Protein AF-0000000083105060 (afdb_homodimer)

Organism: NCBI:txid1720316

Secondary structure (DSSP, 8-state):
-HHHHHHHHHHHHHHHHHHHHHHHHH--HHHHHHHHTS-HHHHHHH-SSHHHHHHHHHHHHHHHHHHHHHHHHHT-S-HHHHHHHHHHHHHHHHHHHHHHHHHHHHTT----HHHHHHHHHHHHHHHHHHHHHHHHHHTTT-S-SS--HHHHHHHHHHHHHHHHIIIIIIS---GGG---HHHHHHHHH---/-HHHHHHHHHHHHHHHHHHHHHHHHH--HHHHHHHHTS-HHHHHHH-SSHHHHHHHHHHHHHHHHHHHHHHHHHT-S-HHHHHHHHHHHHHHHHHHHHHHHHHHHHTT----HHHHHHHHTHHHHHHHHHHHHHHHHHTTT-S-SS--HHHHHHHHHHHHHHHHIIIIIIS---GGG---HHHHHHHHH---

Nearest PDB structures (foldseek):
  5gpa-assembly1_B  TM=7.901E-01  e=3.683E-08  Halalkalibacterium halodurans C-125
  5gp9-assembly1_A  TM=7.849E-01  e=4.239E-08  Halalkalibacterium halodurans C-125
  3whc-assembly3_F  TM=7.806E-01  e=5.615E-08  Bacillus subtilis subsp. subtilis str. 168
  6azh-assembly1_B  TM=7.234E-01  e=3.332E-07  Clostridium perfringens
  6o6n-assembly1_A  TM=8.110E-01  e=2.499E-06  Mycobacterium tuberculosis

Radius of gyration: 23.34 Å; Cα contacts (8 Å, |Δi|>4): 370; chains: 2; bounding box: 60×72×44 Å

Solvent-accessible surface area (backbone atoms only — not comparable to full-atom values): 20642 Å² total; per-residue (Å²): 112,70,62,56,50,52,51,51,48,43,44,37,54,24,38,50,54,43,33,50,74,51,27,73,86,67,42,48,69,59,59,28,18,57,67,45,70,50,52,56,69,57,53,50,74,76,27,89,40,72,65,52,42,50,52,50,36,51,50,50,51,52,51,52,51,52,52,49,52,46,52,51,52,74,66,48,88,42,74,69,61,38,50,42,49,52,47,52,51,50,46,51,50,44,68,75,39,45,61,43,51,50,41,53,49,24,40,84,63,85,68,52,72,68,54,51,50,53,61,61,44,45,58,56,52,51,40,55,52,53,44,51,50,49,52,64,37,36,78,72,66,64,34,51,82,90,67,56,60,64,51,49,47,37,36,53,52,16,16,50,49,45,52,42,46,43,39,45,70,69,66,60,47,59,68,93,76,59,75,57,55,66,55,49,52,38,52,40,46,21,46,80,110,70,63,57,52,50,50,51,48,42,43,36,53,23,38,52,54,43,32,50,74,50,28,73,86,68,43,50,69,58,60,28,18,57,67,44,70,48,52,55,69,58,52,50,75,77,28,89,40,73,64,51,42,49,52,52,38,52,50,50,52,51,51,53,51,51,52,51,52,46,51,50,54,74,67,48,87,43,74,69,61,36,51,42,49,52,46,51,50,50,46,51,50,44,68,75,39,44,62,42,49,49,43,53,49,24,36,85,64,85,67,52,71,67,54,51,50,53,62,64,44,45,57,57,51,51,39,56,51,51,44,52,49,48,52,61,38,36,76,71,66,66,34,51,82,89,66,58,60,64,52,51,44,37,35,52,50,17,16,49,49,44,52,44,47,42,38,45,68,70,67,60,47,58,70,92,76,59,74,58,55,66,54,50,51,38,52,40,45,22,45,79

pLDDT: mean 89.5, std 8.7, range [46.75, 98.0]

InterPro domains:
  IPR001647 DNA-binding HTH domain, TetR-type [PF00440] (11-57)
  IPR001647 DNA-binding HTH domain, TetR-type [PR00455] (11-24)
  IPR001647 DNA-binding HTH domain, TetR-type [PR00455] (32-55)
  IPR001647 DNA-binding HTH domain, TetR-type [PS50977] (5-65)
  IPR009057 Homedomain-like superfamily [SSF46689] (4-81)
  IPR036271 Tetracyclin repressor-like, C-terminal domain superfamily [SSF48498] (79-189)
  IPR050624 Nucleoid occlusion factor SlmA/HTH-type transcriptional regulator [PTHR43479] (4-178)

Sequence (384 aa):
MYVKQEKEKDIIKAAAKVFSENGFHKAKMQTIADTANVGKGTIYEYFKSKNHLFEEMIKYFIISYIDSLQDLIDKSTNFQETLVEIASFHGRFIRMHIDMWNNLMSNSVDLSENMTKEICSIKEYLLNTVSKLIKKYKDKGEIRDNIDEKVFVMSLFGTLNFFYAEGIGVEKRELENIDPKPVINMLINGIKMYVKQEKEKDIIKAAAKVFSENGFHKAKMQTIADTANVGKGTIYEYFKSKNHLFEEMIKYFIISYIDSLQDLIDKSTNFQETLVEIASFHGRFIRMHIDMWNNLMSNSVDLSENMTKEICSIKEYLLNTVSKLIKKYKDKGEIRDNIDEKVFVMSLFGTLNFFYAEGIGVEKRELENIDPKPVINMLINGIK

Structure (mmCIF, N/CA/C/O backbone):
data_AF-0000000083105060-model_v1
#
loop_
_entity.id
_entity.type
_entity.pdbx_description
1 polymer 'TetR/AcrR family transcriptional regulator'
#
loop_
_atom_site.group_PDB
_atom_site.id
_atom_site.type_symbol
_atom_site.label_atom_id
_atom_site.label_alt_id
_atom_site.label_comp_id
_atom_site.label_asym_id
_atom_site.label_entity_id
_atom_site.label_seq_id
_atom_site.pdbx_PDB_ins_code
_atom_site.Cartn_x
_atom_site.Cartn_y
_atom_site.Cartn_z
_atom_site.occupancy
_atom_site.B_iso_or_equiv
_atom_site.auth_seq_id
_atom_site.auth_comp_id
_atom_site.auth_asym_id
_atom_site.auth_atom_id
_atom_site.pdbx_PDB_model_num
ATOM 1 N N . MET A 1 1 ? -15.93 -36 -10.133 1 46.84 1 MET A N 1
ATOM 2 C CA . MET A 1 1 ? -15.023 -35.25 -9.25 1 46.84 1 MET A CA 1
ATOM 3 C C . MET A 1 1 ? -14.359 -34.094 -9.984 1 46.84 1 MET A C 1
ATOM 5 O O . MET A 1 1 ? -14.336 -32.969 -9.484 1 46.84 1 MET A O 1
ATOM 9 N N . TYR A 1 2 ? -13.812 -34.438 -11.148 1 52.28 2 TYR A N 1
ATOM 10 C CA . TYR A 1 2 ? -13.172 -33.5 -12.062 1 52.28 2 TYR A CA 1
ATOM 11 C C . TYR A 1 2 ? -14.172 -32.469 -12.586 1 52.28 2 TYR A C 1
ATOM 13 O O . TYR A 1 2 ? -13.875 -31.266 -12.641 1 52.28 2 TYR A O 1
ATOM 21 N N . VAL A 1 3 ? -15.336 -33 -12.781 1 57.53 3 VAL A N 1
ATOM 22 C CA . VAL A 1 3 ? -16.359 -32.156 -13.367 1 57.53 3 VAL A CA 1
ATOM 23 C C . VAL A 1 3 ? -16.812 -31.125 -12.344 1 57.53 3 VAL A C 1
ATOM 25 O O . VAL A 1 3 ? -17.047 -29.953 -12.688 1 57.53 3 VAL A O 1
ATOM 28 N N . LYS A 1 4 ? -16.828 -31.609 -11.234 1 65.75 4 LYS A N 1
ATOM 29 C CA . LYS A 1 4 ? -17.266 -30.734 -10.156 1 65.75 4 LYS A CA 1
ATOM 30 C C . LYS A 1 4 ? -16.266 -29.609 -9.914 1 65.75 4 LYS A C 1
ATOM 32 O O . LYS A 1 4 ? -16.641 -28.469 -9.672 1 65.75 4 LYS A O 1
ATOM 37 N N . GLN A 1 5 ? -15.203 -29.922 -10.195 1 75.44 5 GLN A N 1
ATOM 38 C CA . GLN A 1 5 ? -14.117 -28.953 -9.984 1 75.44 5 GLN A CA 1
ATOM 39 C C . GLN A 1 5 ? -14.086 -27.922 -11.102 1 75.44 5 GLN A C 1
ATOM 41 O O . GLN A 1 5 ? -13.859 -26.734 -10.852 1 75.44 5 GLN A O 1
ATOM 46 N N . GLU A 1 6 ? -14.367 -28.391 -12.219 1 83.94 6 GLU A N 1
ATOM 47 C CA . GLU A 1 6 ? -14.383 -27.484 -13.359 1 83.94 6 GLU A CA 1
ATOM 48 C C . GLU A 1 6 ? -15.555 -26.5 -13.266 1 83.94 6 GLU A C 1
ATOM 50 O O . GLU A 1 6 ? -15.406 -25.312 -13.57 1 83.94 6 GLU A O 1
ATOM 55 N N . LYS A 1 7 ? -16.703 -27.078 -12.805 1 90.25 7 LYS A N 1
ATOM 56 C CA . LYS A 1 7 ? -17.875 -26.234 -12.641 1 90.25 7 LYS A CA 1
ATOM 57 C C . LYS A 1 7 ? -17.656 -25.188 -11.555 1 90.25 7 LYS A C 1
ATOM 59 O O . LYS A 1 7 ? -18.031 -24.016 -11.711 1 90.25 7 LYS A O 1
ATOM 64 N N . GLU A 1 8 ? -17.078 -25.609 -10.531 1 94 8 GLU A N 1
ATOM 65 C CA . GLU A 1 8 ? -16.75 -24.703 -9.438 1 94 8 GLU A CA 1
ATOM 66 C C . GLU A 1 8 ? -15.867 -23.562 -9.914 1 94 8 GLU A C 1
ATOM 68 O O . GLU A 1 8 ? -16.125 -22.391 -9.578 1 94 8 GLU A O 1
ATOM 73 N N . LYS A 1 9 ? -14.953 -23.922 -10.742 1 93.56 9 LYS A N 1
ATOM 74 C CA . LYS A 1 9 ? -14.039 -22.922 -11.281 1 93.56 9 LYS A CA 1
ATOM 75 C C . LYS A 1 9 ? -14.766 -21.953 -12.219 1 93.56 9 LYS A C 1
ATOM 77 O O . LYS A 1 9 ? -14.508 -20.75 -12.195 1 93.56 9 LYS A O 1
ATOM 82 N N . ASP A 1 10 ? -15.625 -22.484 -12.945 1 94.06 10 ASP A N 1
ATOM 83 C CA . ASP A 1 10 ? -16.406 -21.656 -13.867 1 94.06 10 ASP A CA 1
ATOM 84 C C . ASP A 1 10 ? -17.266 -20.656 -13.109 1 94.06 10 ASP A C 1
ATOM 86 O O . ASP A 1 10 ? -17.391 -19.5 -13.5 1 94.06 10 ASP A O 1
ATOM 90 N N . ILE A 1 11 ? -17.844 -21.156 -12.062 1 96.31 11 ILE A N 1
ATOM 91 C CA . ILE A 1 11 ? -18.688 -20.297 -11.242 1 96.31 11 ILE A CA 1
ATOM 92 C C . ILE A 1 11 ? -17.844 -19.203 -10.594 1 96.31 11 ILE A C 1
ATOM 94 O O . ILE A 1 11 ? -18.25 -18.047 -10.562 1 96.31 11 ILE A O 1
ATOM 98 N N . ILE A 1 12 ? -16.688 -19.594 -10.203 1 96.12 12 ILE A N 1
ATOM 99 C CA . ILE A 1 12 ? -15.789 -18.641 -9.555 1 96.12 12 ILE A CA 1
ATOM 100 C C . ILE A 1 12 ? -15.367 -17.562 -10.555 1 96.12 12 ILE A C 1
ATOM 102 O O . ILE A 1 12 ? -15.383 -16.375 -10.234 1 96.12 12 ILE A O 1
ATOM 106 N N . LYS A 1 13 ? -15.086 -17.969 -11.75 1 94.06 13 LYS A N 1
ATOM 107 C CA . LYS A 1 13 ? -14.688 -17.016 -12.789 1 94.06 13 LYS A CA 1
ATOM 108 C C . LYS A 1 13 ? -15.828 -16.062 -13.133 1 94.06 13 LYS A C 1
ATOM 110 O O . LYS A 1 13 ? -15.617 -14.859 -13.305 1 94.06 13 LYS A O 1
ATOM 115 N N . ALA A 1 14 ? -16.969 -16.578 -13.195 1 95.69 14 ALA A N 1
ATOM 116 C CA . ALA A 1 14 ? -18.156 -15.758 -13.445 1 95.69 14 ALA A CA 1
ATOM 117 C C . ALA A 1 14 ? -18.391 -14.773 -12.305 1 95.69 14 ALA A C 1
ATOM 119 O O . ALA A 1 14 ? -18.719 -13.609 -12.539 1 95.69 14 ALA A O 1
ATOM 120 N N . ALA A 1 15 ? -18.266 -15.289 -11.117 1 95.56 15 ALA A N 1
ATOM 121 C CA . ALA A 1 15 ? -18.422 -14.445 -9.938 1 95.56 15 ALA A CA 1
ATOM 122 C C . ALA A 1 15 ? -17.422 -13.281 -9.961 1 95.56 15 ALA A C 1
ATOM 124 O O . ALA A 1 15 ? -17.797 -12.141 -9.672 1 95.56 15 ALA A O 1
ATOM 125 N N . ALA A 1 16 ? -16.203 -13.594 -10.336 1 92.38 16 ALA A N 1
ATOM 126 C CA . ALA A 1 16 ? -15.164 -12.57 -10.398 1 92.38 16 ALA A CA 1
ATOM 127 C C . ALA A 1 16 ? -15.555 -11.445 -11.352 1 92.38 16 ALA A C 1
ATOM 129 O O . ALA A 1 16 ? -15.391 -10.266 -11.031 1 92.38 16 ALA A O 1
ATOM 130 N N . LYS A 1 17 ? -16.062 -11.836 -12.43 1 91.44 17 LYS A N 1
ATOM 131 C CA . LYS A 1 17 ? -16.5 -10.859 -13.422 1 91.44 17 LYS A CA 1
ATOM 132 C C . LYS A 1 17 ? -17.641 -10 -12.883 1 91.44 17 LYS A C 1
ATOM 134 O O . LYS A 1 17 ? -17.594 -8.773 -12.961 1 91.44 17 LYS A O 1
ATOM 139 N N . VAL A 1 18 ? -18.625 -10.562 -12.281 1 93.62 18 VAL A N 1
ATOM 140 C CA . VAL A 1 18 ? -19.812 -9.867 -11.805 1 93.62 18 VAL A CA 1
ATOM 141 C C . VAL A 1 18 ? -19.453 -8.969 -10.633 1 93.62 18 VAL A C 1
ATOM 143 O O . VAL A 1 18 ? -19.891 -7.82 -10.562 1 93.62 18 VAL A O 1
ATOM 146 N N . PHE A 1 19 ? -18.656 -9.5 -9.742 1 90.56 19 PHE A N 1
ATOM 147 C CA . PHE A 1 19 ? -18.234 -8.711 -8.594 1 90.56 19 PHE A CA 1
ATOM 148 C C . PHE A 1 19 ? -17.391 -7.523 -9.023 1 90.56 19 PHE A C 1
ATOM 150 O O . PHE A 1 19 ? -17.469 -6.445 -8.43 1 90.56 19 PHE A O 1
ATOM 157 N N . SER A 1 20 ? -16.609 -7.754 -10.008 1 87.31 20 SER A N 1
ATOM 158 C CA . SER A 1 20 ? -15.766 -6.668 -10.508 1 87.31 20 SER A CA 1
ATOM 159 C C . SER A 1 20 ? -16.609 -5.57 -11.148 1 87.31 20 SER A C 1
ATOM 161 O O . SER A 1 20 ? -16.312 -4.383 -11 1 87.31 20 SER A O 1
ATOM 163 N N . GLU A 1 21 ? -17.672 -5.906 -11.75 1 86.12 21 GLU A N 1
ATOM 164 C CA . GLU A 1 21 ? -18.5 -4.969 -12.5 1 86.12 21 GLU A CA 1
ATOM 165 C C . GLU A 1 21 ? -19.5 -4.273 -11.586 1 86.12 21 GLU A C 1
ATOM 167 O O . GLU A 1 21 ? -19.766 -3.078 -11.734 1 86.12 21 GLU A O 1
ATOM 172 N N . ASN A 1 22 ? -20.016 -5.023 -10.594 1 86.12 22 ASN A N 1
ATOM 173 C CA . ASN A 1 22 ? -21.156 -4.508 -9.828 1 86.12 22 ASN A CA 1
ATOM 174 C C . ASN A 1 22 ? -20.766 -4.223 -8.383 1 86.12 22 ASN A C 1
ATOM 176 O O . ASN A 1 22 ? -21.5 -3.531 -7.668 1 86.12 22 ASN A O 1
ATOM 180 N N . GLY A 1 23 ? -19.641 -4.742 -8.039 1 84.25 23 GLY A N 1
ATOM 181 C CA . GLY A 1 23 ? -19.344 -4.73 -6.613 1 84.25 23 GLY A CA 1
ATOM 182 C C . GLY A 1 23 ? -20.047 -5.84 -5.852 1 84.25 23 GLY A C 1
ATOM 183 O O . GLY A 1 23 ? -20.953 -6.48 -6.375 1 84.25 23 GLY A O 1
ATOM 184 N N . PHE A 1 24 ? -19.688 -5.984 -4.629 1 86.06 24 PHE A N 1
ATOM 185 C CA . PHE A 1 24 ? -20.203 -7.09 -3.834 1 86.06 24 PHE A CA 1
ATOM 186 C C . PHE A 1 24 ? -21.688 -6.879 -3.502 1 86.06 24 PHE A C 1
ATOM 188 O O . PHE A 1 24 ? -22.5 -7.781 -3.686 1 86.06 24 PHE A O 1
ATOM 195 N N . HIS A 1 25 ? -21.984 -5.703 -3.062 1 85.25 25 HIS A N 1
ATOM 196 C CA . HIS A 1 25 ? -23.328 -5.461 -2.525 1 85.25 25 HIS A CA 1
ATOM 197 C C . HIS A 1 25 ? -24.375 -5.473 -3.633 1 85.25 25 HIS A C 1
ATOM 199 O O . HIS A 1 25 ? -25.469 -6.02 -3.455 1 85.25 25 HIS A O 1
ATOM 205 N N . LYS A 1 26 ? -24.016 -5.078 -4.758 1 88.94 26 LYS A N 1
ATOM 206 C CA . LYS A 1 26 ? -24.984 -4.965 -5.844 1 88.94 26 LYS A CA 1
ATOM 207 C C . LYS A 1 26 ? -25.031 -6.242 -6.68 1 88.94 26 LYS A C 1
ATOM 209 O O . LYS A 1 26 ? -25.969 -6.453 -7.449 1 88.94 26 LYS A O 1
ATOM 214 N N . ALA A 1 27 ? -24.031 -7.008 -6.52 1 92.75 27 ALA A N 1
ATOM 215 C CA . ALA A 1 27 ? -23.984 -8.25 -7.285 1 92.75 27 ALA A CA 1
ATOM 216 C C . ALA A 1 27 ? -25.109 -9.195 -6.852 1 92.75 27 ALA A C 1
ATOM 218 O O . ALA A 1 27 ? -25.406 -9.312 -5.66 1 92.75 27 ALA A O 1
ATOM 219 N N . LYS A 1 28 ? -25.781 -9.914 -7.801 1 95.75 28 LYS A N 1
ATOM 220 C CA . LYS A 1 28 ? -26.844 -10.875 -7.531 1 95.75 28 LYS A CA 1
ATOM 221 C C . LYS A 1 28 ? -26.422 -12.289 -7.914 1 95.75 28 LYS A C 1
ATOM 223 O O . LYS A 1 28 ? -25.75 -12.484 -8.93 1 95.75 28 LYS A O 1
ATOM 228 N N . MET A 1 29 ? -26.891 -13.234 -7.148 1 96.94 29 MET A N 1
ATOM 229 C CA . MET A 1 29 ? -26.578 -14.633 -7.418 1 96.94 29 MET A CA 1
ATOM 230 C C . MET A 1 29 ? -27.125 -15.07 -8.773 1 96.94 29 MET A C 1
ATOM 232 O O . MET A 1 29 ? -26.5 -15.852 -9.484 1 96.94 29 MET A O 1
ATOM 236 N N . GLN A 1 30 ? -28.219 -14.508 -9.094 1 96.94 30 GLN A N 1
ATOM 237 C CA . GLN A 1 30 ? -28.812 -14.844 -10.383 1 96.94 30 GLN A CA 1
ATOM 238 C C . GLN A 1 30 ? -27.938 -14.383 -11.531 1 96.94 30 GLN A C 1
ATOM 240 O O . GLN A 1 30 ? -27.766 -15.109 -12.516 1 96.94 30 GLN A O 1
ATOM 245 N N . THR A 1 31 ? -27.391 -13.242 -11.469 1 97.44 31 THR A N 1
ATOM 246 C CA . THR A 1 31 ? -26.516 -12.711 -12.508 1 97.44 31 THR A CA 1
ATOM 247 C C . THR A 1 31 ? -25.266 -13.578 -12.656 1 97.44 31 THR A C 1
ATOM 249 O O . THR A 1 31 ? -24.812 -13.836 -13.773 1 97.44 31 THR A O 1
ATOM 252 N N . ILE A 1 32 ? -24.734 -14.016 -11.523 1 97.62 32 ILE A N 1
ATOM 253 C CA . ILE A 1 32 ? -23.562 -14.898 -11.539 1 97.62 32 ILE A CA 1
ATOM 254 C C . ILE A 1 32 ? -23.922 -16.219 -12.227 1 97.62 32 ILE A C 1
ATOM 256 O O . ILE A 1 32 ? -23.172 -16.703 -13.062 1 97.62 32 ILE A O 1
ATOM 260 N N . ALA A 1 33 ? -25.094 -16.734 -11.891 1 97.19 33 ALA A N 1
ATOM 261 C CA . ALA A 1 33 ? -25.578 -17.969 -12.5 1 97.19 33 ALA A CA 1
ATOM 262 C C . ALA A 1 33 ? -25.688 -17.828 -14.016 1 97.19 33 ALA A C 1
ATOM 264 O O . ALA A 1 33 ? -25.203 -18.672 -14.766 1 97.19 33 ALA A O 1
ATOM 265 N N . ASP A 1 34 ? -26.234 -16.75 -14.406 1 97.44 34 ASP A N 1
ATOM 266 C CA . ASP A 1 34 ? -26.406 -16.469 -15.836 1 97.44 34 ASP A CA 1
ATOM 267 C C . ASP A 1 34 ? -25.047 -16.359 -16.531 1 97.44 34 ASP A C 1
ATOM 269 O O . ASP A 1 34 ? -24.875 -16.906 -17.625 1 97.44 34 ASP A O 1
ATOM 273 N N . THR A 1 35 ? -24.141 -15.742 -15.945 1 96.5 35 THR A N 1
ATOM 274 C CA . THR A 1 35 ? -22.797 -15.539 -16.5 1 96.5 35 THR A CA 1
ATOM 275 C C . THR A 1 35 ? -22.047 -16.859 -16.609 1 96.5 35 THR A C 1
ATOM 277 O O . THR A 1 35 ? -21.281 -17.062 -17.547 1 96.5 35 THR A O 1
ATOM 280 N N . ALA A 1 36 ? -22.328 -17.719 -15.641 1 96.19 36 ALA A N 1
ATOM 281 C CA . ALA A 1 36 ? -21.672 -19.016 -15.609 1 96.19 36 ALA A CA 1
ATOM 282 C C . ALA A 1 36 ? -22.438 -20.031 -16.453 1 96.19 36 ALA A C 1
ATOM 284 O O . ALA A 1 36 ? -22.016 -21.188 -16.594 1 96.19 36 ALA A O 1
ATOM 285 N N . ASN A 1 37 ? -23.562 -19.609 -16.906 1 96.44 37 ASN A N 1
ATOM 286 C CA . ASN A 1 37 ? -24.438 -20.469 -17.703 1 96.44 37 ASN A CA 1
ATOM 287 C C . ASN A 1 37 ? -24.875 -21.703 -16.922 1 96.44 37 ASN A C 1
ATOM 289 O O . ASN A 1 37 ? -24.766 -22.828 -17.406 1 96.44 37 ASN A O 1
ATOM 293 N N . VAL A 1 38 ? -25.312 -21.484 -15.734 1 95.88 38 VAL A N 1
ATOM 294 C CA . VAL A 1 38 ? -25.891 -22.516 -14.875 1 95.88 38 VAL A CA 1
ATOM 295 C C . VAL A 1 38 ? -27.141 -21.984 -14.195 1 95.88 38 VAL A C 1
ATOM 297 O O . VAL A 1 38 ? -27.469 -20.812 -14.297 1 95.88 38 VAL A O 1
ATOM 300 N N . GLY A 1 39 ? -27.906 -22.891 -13.602 1 9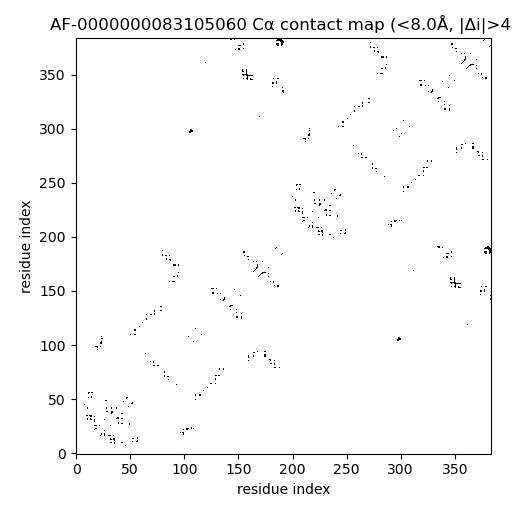3.56 39 GLY A N 1
ATOM 301 C CA . GLY A 1 39 ? -29.047 -22.484 -12.805 1 93.56 39 GLY A CA 1
ATOM 302 C C . GLY A 1 39 ? -28.656 -21.922 -11.445 1 93.56 39 GLY A C 1
ATOM 303 O O . GLY A 1 39 ? -27.625 -22.297 -10.891 1 93.56 39 GLY A O 1
ATOM 304 N N . LYS A 1 40 ? -29.516 -21.047 -10.953 1 94.62 40 LYS A N 1
ATOM 305 C CA . LYS A 1 40 ? -29.281 -20.484 -9.625 1 94.62 40 LYS A CA 1
ATOM 306 C C . LYS A 1 40 ? -29.156 -21.578 -8.578 1 94.62 40 LYS A C 1
ATOM 308 O O . LYS A 1 40 ? -28.312 -21.484 -7.68 1 94.62 40 LYS A O 1
ATOM 313 N N . GLY A 1 41 ? -29.938 -22.609 -8.703 1 94.56 41 GLY A N 1
ATOM 314 C CA . GLY A 1 41 ? -29.875 -23.75 -7.789 1 94.56 41 GLY A CA 1
ATOM 315 C C . GLY A 1 41 ? -28.531 -24.453 -7.816 1 94.56 41 GLY A C 1
ATOM 316 O O . GLY A 1 41 ? -28.047 -24.906 -6.777 1 94.56 41 GLY A O 1
ATOM 317 N N . THR A 1 42 ? -27.969 -24.516 -8.938 1 94.56 42 THR A N 1
ATOM 318 C CA . THR A 1 42 ? -26.672 -25.156 -9.109 1 94.56 42 THR A CA 1
ATOM 319 C C . THR A 1 42 ? -25.594 -24.406 -8.32 1 94.56 42 THR A C 1
ATOM 321 O O . THR A 1 42 ? -24.734 -25.031 -7.699 1 94.56 42 THR A O 1
ATOM 324 N N . ILE A 1 43 ? -25.609 -23.016 -8.352 1 95.94 43 ILE A N 1
ATOM 325 C CA . ILE A 1 43 ? -24.625 -22.234 -7.605 1 95.94 43 ILE A CA 1
ATOM 326 C C . ILE A 1 43 ? -24.688 -22.609 -6.125 1 95.94 43 ILE A C 1
ATOM 328 O O . ILE A 1 43 ? -23.656 -22.781 -5.473 1 95.94 43 ILE A O 1
ATOM 332 N N . TYR A 1 44 ? -25.906 -22.906 -5.633 1 95.19 44 TYR A N 1
ATOM 333 C CA . TYR A 1 44 ? -26.125 -23.141 -4.207 1 95.19 44 TYR A CA 1
ATOM 334 C C . TYR A 1 44 ? -25.703 -24.562 -3.822 1 95.19 44 TYR A C 1
ATOM 336 O O . TYR A 1 44 ? -25.578 -24.875 -2.639 1 95.19 44 TYR A O 1
ATOM 344 N N . GLU A 1 45 ? -25.5 -25.375 -4.805 1 95.12 45 GLU A N 1
ATOM 345 C CA . GLU A 1 45 ? -24.922 -26.688 -4.551 1 95.12 45 GLU A CA 1
ATOM 346 C C . GLU A 1 45 ? -23.453 -26.562 -4.152 1 95.12 45 GLU A C 1
ATOM 348 O O . GLU A 1 45 ? -22.922 -27.422 -3.436 1 95.12 45 GLU A O 1
ATOM 353 N N . TYR A 1 46 ? -22.891 -25.516 -4.598 1 95 46 TYR A N 1
ATOM 354 C CA . TYR A 1 46 ? -21.453 -25.344 -4.387 1 95 46 TYR A CA 1
ATOM 355 C C . TYR A 1 46 ? -21.188 -24.297 -3.311 1 95 46 TYR A C 1
ATOM 357 O O . TYR A 1 46 ? -20.203 -24.406 -2.574 1 95 46 TYR A O 1
ATOM 365 N N . PHE A 1 47 ? -22.016 -23.281 -3.295 1 96.38 47 PHE A N 1
ATOM 366 C CA . PHE A 1 47 ? -21.797 -22.141 -2.406 1 96.38 47 PHE A CA 1
ATOM 367 C C . PHE A 1 47 ? -23.078 -21.797 -1.639 1 96.38 47 PHE A C 1
ATOM 369 O O . PHE A 1 47 ? -24.109 -21.531 -2.24 1 96.38 47 PHE A O 1
ATOM 376 N N . LYS A 1 48 ? -22.938 -21.641 -0.354 1 95.25 48 LYS A N 1
ATOM 377 C CA . LYS A 1 48 ? -24.078 -21.516 0.54 1 95.25 48 LYS A CA 1
ATOM 378 C C . LYS A 1 48 ? -24.672 -20.125 0.473 1 95.25 48 LYS A C 1
ATOM 380 O O . LYS A 1 48 ? -25.859 -19.922 0.797 1 95.25 48 LYS A O 1
ATOM 385 N N . SER A 1 49 ? -23.828 -19.172 0.141 1 94.56 49 SER A N 1
ATOM 386 C CA . SER A 1 49 ? -24.25 -17.781 0.111 1 94.56 49 SER A CA 1
ATOM 387 C C . SER A 1 49 ? -23.344 -16.938 -0.785 1 94.56 49 SER A C 1
ATOM 389 O O . SER A 1 49 ? -22.297 -17.422 -1.231 1 94.56 49 SER A O 1
ATOM 391 N N . LYS A 1 50 ? -23.781 -15.742 -1.069 1 94.06 50 LYS A N 1
ATOM 392 C CA . LYS A 1 50 ? -22.953 -14.805 -1.819 1 94.06 50 LYS A CA 1
ATOM 393 C C . LYS A 1 50 ? -21.609 -14.562 -1.118 1 94.06 50 LYS A C 1
ATOM 395 O O . LYS A 1 50 ? -20.562 -14.531 -1.764 1 94.06 50 LYS A O 1
ATOM 400 N N . ASN A 1 51 ? -21.75 -14.516 0.181 1 91.94 51 ASN A N 1
ATOM 401 C CA . ASN A 1 51 ? -20.547 -14.305 0.976 1 91.94 51 ASN A CA 1
ATOM 402 C C . ASN A 1 51 ? -19.594 -15.492 0.88 1 91.94 51 ASN A C 1
ATOM 404 O O . ASN A 1 51 ? -18.375 -15.312 0.708 1 91.94 51 ASN A O 1
ATOM 408 N N . HIS A 1 52 ? -20.141 -16.594 1.013 1 93.94 52 HIS A N 1
ATOM 409 C CA . HIS A 1 52 ? -19.328 -17.797 0.893 1 93.94 52 HIS A CA 1
ATOM 410 C C . HIS A 1 52 ? -18.672 -17.875 -0.48 1 93.94 52 HIS A C 1
ATOM 412 O O . HIS A 1 52 ? -17.484 -18.188 -0.584 1 93.94 52 HIS A O 1
ATOM 418 N N . LEU A 1 53 ? -19.422 -17.609 -1.536 1 95.31 53 LEU A N 1
ATOM 419 C CA . LEU A 1 53 ? -18.891 -17.594 -2.893 1 95.31 53 LEU A CA 1
ATOM 420 C C . LEU A 1 53 ? -17.766 -16.562 -3.029 1 95.31 53 LEU A C 1
ATOM 422 O O . LEU A 1 53 ? -16.719 -16.859 -3.619 1 95.31 53 LEU A O 1
ATOM 42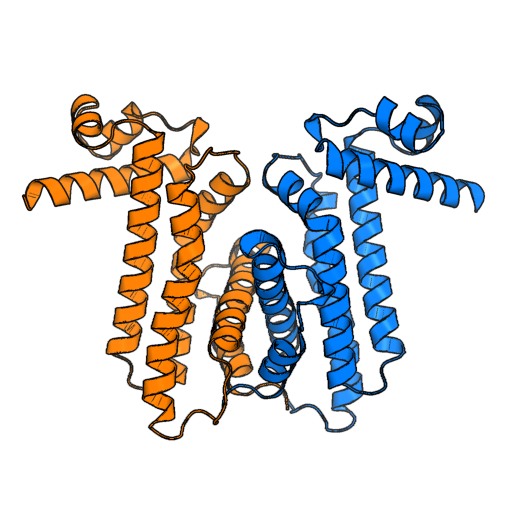6 N N . PHE A 1 54 ? -17.984 -15.492 -2.477 1 92.62 54 PHE A N 1
ATOM 427 C CA . PHE A 1 54 ? -17.016 -14.414 -2.535 1 92.62 54 PHE A CA 1
ATOM 428 C C . PHE A 1 54 ? -15.711 -14.828 -1.861 1 92.62 54 PHE A C 1
ATOM 430 O O . PHE A 1 54 ? -14.625 -14.664 -2.43 1 92.62 54 PHE A O 1
ATOM 437 N N . GLU A 1 55 ? -15.789 -15.398 -0.73 1 92.19 55 GLU A N 1
ATOM 438 C CA . GLU A 1 55 ? -14.609 -15.828 0.017 1 92.19 55 GLU A CA 1
ATOM 439 C C . GLU A 1 55 ? -13.859 -16.938 -0.72 1 92.19 55 GLU A C 1
ATOM 441 O O . GLU A 1 55 ? -12.633 -16.922 -0.773 1 92.19 55 GLU A O 1
ATOM 446 N N . GLU A 1 56 ? -14.602 -17.844 -1.26 1 92.94 56 GLU A N 1
ATOM 447 C CA . GLU A 1 56 ? -13.969 -18.922 -2.014 1 92.94 56 GLU A CA 1
ATOM 448 C C . GLU A 1 56 ? -13.281 -18.391 -3.268 1 92.94 56 GLU A C 1
ATOM 450 O O . GLU A 1 56 ? -12.25 -18.906 -3.684 1 92.94 56 GLU A O 1
ATOM 455 N N . MET A 1 57 ? -13.883 -17.406 -3.898 1 93.38 57 MET A N 1
ATOM 456 C CA . MET A 1 57 ? -13.273 -16.75 -5.047 1 93.38 57 MET A CA 1
ATOM 457 C C . MET A 1 57 ? -11.938 -16.125 -4.664 1 93.38 57 MET A C 1
ATOM 459 O O . MET A 1 57 ? -10.93 -16.328 -5.352 1 93.38 57 MET A O 1
ATOM 463 N N . ILE A 1 58 ? -11.891 -15.422 -3.58 1 90.81 58 ILE A N 1
ATOM 464 C CA . ILE A 1 58 ? -10.664 -14.789 -3.096 1 90.81 58 ILE A CA 1
ATOM 465 C C . ILE A 1 58 ? -9.602 -15.859 -2.85 1 90.81 58 ILE A C 1
ATOM 467 O O . ILE A 1 58 ? -8.445 -15.695 -3.262 1 90.81 58 ILE A O 1
ATOM 471 N N . LYS A 1 59 ? -10.016 -16.875 -2.209 1 90.56 59 LYS A N 1
ATOM 472 C CA . LYS A 1 59 ? -9.102 -17.969 -1.924 1 90.56 59 LYS A CA 1
ATOM 473 C C . LYS A 1 59 ? -8.523 -18.562 -3.211 1 90.56 59 LYS A C 1
ATOM 475 O O . LYS A 1 59 ? -7.324 -18.812 -3.295 1 90.56 59 LYS A O 1
ATOM 480 N N . TYR A 1 60 ? -9.391 -18.734 -4.121 1 91.44 60 TYR A N 1
ATOM 481 C CA . TYR A 1 60 ? -8.969 -19.266 -5.414 1 91.44 60 TYR A CA 1
ATOM 482 C C . TYR A 1 60 ? -7.91 -18.375 -6.047 1 91.44 60 TYR A C 1
ATOM 484 O O . TYR A 1 60 ? -6.895 -18.859 -6.551 1 91.44 60 TYR A O 1
ATOM 492 N N . PHE A 1 61 ? -8.086 -17.109 -6.043 1 90.38 61 PHE A N 1
ATOM 493 C CA . PHE A 1 61 ? -7.168 -16.188 -6.688 1 90.38 61 PHE A CA 1
ATOM 494 C C . PHE A 1 61 ? -5.859 -16.094 -5.91 1 90.38 61 PHE A C 1
ATOM 496 O O . PHE A 1 61 ? -4.789 -15.953 -6.504 1 90.38 61 PHE A O 1
ATOM 503 N N . ILE A 1 62 ? -5.922 -16.188 -4.605 1 89.62 62 ILE A N 1
ATOM 504 C CA . ILE A 1 62 ? -4.719 -16.172 -3.781 1 89.62 62 ILE A CA 1
ATOM 505 C C . ILE A 1 62 ? -3.865 -17.406 -4.102 1 89.62 62 ILE A C 1
ATOM 507 O O . ILE A 1 62 ? -2.66 -17.281 -4.332 1 89.62 62 ILE A O 1
ATOM 511 N N . ILE A 1 63 ? -4.504 -18.547 -4.137 1 90.75 63 ILE A N 1
ATOM 512 C CA . ILE A 1 63 ? -3.797 -19.797 -4.41 1 90.75 63 ILE A CA 1
ATOM 513 C C . ILE A 1 63 ? -3.199 -19.75 -5.816 1 90.75 63 ILE A C 1
ATOM 515 O O . ILE A 1 63 ? -2.039 -20.125 -6.012 1 90.75 63 ILE A O 1
ATOM 519 N N . SER A 1 64 ? -4.023 -19.281 -6.762 1 92.81 64 SER A N 1
ATOM 520 C CA . SER A 1 64 ? -3.537 -19.172 -8.133 1 92.81 64 SER A CA 1
ATOM 521 C C . SER A 1 64 ? -2.334 -18.234 -8.219 1 92.81 64 SER A C 1
ATOM 523 O O . SER A 1 64 ? -1.386 -18.5 -8.953 1 92.81 64 SER A O 1
ATOM 525 N N . TYR A 1 65 ? -2.344 -17.156 -7.527 1 94.12 65 TYR A N 1
ATOM 526 C CA . TYR A 1 65 ? -1.248 -16.188 -7.48 1 94.12 65 TYR A CA 1
ATOM 527 C C . TYR A 1 65 ? 0.026 -16.844 -6.953 1 94.12 65 TYR A C 1
ATOM 529 O O . TYR A 1 65 ? 1.087 -16.734 -7.574 1 94.12 65 TYR A O 1
ATOM 537 N N . ILE A 1 66 ? -0.093 -17.562 -5.859 1 93.44 66 ILE A N 1
ATOM 538 C CA . ILE A 1 66 ? 1.056 -18.188 -5.211 1 93.44 66 ILE A CA 1
ATOM 539 C C . ILE A 1 66 ? 1.632 -19.266 -6.117 1 93.44 66 ILE A C 1
ATOM 541 O O . ILE A 1 66 ? 2.85 -19.375 -6.273 1 93.44 66 ILE A O 1
ATOM 545 N N . ASP A 1 67 ? 0.714 -20.016 -6.711 1 94.75 67 ASP A 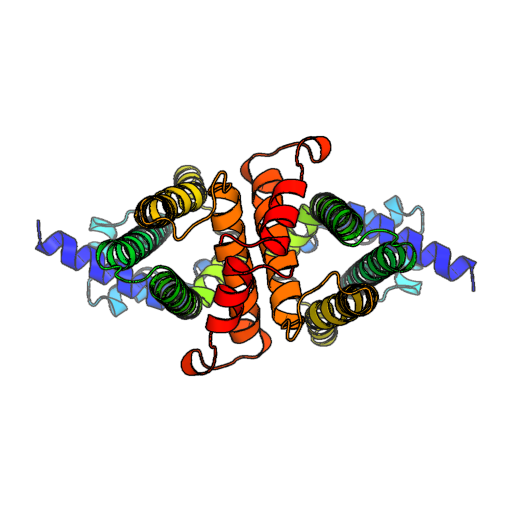N 1
ATOM 546 C CA . ASP A 1 67 ? 1.153 -21.078 -7.609 1 94.75 67 ASP A CA 1
ATOM 547 C C . ASP A 1 67 ? 1.938 -20.516 -8.789 1 94.75 67 ASP A C 1
ATOM 549 O O . ASP A 1 67 ? 2.947 -21.094 -9.203 1 94.75 67 ASP A O 1
ATOM 553 N N . SER A 1 68 ? 1.471 -19.422 -9.281 1 96.06 68 SER A N 1
ATOM 554 C CA . SER A 1 68 ? 2.146 -18.781 -10.406 1 96.06 68 SER A CA 1
ATOM 555 C C . SER A 1 68 ? 3.523 -18.266 -10.008 1 96.06 68 SER A C 1
ATOM 557 O O . SER A 1 68 ? 4.488 -18.406 -10.766 1 96.06 68 SER A O 1
ATOM 559 N N . LEU A 1 69 ? 3.633 -17.688 -8.852 1 96.06 69 LEU A N 1
ATOM 560 C CA . LEU A 1 69 ? 4.926 -17.234 -8.344 1 96.06 69 LEU A CA 1
ATOM 561 C C . LEU A 1 69 ? 5.887 -18.406 -8.203 1 96.06 69 LEU A C 1
ATOM 563 O O . LEU A 1 69 ? 7.055 -18.312 -8.586 1 96.06 69 LEU A O 1
ATOM 567 N N . GLN A 1 70 ? 5.375 -19.469 -7.652 1 95.38 70 GLN A N 1
ATOM 568 C CA . GLN A 1 70 ? 6.191 -20.672 -7.473 1 95.38 70 GLN A CA 1
ATOM 569 C C . GLN A 1 70 ? 6.703 -21.188 -8.812 1 95.38 70 GLN A C 1
ATOM 571 O O . GLN A 1 70 ? 7.859 -21.594 -8.93 1 95.38 70 GLN A O 1
ATOM 576 N N . ASP A 1 71 ? 5.836 -21.141 -9.773 1 96.75 71 ASP A N 1
ATOM 577 C CA . ASP A 1 71 ? 6.215 -21.594 -11.109 1 96.75 71 ASP A CA 1
ATOM 578 C C . ASP A 1 71 ? 7.359 -20.75 -11.664 1 96.75 71 ASP A C 1
ATOM 580 O O . ASP A 1 71 ? 8.297 -21.297 -12.266 1 96.75 71 ASP A O 1
ATOM 584 N N . LEU A 1 72 ? 7.309 -19.453 -11.508 1 96.69 72 LEU A N 1
ATOM 585 C CA . LEU A 1 72 ? 8.359 -18.547 -11.969 1 96.69 72 LEU A CA 1
ATOM 586 C C . LEU A 1 72 ? 9.68 -18.844 -11.273 1 96.69 72 LEU A C 1
ATOM 588 O O . LEU A 1 72 ? 10.734 -18.844 -11.914 1 96.69 72 LEU A O 1
ATOM 592 N N . ILE A 1 73 ? 9.617 -19.188 -10.008 1 95.56 73 ILE A N 1
ATOM 593 C CA . ILE A 1 73 ? 10.812 -19.422 -9.203 1 95.56 73 ILE A CA 1
ATOM 594 C C . ILE A 1 73 ? 11.43 -20.766 -9.594 1 95.56 73 ILE A C 1
ATOM 596 O O . ILE A 1 73 ? 12.648 -20.891 -9.727 1 95.56 73 ILE A O 1
ATOM 600 N N . ASP A 1 74 ? 10.578 -21.781 -9.789 1 95.19 74 ASP A N 1
ATOM 601 C CA . ASP A 1 74 ? 11.047 -23.125 -10.148 1 95.19 74 ASP A CA 1
ATOM 602 C C . ASP A 1 74 ? 11.766 -23.109 -11.5 1 95.19 74 ASP A C 1
ATOM 604 O O . ASP A 1 74 ? 12.719 -23.859 -11.703 1 95.19 74 ASP A O 1
ATOM 608 N N . LYS A 1 75 ? 11.359 -22.234 -12.336 1 95.88 75 LYS A N 1
ATOM 609 C CA . LYS A 1 75 ? 11.914 -22.188 -13.688 1 95.88 75 LYS A CA 1
ATOM 610 C C . LYS A 1 75 ? 13.039 -21.156 -13.781 1 95.88 75 LYS A C 1
ATOM 612 O O . LYS A 1 75 ? 13.555 -20.891 -14.867 1 95.88 75 LYS A O 1
ATOM 617 N N . SER A 1 76 ? 13.352 -20.578 -12.703 1 95.06 76 SER A N 1
ATOM 618 C CA . SER A 1 76 ? 14.305 -19.469 -12.664 1 95.06 76 SER A CA 1
ATOM 619 C C . SER A 1 76 ? 15.688 -19.922 -13.133 1 95.06 76 SER A C 1
ATOM 621 O O . SER A 1 76 ? 16.188 -20.938 -12.68 1 95.06 76 SER A O 1
ATOM 623 N N . THR A 1 77 ? 16.281 -19.078 -14.031 1 94.69 77 THR A N 1
ATOM 624 C CA . THR A 1 77 ? 17.641 -19.328 -14.492 1 94.69 77 THR A CA 1
ATOM 625 C C . THR A 1 77 ? 18.531 -18.125 -14.195 1 94.69 77 THR A C 1
ATOM 627 O O . THR A 1 77 ? 19.766 -18.219 -14.312 1 94.69 77 THR A O 1
ATOM 630 N N . ASN A 1 78 ? 17.969 -17.031 -13.844 1 95.81 78 ASN A N 1
ATOM 631 C CA . ASN A 1 78 ? 18.641 -15.789 -13.5 1 95.81 78 ASN A CA 1
ATOM 632 C C . ASN A 1 78 ? 17.891 -15.016 -12.43 1 95.81 78 ASN A C 1
ATOM 634 O O . ASN A 1 78 ? 16.688 -14.797 -12.547 1 95.81 78 ASN A O 1
ATOM 638 N N . PHE A 1 79 ? 18.625 -14.648 -11.422 1 95.06 79 PHE A N 1
ATOM 639 C CA . PHE A 1 79 ? 18.016 -14.039 -10.25 1 95.06 79 PHE A CA 1
ATOM 640 C C . PHE A 1 79 ? 17.281 -12.758 -10.625 1 95.06 79 PHE A C 1
ATOM 642 O O . PHE A 1 79 ? 16.078 -12.617 -10.383 1 95.06 79 PHE A O 1
ATOM 649 N N . GLN A 1 80 ? 17.984 -11.812 -11.289 1 95.25 80 GLN A N 1
ATOM 650 C CA . GLN A 1 80 ? 17.422 -10.516 -11.625 1 95.25 80 GLN A CA 1
ATOM 651 C C . GLN A 1 80 ? 16.266 -10.656 -12.609 1 95.25 80 GLN A C 1
ATOM 653 O O . GLN A 1 80 ? 15.227 -10.016 -12.445 1 95.25 80 GLN A O 1
ATOM 658 N N . GLU A 1 81 ? 16.422 -11.492 -13.609 1 96.81 81 GLU A N 1
ATOM 659 C CA . GLU A 1 81 ? 15.359 -11.711 -14.594 1 96.81 81 GLU A CA 1
ATOM 660 C C . GLU A 1 81 ? 14.117 -12.305 -13.953 1 96.81 81 GLU A C 1
ATOM 662 O O . GLU A 1 81 ? 12.992 -11.938 -14.30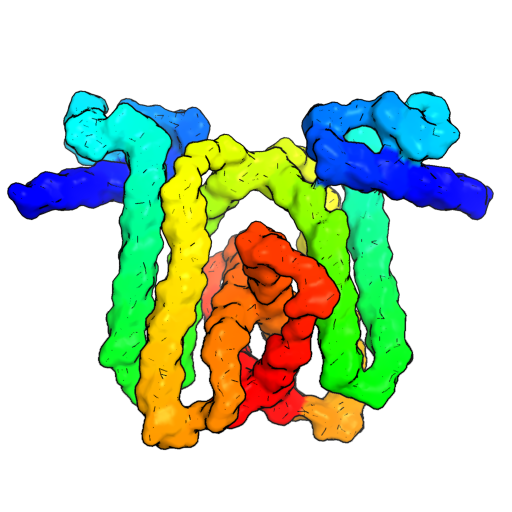5 1 96.81 81 GLU A O 1
ATOM 667 N N . THR A 1 82 ? 14.383 -13.188 -13.023 1 97.44 82 THR A N 1
ATOM 668 C CA . THR A 1 82 ? 13.25 -13.797 -12.328 1 97.44 82 THR A CA 1
ATOM 669 C C . THR A 1 82 ? 12.5 -12.758 -11.508 1 97.44 82 THR A C 1
ATOM 671 O O . THR A 1 82 ? 11.266 -12.75 -11.484 1 97.44 82 THR A O 1
ATOM 674 N N . LEU A 1 83 ? 13.195 -11.844 -10.844 1 97.38 83 LEU A N 1
ATOM 675 C CA . LEU A 1 83 ? 12.547 -10.781 -10.086 1 97.38 83 LEU A CA 1
ATOM 676 C C . LEU A 1 83 ? 11.742 -9.867 -11 1 97.38 83 LEU A C 1
ATOM 678 O O . LEU A 1 83 ? 10.648 -9.414 -10.633 1 97.38 83 LEU A O 1
ATOM 682 N N . VAL A 1 84 ? 12.242 -9.641 -12.195 1 97.94 84 VAL A N 1
ATOM 683 C CA . VAL A 1 84 ? 11.531 -8.812 -13.164 1 97.94 84 VAL A CA 1
ATOM 684 C C . VAL A 1 84 ? 10.25 -9.531 -13.602 1 97.94 84 VAL A C 1
ATOM 686 O O . VAL A 1 84 ? 9.195 -8.906 -13.734 1 97.94 84 VAL A O 1
ATOM 689 N N . GLU A 1 85 ? 10.328 -10.812 -13.797 1 97.81 85 GLU A N 1
ATOM 690 C CA . GLU A 1 85 ? 9.156 -11.602 -14.164 1 97.81 85 GLU A CA 1
ATOM 691 C C . GLU A 1 85 ? 8.117 -11.602 -13.047 1 97.81 85 GLU A C 1
ATOM 693 O O . GLU A 1 85 ? 6.918 -11.484 -13.305 1 97.81 85 GLU A O 1
ATOM 698 N N . ILE A 1 86 ? 8.617 -11.758 -11.852 1 97.69 86 ILE A N 1
ATOM 699 C CA . ILE A 1 86 ? 7.734 -11.695 -10.688 1 97.69 86 ILE A CA 1
ATOM 700 C C . ILE A 1 86 ? 7.047 -10.336 -10.633 1 97.69 86 ILE A C 1
ATOM 702 O O . ILE A 1 86 ? 5.832 -10.25 -10.445 1 97.69 86 ILE A O 1
ATOM 706 N N . ALA A 1 87 ? 7.766 -9.281 -10.867 1 97.94 87 ALA A N 1
ATOM 707 C CA . ALA A 1 87 ? 7.23 -7.926 -10.844 1 97.94 87 ALA A CA 1
ATOM 708 C C . ALA A 1 87 ? 6.184 -7.73 -11.93 1 97.94 87 ALA A C 1
ATOM 710 O O . ALA A 1 87 ? 5.113 -7.168 -11.68 1 97.94 87 ALA A O 1
ATOM 711 N N . SER A 1 88 ? 6.484 -8.211 -13.102 1 97.62 88 SER A N 1
ATOM 712 C CA . SER A 1 88 ? 5.562 -8.086 -14.227 1 97.62 88 SER A CA 1
ATOM 713 C C . SER A 1 88 ? 4.273 -8.867 -13.969 1 97.62 88 SER A C 1
ATOM 715 O O . SER A 1 88 ? 3.178 -8.375 -14.25 1 97.62 88 SER A O 1
ATOM 717 N N . PHE A 1 89 ? 4.48 -10 -13.5 1 96.88 89 PHE A N 1
ATOM 718 C CA . PHE A 1 89 ? 3.318 -10.805 -13.164 1 96.88 89 PHE A CA 1
ATOM 719 C C . PHE A 1 89 ? 2.473 -10.125 -12.094 1 96.88 89 PHE A C 1
ATOM 721 O O . PHE A 1 89 ? 1.244 -10.094 -12.195 1 96.88 89 PHE A O 1
ATOM 728 N N . HIS A 1 90 ? 3.094 -9.625 -11.062 1 96.06 90 HIS A N 1
ATOM 729 C CA . HIS A 1 90 ? 2.406 -8.914 -9.992 1 96.06 90 HIS A CA 1
ATOM 730 C C . HIS A 1 90 ? 1.616 -7.727 -10.539 1 96.06 90 HIS A C 1
ATOM 732 O O . HIS A 1 90 ? 0.469 -7.504 -10.141 1 96.06 90 HIS A O 1
ATOM 738 N N . GLY A 1 91 ? 2.23 -7.016 -11.445 1 96.06 91 GLY A N 1
ATOM 739 C CA . GLY A 1 91 ? 1.533 -5.914 -12.086 1 96.06 91 GLY A CA 1
ATOM 740 C C . GLY A 1 91 ? 0.277 -6.352 -12.82 1 96.06 91 GLY A C 1
ATOM 741 O O . GLY A 1 91 ? -0.758 -5.688 -12.734 1 96.06 91 GLY A O 1
ATOM 742 N N . ARG A 1 92 ? 0.367 -7.41 -13.508 1 94.75 92 ARG A N 1
ATOM 743 C CA . ARG A 1 92 ? -0.793 -7.953 -14.203 1 94.75 92 ARG A CA 1
ATOM 744 C C . ARG A 1 92 ? -1.896 -8.336 -13.227 1 94.75 92 ARG A C 1
ATOM 746 O O . ARG A 1 92 ? -3.076 -8.094 -13.484 1 94.75 92 ARG A O 1
ATOM 753 N N . PHE A 1 93 ? -1.453 -8.914 -12.195 1 92.56 93 PHE A N 1
ATOM 754 C CA . PHE A 1 93 ? -2.41 -9.312 -11.172 1 92.56 93 PHE A CA 1
ATOM 755 C C . PHE A 1 93 ? -3.119 -8.102 -10.586 1 92.56 93 PHE A C 1
ATOM 757 O O . PHE A 1 93 ? -4.344 -8.102 -10.43 1 92.56 93 PHE A O 1
ATOM 764 N N . ILE A 1 94 ? -2.404 -7.113 -10.312 1 91.25 94 ILE A N 1
ATOM 765 C CA . ILE A 1 94 ? -2.967 -5.879 -9.773 1 91.25 94 ILE A CA 1
ATOM 766 C C . ILE A 1 94 ? -3.957 -5.281 -10.766 1 91.25 94 ILE A C 1
ATOM 768 O O . ILE A 1 94 ? -5.074 -4.914 -10.398 1 91.25 94 ILE A O 1
ATOM 772 N N . ARG A 1 95 ? -3.582 -5.203 -11.945 1 89.94 95 ARG A N 1
ATOM 773 C CA . ARG A 1 95 ? -4.445 -4.633 -12.977 1 89.94 95 ARG A CA 1
ATOM 774 C C . ARG A 1 95 ? -5.758 -5.402 -13.078 1 89.94 95 ARG A C 1
ATOM 776 O O . ARG A 1 95 ? -6.828 -4.801 -13.195 1 89.94 95 ARG A O 1
ATOM 783 N N . MET A 1 96 ? -5.691 -6.645 -12.992 1 85.88 96 MET A N 1
ATOM 784 C CA . MET A 1 96 ? -6.855 -7.512 -13.172 1 85.88 96 MET A CA 1
ATOM 785 C C . MET A 1 96 ? -7.805 -7.406 -11.984 1 85.88 96 MET A C 1
ATOM 787 O O . MET A 1 96 ? -9.023 -7.512 -12.148 1 85.88 96 MET A O 1
ATOM 791 N N . HIS A 1 97 ? -7.219 -7.109 -10.805 1 82.62 97 HIS A N 1
ATOM 792 C CA . HIS A 1 97 ? -8.062 -7.281 -9.633 1 82.62 97 HIS A CA 1
ATOM 793 C C . HIS A 1 97 ? -8.18 -5.984 -8.836 1 82.62 97 HIS A C 1
ATOM 795 O O . HIS A 1 97 ? -8.773 -5.957 -7.762 1 82.62 97 HIS A O 1
ATOM 801 N N . ILE A 1 98 ? -7.605 -4.957 -9.352 1 79.38 98 ILE A N 1
ATOM 802 C CA . ILE A 1 98 ? -7.543 -3.705 -8.609 1 79.38 98 ILE A CA 1
ATOM 803 C C . ILE A 1 98 ? -8.953 -3.227 -8.281 1 79.38 98 ILE A C 1
ATOM 805 O O . ILE A 1 98 ? -9.203 -2.723 -7.18 1 79.38 98 ILE A O 1
ATOM 809 N N . ASP A 1 99 ? -9.875 -3.391 -9.156 1 76.56 99 ASP A N 1
ATOM 810 C CA . ASP A 1 99 ? -11.25 -2.947 -8.922 1 76.56 99 ASP A CA 1
ATOM 811 C C . ASP A 1 99 ? -11.898 -3.76 -7.805 1 76.56 99 ASP A C 1
ATOM 813 O O . ASP A 1 99 ? -12.633 -3.213 -6.98 1 76.56 99 ASP A O 1
ATOM 817 N N . MET A 1 100 ? -11.602 -5 -7.836 1 77.69 100 MET A N 1
ATOM 818 C CA . MET A 1 100 ? -12.125 -5.859 -6.777 1 77.69 100 MET A CA 1
ATOM 819 C C . MET A 1 100 ? -11.555 -5.465 -5.422 1 77.69 100 MET A C 1
ATOM 821 O O . MET A 1 100 ? -12.273 -5.41 -4.43 1 77.69 100 MET A O 1
ATOM 825 N N . TRP A 1 101 ? -10.336 -5.16 -5.438 1 75.19 101 TRP A N 1
ATOM 826 C CA . TRP A 1 101 ? -9.68 -4.762 -4.195 1 75.19 101 TRP A CA 1
ATOM 827 C C . TRP A 1 101 ? -10.25 -3.447 -3.672 1 75.19 101 TRP A C 1
ATOM 829 O O . TRP A 1 101 ? -10.578 -3.332 -2.488 1 75.19 101 TRP A O 1
ATOM 839 N N . ASN A 1 102 ? -10.445 -2.545 -4.547 1 72.88 102 ASN A N 1
ATOM 840 C CA . ASN A 1 102 ? -11.031 -1.261 -4.176 1 72.88 102 ASN A CA 1
ATOM 841 C C . ASN A 1 102 ? -12.43 -1.431 -3.596 1 72.88 102 ASN A C 1
ATOM 843 O O . ASN A 1 102 ? -12.781 -0.781 -2.609 1 72.88 102 ASN A O 1
ATOM 847 N N . ASN A 1 103 ? -13.125 -2.254 -4.164 1 72.56 103 ASN A N 1
ATOM 848 C CA . ASN A 1 103 ? -14.477 -2.514 -3.693 1 72.56 103 ASN A CA 1
ATOM 849 C C . ASN A 1 103 ? -14.477 -3.193 -2.326 1 72.56 103 ASN A C 1
ATOM 851 O O . ASN A 1 103 ? -15.297 -2.863 -1.465 1 72.56 103 ASN A O 1
ATOM 855 N N . LEU A 1 104 ? -13.539 -4.117 -2.152 1 71.94 104 LEU A N 1
ATOM 856 C CA . LEU A 1 104 ? -13.391 -4.824 -0.885 1 71.94 104 LEU A CA 1
ATOM 857 C C . LEU A 1 104 ? -13.016 -3.863 0.238 1 71.94 104 LEU A C 1
ATOM 859 O O . LEU A 1 104 ? -13.555 -3.955 1.343 1 71.94 104 LEU A O 1
ATOM 863 N N . MET A 1 105 ? -12.227 -2.926 -0.107 1 69 105 MET A N 1
ATOM 864 C CA . MET A 1 105 ? -11.719 -2.004 0.905 1 69 105 MET A CA 1
ATOM 865 C C . MET A 1 105 ? -12.719 -0.884 1.17 1 69 105 MET A C 1
ATOM 867 O O . MET A 1 105 ? -12.789 -0.356 2.281 1 69 105 MET A O 1
ATOM 871 N N . SER A 1 106 ? -13.469 -0.542 0.137 1 67.62 106 SER A N 1
ATOM 872 C CA . SER A 1 106 ? -14.391 0.583 0.239 1 67.62 106 SER A CA 1
ATOM 873 C C . SER A 1 106 ? -15.727 0.149 0.835 1 67.62 106 SER A C 1
ATOM 875 O O . SER A 1 106 ? -16.453 0.964 1.414 1 67.62 106 SER A O 1
ATOM 877 N N . ASN A 1 107 ? -16.016 -1.042 0.401 1 65.69 107 ASN A N 1
ATOM 878 C CA . ASN A 1 107 ? -17.359 -1.489 0.78 1 65.69 107 ASN A CA 1
ATOM 879 C C . ASN A 1 107 ? -17.297 -2.51 1.914 1 65.69 107 ASN A C 1
ATOM 881 O O . ASN A 1 107 ? -16.359 -3.297 2.004 1 65.69 107 ASN A O 1
ATOM 885 N N . SER A 1 108 ? -17.391 -2.043 3.16 1 64.88 108 SER A N 1
ATOM 886 C CA . SER A 1 108 ? -17.406 -2.904 4.34 1 64.88 108 SER A CA 1
ATOM 887 C C . SER A 1 108 ? -17.953 -4.285 4.004 1 64.88 108 SER A C 1
ATOM 889 O O . SER A 1 108 ? -19.141 -4.555 4.227 1 64.88 108 SER A O 1
ATOM 891 N N . VAL A 1 109 ? -17.234 -5.078 3.211 1 68.38 109 VAL A N 1
ATOM 892 C CA . VAL A 1 109 ? -17.625 -6.477 3.098 1 68.38 109 VAL A CA 1
ATOM 893 C C . VAL A 1 109 ? -17.25 -7.23 4.371 1 68.38 109 VAL A C 1
ATOM 895 O O . VAL A 1 109 ? -16.109 -7.109 4.852 1 68.38 109 VAL A O 1
ATOM 898 N N . ASP A 1 110 ? -18.156 -7.781 4.965 1 76.31 110 ASP A N 1
ATOM 899 C CA . ASP A 1 110 ? -17.906 -8.531 6.191 1 76.31 110 ASP A CA 1
ATOM 900 C C . ASP A 1 110 ? -17.25 -9.883 5.887 1 76.31 110 ASP A C 1
ATOM 902 O O . ASP A 1 110 ? -17.938 -10.852 5.574 1 76.31 110 ASP A O 1
ATOM 906 N N . LEU A 1 111 ? -16 -9.891 5.934 1 80.25 111 LEU A N 1
ATOM 907 C CA . LEU A 1 111 ? -15.289 -11.148 5.75 1 80.25 111 LEU A CA 1
ATOM 908 C C . LEU A 1 111 ? -15.234 -11.938 7.051 1 80.25 111 LEU A C 1
ATOM 910 O O . LEU A 1 111 ? -15.156 -11.352 8.133 1 80.25 111 LEU A O 1
ATOM 914 N N . SER A 1 112 ? -15.383 -13.203 6.879 1 84.19 112 SER A N 1
ATOM 915 C CA . SER A 1 112 ? -15.234 -14.062 8.047 1 84.19 112 SER A CA 1
ATOM 916 C C . SER A 1 112 ? -13.844 -13.93 8.664 1 84.19 112 SER A C 1
ATOM 918 O O . SER A 1 112 ? -12.906 -13.484 7.996 1 84.19 112 SER A O 1
ATOM 920 N N . GLU A 1 113 ? -13.742 -14.305 9.906 1 83.62 113 GLU A N 1
ATOM 921 C CA . GLU A 1 113 ? -12.453 -14.32 10.586 1 83.62 113 GLU A CA 1
ATOM 922 C C . GLU A 1 113 ? -11.461 -15.234 9.867 1 83.62 113 GLU A C 1
ATOM 924 O O . GLU A 1 113 ? -10.281 -14.914 9.766 1 83.62 113 GLU A O 1
ATOM 929 N N . ASN A 1 114 ? -12.016 -16.312 9.398 1 83.25 114 ASN A N 1
ATOM 930 C CA . ASN A 1 114 ? -11.18 -17.266 8.672 1 83.25 114 ASN A CA 1
ATOM 931 C C . ASN A 1 114 ? -10.617 -16.656 7.395 1 83.25 114 ASN A C 1
ATOM 933 O O . ASN A 1 114 ? -9.43 -16.828 7.09 1 83.25 114 ASN A O 1
ATOM 937 N N . MET A 1 115 ? -11.422 -15.914 6.727 1 85.06 115 MET A N 1
ATOM 938 C CA . MET A 1 115 ? -10.977 -15.281 5.488 1 85.06 115 MET A CA 1
ATOM 939 C C . MET A 1 115 ? -9.953 -14.188 5.777 1 85.06 115 MET A C 1
ATOM 941 O O . MET A 1 115 ? -8.953 -14.062 5.062 1 85.06 115 MET A O 1
ATOM 945 N N . THR A 1 116 ? -10.172 -13.555 6.855 1 80.06 116 THR A N 1
ATOM 946 C CA . THR A 1 116 ? -9.219 -12.523 7.262 1 80.06 116 THR A CA 1
ATOM 947 C C . THR A 1 116 ? -7.863 -13.133 7.59 1 80.06 116 THR A C 1
ATOM 949 O O . THR A 1 116 ? -6.824 -12.602 7.191 1 80.06 116 THR A O 1
ATOM 952 N N . LYS A 1 117 ? -7.867 -14.242 8.164 1 82.75 117 LYS A N 1
ATOM 953 C CA . LYS A 1 117 ? -6.637 -14.953 8.5 1 82.75 117 LYS A CA 1
ATOM 954 C C . LYS A 1 117 ? -5.922 -15.43 7.238 1 82.75 117 LYS A C 1
ATOM 956 O O . LYS A 1 117 ? -4.695 -15.367 7.152 1 82.75 117 LYS A O 1
ATOM 961 N N . GLU A 1 118 ? -6.719 -15.852 6.316 1 81.81 118 GLU A N 1
ATOM 962 C CA . GLU A 1 118 ? -6.141 -16.328 5.059 1 81.81 118 GLU A CA 1
ATOM 963 C C . GLU A 1 118 ? -5.461 -15.188 4.305 1 81.81 118 GLU A C 1
ATOM 965 O O . GLU A 1 118 ? -4.363 -15.359 3.773 1 81.81 118 GLU A O 1
ATOM 970 N N . ILE A 1 119 ? -6.062 -14.094 4.363 1 80.31 119 ILE A N 1
ATOM 971 C CA . ILE A 1 119 ? -5.508 -12.922 3.699 1 80.31 119 ILE A CA 1
ATOM 972 C C . ILE A 1 119 ? -4.223 -12.484 4.402 1 80.31 119 ILE A C 1
ATOM 974 O O . ILE A 1 119 ? -3.227 -12.164 3.748 1 80.31 119 ILE A O 1
ATOM 978 N N . CYS A 1 120 ? -4.211 -12.688 5.691 1 79.06 120 CYS A N 1
ATOM 979 C CA . CYS A 1 120 ? -3.047 -12.305 6.484 1 79.06 120 CYS A CA 1
ATOM 980 C C . CYS A 1 120 ? -1.896 -13.281 6.27 1 79.06 120 CYS A C 1
ATOM 982 O O . CYS A 1 120 ? -0.728 -12.906 6.395 1 79.06 120 CYS A O 1
ATOM 984 N N . SER A 1 121 ? -2.248 -14.43 5.816 1 83.31 121 SER A N 1
ATOM 985 C CA . SER A 1 121 ? -1.226 -15.461 5.637 1 83.31 121 SER A CA 1
ATOM 986 C C . SER A 1 121 ? -0.533 -15.32 4.285 1 83.31 121 SER A C 1
ATOM 988 O O . SER A 1 121 ? 0.487 -15.969 4.039 1 83.31 121 SER A O 1
ATOM 990 N N . ILE A 1 122 ? -1.023 -14.461 3.449 1 85.38 122 ILE A N 1
ATOM 991 C CA . ILE A 1 122 ? -0.447 -14.266 2.123 1 85.38 122 ILE A CA 1
ATOM 992 C C . ILE A 1 122 ? 1.011 -13.828 2.256 1 85.38 122 ILE A C 1
ATOM 994 O O . ILE A 1 122 ? 1.871 -14.273 1.492 1 85.38 122 ILE A O 1
ATOM 998 N N . LYS A 1 123 ? 1.279 -13.031 3.178 1 84.81 123 LYS A N 1
ATOM 999 C CA . LYS A 1 123 ? 2.633 -12.531 3.4 1 84.81 123 LYS A CA 1
ATOM 1000 C C . LYS A 1 123 ? 3.602 -13.68 3.684 1 84.81 123 LYS A C 1
ATOM 1002 O O . LYS A 1 123 ? 4.75 -13.648 3.238 1 84.81 123 LYS A O 1
ATOM 1007 N N . GLU A 1 124 ? 3.111 -14.594 4.469 1 87.69 124 GLU A N 1
ATOM 1008 C CA . GLU A 1 124 ? 3.936 -15.758 4.781 1 87.69 124 GLU A CA 1
ATOM 1009 C C . GLU A 1 124 ? 4.227 -16.578 3.531 1 87.69 124 GLU A C 1
ATOM 1011 O O . GLU A 1 124 ? 5.344 -17.062 3.354 1 87.69 124 GLU A O 1
ATOM 1016 N N . TYR A 1 125 ? 3.238 -16.688 2.725 1 89.38 125 TYR A N 1
ATOM 1017 C CA . TYR A 1 125 ? 3.426 -17.406 1.477 1 89.38 125 TYR A CA 1
ATOM 1018 C C . TYR A 1 125 ? 4.406 -16.688 0.563 1 89.38 125 TYR A C 1
ATOM 1020 O O . TYR A 1 125 ? 5.285 -17.312 -0.036 1 89.38 125 TYR A O 1
ATOM 1028 N N . LEU A 1 126 ? 4.27 -15.383 0.51 1 91.19 126 LEU A N 1
ATOM 1029 C CA . LEU A 1 126 ? 5.184 -14.586 -0.299 1 91.19 126 LEU A CA 1
ATOM 1030 C C . LEU A 1 126 ? 6.617 -14.727 0.206 1 91.19 126 LEU A C 1
ATOM 1032 O O . LEU A 1 126 ? 7.543 -14.914 -0.586 1 91.19 126 LEU A O 1
ATOM 1036 N N . LEU A 1 127 ? 6.75 -14.641 1.529 1 90.56 127 LEU A N 1
ATOM 1037 C CA . LEU A 1 127 ? 8.062 -14.781 2.15 1 90.56 127 LEU A CA 1
ATOM 1038 C C . LEU A 1 127 ? 8.672 -16.141 1.832 1 90.56 127 LEU A C 1
ATOM 1040 O O . LEU A 1 127 ? 9.812 -16.219 1.369 1 90.56 127 LEU A O 1
ATOM 1044 N N . ASN A 1 128 ? 7.891 -17.156 1.979 1 92.56 128 ASN A N 1
ATOM 1045 C CA . ASN A 1 128 ? 8.391 -18.516 1.749 1 92.56 128 ASN A CA 1
ATOM 1046 C C . ASN A 1 128 ? 8.773 -18.734 0.289 1 92.56 128 ASN A C 1
ATOM 1048 O O . ASN A 1 128 ? 9.797 -19.359 -0.001 1 92.56 128 ASN A O 1
ATOM 1052 N N . THR A 1 129 ? 7.977 -18.188 -0.562 1 92.62 129 THR A N 1
ATOM 1053 C CA . THR A 1 129 ? 8.211 -18.391 -1.989 1 92.62 129 THR A CA 1
ATOM 1054 C C . THR A 1 129 ? 9.453 -17.625 -2.439 1 92.62 129 THR A C 1
ATOM 1056 O O . THR A 1 129 ? 10.344 -18.188 -3.072 1 92.62 129 THR A O 1
ATOM 1059 N N . VAL A 1 130 ? 9.586 -16.391 -2.068 1 93.12 130 VAL A N 1
ATOM 1060 C CA . VAL A 1 130 ? 10.711 -15.57 -2.49 1 93.12 130 VAL A CA 1
ATOM 1061 C C . VAL A 1 130 ? 11.992 -16.031 -1.785 1 93.12 130 VAL A C 1
ATOM 1063 O O . VAL A 1 130 ? 13.078 -15.969 -2.357 1 93.12 130 VAL A O 1
ATOM 1066 N N . SER A 1 131 ? 11.844 -16.516 -0.545 1 91.88 131 SER A N 1
ATOM 1067 C CA . SER A 1 131 ? 12.992 -17.062 0.182 1 91.88 131 SER A CA 1
ATOM 1068 C C . SER A 1 131 ? 13.617 -18.219 -0.57 1 91.88 131 SER A C 1
ATOM 1070 O O . SER A 1 131 ? 14.844 -18.391 -0.547 1 91.88 131 SER A O 1
ATOM 1072 N N . LYS A 1 132 ? 12.781 -19.016 -1.169 1 93.62 132 LYS A N 1
ATOM 1073 C CA . LYS A 1 132 ? 13.289 -20.109 -1.986 1 93.62 132 LYS A CA 1
ATOM 1074 C C . LYS A 1 132 ? 14.18 -19.578 -3.113 1 93.62 132 LYS A C 1
ATOM 1076 O O . LYS A 1 132 ? 15.227 -20.172 -3.408 1 93.62 132 LYS A O 1
ATOM 1081 N N . LEU A 1 133 ? 13.75 -18.516 -3.719 1 94.25 133 LEU A N 1
ATOM 1082 C CA . LEU A 1 133 ? 14.531 -17.891 -4.777 1 94.25 133 LEU A CA 1
ATOM 1083 C C . LEU A 1 133 ? 15.859 -17.375 -4.238 1 94.25 133 LEU A C 1
ATOM 1085 O O . LEU A 1 133 ? 16.906 -17.594 -4.836 1 94.25 133 LEU A O 1
ATOM 1089 N N . ILE A 1 134 ? 15.82 -16.719 -3.082 1 92.81 134 ILE A N 1
ATOM 1090 C CA . ILE A 1 134 ? 17 -16.125 -2.459 1 92.81 134 ILE A CA 1
ATOM 1091 C C . ILE A 1 134 ? 18 -17.234 -2.115 1 92.81 134 ILE A C 1
ATOM 1093 O O . ILE A 1 134 ? 19.188 -17.109 -2.412 1 92.81 134 ILE A O 1
ATOM 1097 N N . LYS A 1 135 ? 17.484 -18.266 -1.518 1 90.56 135 LYS A N 1
ATOM 1098 C CA . LYS A 1 135 ? 18.344 -19.375 -1.125 1 90.56 135 LYS A CA 1
ATOM 1099 C C . LYS A 1 135 ? 19.031 -20 -2.34 1 90.56 135 LYS A C 1
ATOM 1101 O O . LYS A 1 135 ? 20.234 -20.281 -2.305 1 90.56 135 LYS A O 1
ATOM 1106 N N . LYS A 1 136 ? 18.281 -20.219 -3.363 1 91.06 136 LYS A N 1
ATOM 1107 C CA . LYS A 1 136 ? 18.797 -20.797 -4.605 1 91.06 136 LYS A CA 1
ATOM 1108 C C . LYS A 1 136 ? 19.984 -19.984 -5.133 1 91.06 136 LYS A C 1
ATOM 1110 O O . LYS A 1 136 ? 20.984 -20.562 -5.562 1 91.06 136 LYS A O 1
ATOM 1115 N N . TYR A 1 137 ? 19.938 -18.688 -5.047 1 92.19 137 TYR A N 1
ATOM 1116 C CA . TYR A 1 137 ? 20.969 -17.859 -5.688 1 92.19 137 TYR A CA 1
ATOM 1117 C C . TYR A 1 137 ? 22 -17.406 -4.676 1 92.19 137 TYR A C 1
ATOM 1119 O O . TYR A 1 137 ? 23.062 -16.891 -5.051 1 92.19 137 TYR A O 1
ATOM 1127 N N . LYS A 1 138 ? 21.672 -17.438 -3.418 1 90 138 LYS A N 1
ATOM 1128 C CA . LYS A 1 138 ? 22.703 -17.266 -2.389 1 90 138 LYS A CA 1
ATOM 1129 C C . LYS A 1 138 ? 23.766 -18.344 -2.486 1 90 138 LYS A C 1
ATOM 1131 O O . LYS A 1 138 ? 24.953 -18.062 -2.355 1 90 138 LYS A O 1
ATOM 1136 N N . ASP A 1 139 ? 23.344 -19.5 -2.748 1 87.31 139 ASP A N 1
ATOM 1137 C CA . ASP A 1 139 ? 24.234 -20.641 -2.885 1 87.31 139 ASP A CA 1
ATOM 1138 C C . ASP A 1 139 ? 25.156 -20.484 -4.082 1 87.31 139 ASP A C 1
ATOM 1140 O O . ASP A 1 139 ? 26.266 -21.031 -4.102 1 87.31 139 ASP A O 1
ATOM 1144 N N . LYS A 1 140 ? 24.766 -19.672 -5.008 1 89.81 140 LYS A N 1
ATOM 1145 C CA . LYS A 1 140 ? 25.578 -19.406 -6.195 1 89.81 140 LYS A CA 1
ATOM 1146 C C . LYS A 1 140 ? 26.484 -18.188 -5.977 1 89.81 140 LYS A C 1
ATOM 1148 O O . LYS A 1 140 ? 27.234 -17.812 -6.875 1 89.81 140 LYS A O 1
ATOM 1153 N N . GLY A 1 141 ? 26.344 -17.5 -4.797 1 87.44 141 GLY A N 1
ATOM 1154 C CA . GLY A 1 141 ? 27.188 -16.375 -4.445 1 87.44 141 GLY A CA 1
ATOM 1155 C C . GLY A 1 141 ? 26.734 -15.062 -5.059 1 87.44 141 GLY A C 1
ATOM 1156 O O . GLY A 1 141 ? 27.484 -14.102 -5.121 1 87.44 141 GLY A O 1
ATOM 1157 N N . GLU A 1 142 ? 25.484 -14.984 -5.539 1 88.19 142 GLU A N 1
ATOM 1158 C CA . GLU A 1 142 ? 24.969 -13.805 -6.23 1 88.19 142 GLU A CA 1
ATOM 1159 C C . GLU A 1 142 ? 24.328 -12.828 -5.25 1 88.19 142 GLU A C 1
ATOM 1161 O O . GLU A 1 142 ? 24.078 -11.672 -5.59 1 88.19 142 GLU A O 1
ATOM 1166 N N . ILE A 1 143 ? 24.094 -13.352 -4.086 1 89.88 143 ILE A N 1
ATOM 1167 C CA . ILE A 1 143 ? 23.406 -12.562 -3.068 1 89.88 143 ILE A CA 1
ATOM 1168 C C . ILE A 1 143 ? 24.281 -12.438 -1.828 1 89.88 143 ILE A C 1
ATOM 1170 O O . ILE A 1 143 ? 24.922 -13.414 -1.417 1 89.88 143 ILE A O 1
ATOM 1174 N N . ARG A 1 144 ? 24.359 -11.219 -1.319 1 86.62 144 ARG A N 1
ATOM 1175 C CA . ARG A 1 144 ? 25.203 -10.984 -0.145 1 86.62 144 ARG A CA 1
ATOM 1176 C C . ARG A 1 144 ? 24.703 -11.789 1.052 1 86.62 144 ARG A C 1
ATOM 1178 O O . ARG A 1 144 ? 23.516 -12.133 1.12 1 86.62 144 ARG A O 1
ATOM 1185 N N . ASP A 1 145 ? 25.625 -11.93 2.02 1 83 145 ASP A N 1
ATOM 1186 C CA . ASP A 1 145 ? 25.297 -12.695 3.217 1 83 145 ASP A CA 1
ATOM 1187 C C . ASP A 1 145 ? 24.453 -11.875 4.184 1 83 145 ASP A C 1
ATOM 1189 O O . ASP A 1 145 ? 24.406 -10.648 4.086 1 83 145 ASP A O 1
ATOM 1193 N N . ASN A 1 146 ? 23.625 -12.477 5.023 1 85 146 ASN A N 1
ATOM 1194 C CA . ASN A 1 146 ? 22.922 -11.891 6.156 1 85 146 ASN A CA 1
ATOM 1195 C C . ASN A 1 146 ? 21.781 -10.977 5.695 1 85 146 ASN A C 1
ATOM 1197 O O . ASN A 1 146 ? 21.578 -9.906 6.27 1 85 146 ASN A O 1
ATOM 1201 N N . ILE A 1 147 ? 21.266 -11.305 4.508 1 88.62 147 ILE A N 1
ATOM 1202 C CA . ILE A 1 147 ? 20.094 -10.539 4.078 1 88.62 147 ILE A CA 1
ATOM 1203 C C . ILE A 1 147 ? 18.891 -10.891 4.953 1 88.62 147 ILE A C 1
ATOM 1205 O O . ILE A 1 147 ? 18.703 -12.047 5.324 1 88.62 147 ILE A O 1
ATOM 1209 N N . ASP A 1 148 ? 18.219 -9.852 5.359 1 92.75 148 ASP A N 1
ATOM 1210 C CA . ASP A 1 148 ? 16.922 -10.055 5.98 1 92.75 148 ASP A CA 1
ATOM 1211 C C . ASP A 1 148 ? 15.852 -10.344 4.93 1 92.75 148 ASP A C 1
ATOM 1213 O O . ASP A 1 148 ? 15.344 -9.422 4.285 1 92.75 148 ASP A O 1
ATOM 1217 N N . GLU A 1 149 ? 15.5 -11.633 4.797 1 93.31 149 GLU A N 1
ATOM 1218 C CA . GLU A 1 149 ? 14.602 -12.062 3.725 1 93.31 149 GLU A CA 1
ATOM 1219 C C . GLU A 1 149 ? 13.219 -11.422 3.877 1 93.31 149 GLU A C 1
ATOM 1221 O O . GLU A 1 149 ? 12.586 -11.062 2.883 1 93.31 149 GLU A O 1
ATOM 1226 N N . LYS A 1 150 ? 12.789 -11.297 5.086 1 92.75 150 LYS A N 1
ATOM 1227 C CA . LYS A 1 150 ? 11.492 -10.672 5.344 1 92.75 150 LYS A CA 1
ATOM 1228 C C . LYS A 1 150 ? 11.469 -9.227 4.867 1 92.75 150 LYS A C 1
ATOM 1230 O O . LYS A 1 150 ? 10.523 -8.797 4.207 1 92.75 150 LYS A O 1
ATOM 1235 N N . VAL A 1 151 ? 12.555 -8.547 5.168 1 94.12 151 VAL A N 1
ATOM 1236 C CA . VAL A 1 151 ? 12.648 -7.145 4.781 1 94.12 151 VAL A CA 1
ATOM 1237 C C . VAL A 1 151 ? 12.727 -7.035 3.26 1 94.12 151 VAL A C 1
ATOM 1239 O O . VAL A 1 151 ? 12.141 -6.129 2.666 1 94.12 151 VAL A O 1
ATOM 1242 N N . PHE A 1 152 ? 13.453 -7.914 2.625 1 94.94 152 PHE A N 1
ATOM 1243 C CA . PHE A 1 152 ? 13.547 -7.883 1.171 1 94.94 152 PHE A CA 1
ATOM 1244 C C . PHE A 1 152 ? 12.18 -8.094 0.533 1 94.94 152 PHE A C 1
ATOM 1246 O O . PHE A 1 152 ? 11.805 -7.371 -0.392 1 94.94 152 PHE A O 1
ATOM 1253 N N . VAL A 1 153 ? 11.461 -9.055 1.063 1 94.62 153 VAL A N 1
ATOM 1254 C CA . VAL A 1 153 ? 10.141 -9.359 0.53 1 94.62 153 VAL A CA 1
ATOM 1255 C C . VAL A 1 153 ? 9.219 -8.156 0.721 1 94.62 153 VAL A C 1
ATOM 1257 O O . VAL A 1 153 ? 8.484 -7.777 -0.195 1 94.62 153 VAL A O 1
ATOM 1260 N N . MET A 1 154 ? 9.266 -7.516 1.852 1 92.81 154 MET A N 1
ATOM 1261 C CA . MET A 1 154 ? 8.461 -6.328 2.109 1 92.81 154 MET A CA 1
ATOM 1262 C C . MET A 1 154 ? 8.844 -5.195 1.161 1 92.81 154 MET A C 1
ATOM 1264 O O . MET A 1 154 ? 7.977 -4.477 0.664 1 92.81 154 MET A O 1
ATOM 1268 N N . SER A 1 155 ? 10.133 -5.062 0.939 1 95.75 155 SER A N 1
ATOM 1269 C CA . SER A 1 155 ? 10.594 -4.02 0.03 1 95.75 155 SER A CA 1
ATOM 1270 C C . SER A 1 155 ? 10.133 -4.281 -1.397 1 95.75 155 SER A C 1
ATOM 1272 O O . SER A 1 155 ? 9.664 -3.369 -2.084 1 95.75 155 SER A O 1
ATOM 1274 N N . LEU A 1 156 ? 10.242 -5.539 -1.794 1 96.88 156 LEU A N 1
ATOM 1275 C CA . LEU A 1 156 ? 9.852 -5.918 -3.146 1 96.88 156 LEU A CA 1
ATOM 1276 C C . LEU A 1 156 ? 8.367 -5.652 -3.375 1 96.88 156 LEU A C 1
ATOM 1278 O O . LEU A 1 156 ? 8 -4.863 -4.246 1 96.88 156 LEU A O 1
ATOM 1282 N N . PHE A 1 157 ? 7.578 -6.145 -2.531 1 95 157 PHE A N 1
ATOM 1283 C CA . PHE A 1 157 ? 6.145 -6.062 -2.766 1 95 157 PHE A CA 1
ATOM 1284 C C . PHE A 1 157 ? 5.602 -4.703 -2.338 1 95 157 PHE A C 1
ATOM 1286 O O . PHE A 1 157 ? 4.66 -4.188 -2.941 1 95 157 PHE A O 1
ATOM 1293 N N . GLY A 1 158 ? 6.176 -4.148 -1.274 1 94 158 GLY A N 1
ATOM 1294 C CA . GLY A 1 158 ? 5.801 -2.785 -0.927 1 94 158 GLY A CA 1
ATOM 1295 C C . GLY A 1 158 ? 6.051 -1.795 -2.049 1 94 158 GLY A C 1
ATOM 1296 O O . GLY A 1 158 ? 5.18 -0.982 -2.369 1 94 158 GLY A O 1
ATOM 1297 N N . THR A 1 159 ? 7.164 -1.874 -2.676 1 95.88 159 THR A N 1
ATOM 1298 C CA . THR A 1 159 ? 7.516 -0.982 -3.775 1 95.88 159 THR A CA 1
ATOM 1299 C C . THR A 1 159 ? 6.633 -1.251 -4.992 1 95.88 159 THR A C 1
ATOM 1301 O O . THR A 1 159 ? 6.121 -0.318 -5.613 1 95.88 159 THR A O 1
ATOM 1304 N N . LEU A 1 160 ? 6.457 -2.523 -5.285 1 96.12 160 LEU A N 1
ATOM 1305 C CA . LEU A 1 160 ? 5.672 -2.875 -6.465 1 96.12 160 LEU A CA 1
ATOM 1306 C C . LEU A 1 160 ? 4.227 -2.422 -6.312 1 96.12 160 LEU A C 1
ATOM 1308 O O . LEU A 1 160 ? 3.613 -1.955 -7.277 1 96.12 160 LEU A O 1
ATOM 1312 N N . ASN A 1 161 ? 3.73 -2.588 -5.145 1 92.25 161 ASN A N 1
ATOM 1313 C CA . ASN A 1 161 ? 2.367 -2.123 -4.91 1 92.25 161 ASN A CA 1
ATOM 1314 C C . ASN A 1 161 ? 2.242 -0.618 -5.133 1 92.25 161 ASN A C 1
ATOM 1316 O O . ASN A 1 161 ? 1.316 -0.161 -5.805 1 92.25 161 ASN A O 1
ATOM 1320 N N . PHE A 1 162 ? 3.115 0.025 -4.586 1 90 162 PHE A N 1
ATOM 1321 C CA . PHE A 1 162 ? 3.109 1.475 -4.746 1 90 162 PHE A CA 1
ATOM 1322 C C . PHE A 1 162 ? 3.314 1.861 -6.203 1 90 162 PHE A C 1
ATOM 1324 O O . PHE A 1 162 ? 2.58 2.693 -6.742 1 90 162 PHE A O 1
ATOM 1331 N N . PHE A 1 163 ? 4.234 1.289 -6.891 1 93 163 PHE A N 1
ATOM 1332 C CA . PHE A 1 163 ? 4.625 1.537 -8.273 1 93 163 PHE A CA 1
ATOM 1333 C C . PHE A 1 163 ? 3.455 1.295 -9.219 1 93 163 PHE A C 1
ATOM 1335 O O . PHE A 1 163 ? 3.115 2.16 -10.023 1 93 163 PHE A O 1
ATOM 1342 N N . TYR A 1 164 ? 2.797 0.219 -9.047 1 92.94 164 TYR A N 1
ATOM 1343 C CA . TYR A 1 164 ? 1.72 -0.125 -9.969 1 92.94 164 TYR A CA 1
ATOM 1344 C C . TYR A 1 164 ? 0.435 0.608 -9.602 1 92.94 164 TYR A C 1
ATOM 1346 O O . TYR A 1 164 ? -0.362 0.952 -10.484 1 92.94 164 TYR A O 1
ATOM 1354 N N . ALA A 1 165 ? 0.213 0.788 -8.281 1 85.38 165 ALA A N 1
ATOM 1355 C CA . ALA A 1 165 ? -0.934 1.605 -7.898 1 85.38 165 ALA A CA 1
ATOM 1356 C C . ALA A 1 165 ? -0.864 2.988 -8.539 1 85.38 165 ALA A C 1
ATOM 1358 O O . ALA A 1 165 ? -1.875 3.512 -9.008 1 85.38 165 ALA A O 1
ATOM 1359 N N . GLU A 1 166 ? 0.27 3.523 -8.57 1 83.88 166 GLU A N 1
ATOM 1360 C CA . GLU A 1 166 ? 0.473 4.836 -9.172 1 83.88 166 GLU A CA 1
ATOM 1361 C C . GLU A 1 166 ? 0.3 4.777 -10.688 1 83.88 166 GLU A C 1
ATOM 1363 O O . GLU A 1 166 ? -0.409 5.602 -11.273 1 83.88 166 GLU A O 1
ATOM 1368 N N . GLY A 1 167 ? 0.944 3.854 -11.273 1 86.44 167 GLY A N 1
ATOM 1369 C CA . GLY A 1 167 ? 0.909 3.744 -12.727 1 86.44 167 GLY A CA 1
ATOM 1370 C C . GLY A 1 167 ? -0.471 3.426 -13.266 1 86.44 167 GLY A C 1
ATOM 1371 O O . GLY A 1 167 ? -0.933 4.059 -14.219 1 86.44 167 GLY A O 1
ATOM 1372 N N . ILE A 1 168 ? -1.12 2.529 -12.609 1 85.44 168 ILE A N 1
ATOM 1373 C CA . ILE A 1 168 ? -2.404 2.041 -13.094 1 85.44 168 ILE A CA 1
ATOM 1374 C C . ILE A 1 168 ? -3.527 2.936 -12.578 1 85.44 168 ILE A C 1
ATOM 1376 O O . ILE A 1 168 ? -4.402 3.35 -13.336 1 85.44 168 ILE A O 1
ATOM 1380 N N . GLY A 1 169 ? -3.494 3.213 -11.328 1 78.31 169 GLY A N 1
ATOM 1381 C CA . GLY A 1 169 ? -4.594 3.898 -10.672 1 78.31 169 GLY A CA 1
ATOM 1382 C C . GLY A 1 169 ? -4.566 5.402 -10.867 1 78.31 169 GLY A C 1
ATOM 1383 O O . GLY A 1 169 ? -5.605 6.02 -11.117 1 78.31 169 GLY A O 1
ATOM 1384 N N . VAL A 1 170 ? -3.447 6.012 -10.859 1 76.31 170 VAL A N 1
ATOM 1385 C CA . VAL A 1 170 ? -3.352 7.469 -10.875 1 76.31 170 VAL A CA 1
ATOM 1386 C C . VAL A 1 170 ? -3.041 7.949 -12.289 1 76.31 170 VAL A C 1
ATOM 1388 O O . VAL A 1 170 ? -3.768 8.781 -12.844 1 76.31 170 VAL A O 1
ATOM 1391 N N . GLU A 1 171 ? -2.049 7.348 -12.875 1 81.5 171 GLU A N 1
ATOM 1392 C CA . GLU A 1 171 ? -1.605 7.805 -14.195 1 81.5 171 GLU A CA 1
ATOM 1393 C C . GLU A 1 171 ? -2.416 7.148 -15.305 1 81.5 171 GLU A C 1
ATOM 1395 O O . GLU A 1 171 ? -2.377 7.594 -16.453 1 81.5 171 GLU A O 1
ATOM 1400 N N . LYS A 1 172 ? -3.188 6.098 -14.953 1 84.69 172 LYS A N 1
ATOM 1401 C CA . LYS A 1 172 ? -4.043 5.375 -15.891 1 84.69 172 LYS A CA 1
ATOM 1402 C C . LYS A 1 172 ? -3.242 4.871 -17.094 1 84.69 172 LYS A C 1
ATOM 1404 O O . LYS A 1 172 ? -3.721 4.918 -18.219 1 84.69 172 LYS A O 1
ATOM 1409 N N . ARG A 1 173 ? -1.987 4.445 -16.828 1 88.19 173 ARG A N 1
ATOM 1410 C CA . ARG A 1 173 ? -1.137 3.906 -17.875 1 88.19 173 ARG A CA 1
ATOM 1411 C C . ARG A 1 173 ? -1.537 2.477 -18.234 1 88.19 173 ARG A C 1
ATOM 1413 O O . ARG A 1 173 ? -2.055 1.747 -17.375 1 88.19 173 ARG A O 1
ATOM 1420 N N . GLU A 1 174 ? -1.237 2.164 -19.5 1 91.69 174 GLU A N 1
ATOM 1421 C CA . GLU A 1 174 ? -1.358 0.761 -19.891 1 91.69 174 GLU A CA 1
ATOM 1422 C C . GLU A 1 174 ? -0.224 -0.074 -19.297 1 91.69 174 GLU A C 1
ATOM 1424 O O . GLU A 1 174 ? 0.923 0.375 -19.25 1 91.69 174 GLU A O 1
ATOM 1429 N N . LEU A 1 175 ? -0.593 -1.235 -18.906 1 91.19 175 LEU A N 1
ATOM 1430 C CA . LEU A 1 175 ? 0.363 -2.113 -18.234 1 91.19 175 LEU A CA 1
ATOM 1431 C C . LEU A 1 175 ? 1.592 -2.34 -19.109 1 91.19 175 LEU A C 1
ATOM 1433 O O . LEU A 1 175 ? 2.713 -2.426 -18.609 1 91.19 175 LEU A O 1
ATOM 1437 N N . GLU A 1 176 ? 1.365 -2.439 -20.375 1 90.81 176 GLU A N 1
ATOM 1438 C CA . GLU A 1 176 ? 2.453 -2.701 -21.312 1 90.81 176 GLU A CA 1
ATOM 1439 C C . GLU A 1 176 ? 3.486 -1.577 -21.297 1 90.81 176 GLU A C 1
ATOM 1441 O O . GLU A 1 176 ? 4.637 -1.777 -21.688 1 90.81 176 GLU A O 1
ATOM 1446 N N . ASN A 1 177 ? 3.113 -0.435 -20.781 1 92.38 177 ASN A N 1
ATOM 1447 C CA . ASN A 1 177 ? 3.996 0.727 -20.75 1 92.38 177 ASN A CA 1
ATOM 1448 C C . ASN A 1 177 ? 4.609 0.931 -19.375 1 92.38 177 ASN A C 1
ATOM 1450 O O . ASN A 1 177 ? 5.258 1.949 -19.125 1 92.38 177 ASN A O 1
ATOM 1454 N N . ILE A 1 178 ? 4.395 0.046 -18.516 1 94.44 178 ILE A N 1
ATOM 1455 C CA . ILE A 1 178 ? 4.965 0.117 -17.188 1 94.44 178 ILE A CA 1
ATOM 1456 C C . ILE A 1 178 ? 6.082 -0.914 -17.047 1 94.44 178 ILE A C 1
ATOM 1458 O O . ILE A 1 178 ? 5.824 -2.119 -17.016 1 94.44 178 ILE A O 1
ATOM 1462 N N . ASP A 1 179 ? 7.293 -0.432 -17.016 1 95.94 179 ASP A N 1
ATOM 1463 C CA . ASP A 1 179 ? 8.469 -1.285 -16.906 1 95.94 179 ASP A CA 1
ATOM 1464 C C . ASP A 1 179 ? 8.961 -1.364 -15.461 1 95.94 179 ASP A C 1
ATOM 1466 O O . ASP A 1 179 ? 9.422 -0.367 -14.906 1 95.94 179 ASP A O 1
ATOM 1470 N N . PRO A 1 180 ? 8.93 -2.586 -14.875 1 97.12 180 PRO A N 1
ATOM 1471 C CA . PRO A 1 180 ? 9.336 -2.682 -13.469 1 97.12 180 PRO A CA 1
ATOM 1472 C C . PRO A 1 180 ? 10.844 -2.83 -13.297 1 97.12 180 PRO A C 1
ATOM 1474 O O . PRO A 1 180 ? 11.344 -2.889 -12.172 1 97.12 180 PRO A O 1
ATOM 1477 N N . LYS A 1 181 ? 11.656 -2.844 -14.352 1 97.19 181 LYS A N 1
ATOM 1478 C CA . LYS A 1 181 ? 13.094 -3.104 -14.297 1 97.19 181 LYS A CA 1
ATOM 1479 C C . LYS A 1 181 ? 13.797 -2.092 -13.398 1 97.19 181 LYS A C 1
ATOM 1481 O O . LYS A 1 181 ? 14.648 -2.461 -12.594 1 97.19 181 LYS A O 1
ATOM 1486 N N . PRO A 1 182 ? 13.461 -0.8 -13.5 1 95.88 182 PRO A N 1
ATOM 1487 C CA . PRO A 1 182 ? 14.125 0.157 -12.609 1 95.88 182 PRO A CA 1
ATOM 1488 C C . PRO A 1 182 ? 13.906 -0.151 -11.133 1 95.88 182 PRO A C 1
ATOM 1490 O O . PRO A 1 182 ? 14.797 0.06 -10.312 1 95.88 182 PRO A O 1
ATOM 1493 N N . VAL A 1 183 ? 12.719 -0.621 -10.758 1 97 183 VAL A N 1
ATOM 1494 C CA . VAL A 1 183 ? 12.406 -0.989 -9.383 1 97 183 VAL A CA 1
ATOM 1495 C C . VAL A 1 183 ? 13.312 -2.141 -8.938 1 97 183 VAL A C 1
ATOM 1497 O O . VAL A 1 183 ? 13.93 -2.078 -7.875 1 97 183 VAL A O 1
ATOM 1500 N N . ILE A 1 184 ? 13.398 -3.145 -9.789 1 97.06 184 ILE A N 1
ATOM 1501 C CA . ILE A 1 184 ? 14.195 -4.328 -9.469 1 97.06 184 ILE A CA 1
ATOM 1502 C C . ILE A 1 184 ? 15.664 -3.945 -9.359 1 97.06 184 ILE A C 1
ATOM 1504 O O . ILE A 1 184 ? 16.359 -4.371 -8.422 1 97.06 184 ILE A O 1
ATOM 1508 N N . ASN A 1 185 ? 16.141 -3.131 -10.266 1 95 185 ASN A N 1
ATOM 1509 C CA . ASN A 1 185 ? 17.531 -2.674 -10.234 1 95 185 ASN A CA 1
ATOM 1510 C C . ASN A 1 185 ? 17.844 -1.93 -8.945 1 95 185 ASN A C 1
ATOM 1512 O O . ASN A 1 185 ? 18.906 -2.107 -8.367 1 95 185 ASN A O 1
ATOM 1516 N N . MET A 1 186 ? 16.938 -1.162 -8.523 1 94.44 186 MET A N 1
ATOM 1517 C CA . MET A 1 186 ? 17.109 -0.392 -7.297 1 94.44 186 MET A CA 1
ATOM 1518 C C . MET A 1 186 ? 17.172 -1.311 -6.082 1 94.44 186 MET A C 1
ATOM 1520 O O . MET A 1 186 ? 18.031 -1.149 -5.219 1 94.44 186 MET A O 1
ATOM 1524 N N . LEU A 1 187 ? 16.297 -2.268 -5.988 1 94.75 187 LEU A N 1
ATOM 1525 C CA . LEU A 1 187 ? 16.219 -3.154 -4.832 1 94.75 187 LEU A CA 1
ATOM 1526 C C . LEU A 1 187 ? 17.438 -4.062 -4.758 1 94.75 187 LEU A C 1
ATOM 1528 O O . LEU A 1 187 ? 17.891 -4.406 -3.666 1 94.75 187 LEU A O 1
ATOM 1532 N N . ILE A 1 188 ? 17.969 -4.43 -5.934 1 94.06 188 ILE A N 1
ATOM 1533 C CA . ILE A 1 188 ? 19.109 -5.336 -5.988 1 94.06 188 ILE A CA 1
ATOM 1534 C C . ILE A 1 188 ? 20.391 -4.578 -5.637 1 94.06 188 ILE A C 1
ATOM 1536 O O . ILE A 1 188 ? 21.203 -5.066 -4.863 1 94.06 188 ILE A O 1
ATOM 1540 N N . ASN A 1 189 ? 20.531 -3.32 -6.133 1 92.44 189 ASN A N 1
ATOM 1541 C CA . ASN A 1 189 ? 21.828 -2.643 -6.082 1 92.44 189 ASN A CA 1
ATOM 1542 C C . ASN A 1 189 ? 21.859 -1.594 -4.973 1 92.44 189 ASN A C 1
ATOM 1544 O O . ASN A 1 189 ? 22.938 -1.148 -4.57 1 92.44 189 ASN A O 1
ATOM 1548 N N . GLY A 1 190 ? 20.719 -1.207 -4.473 1 89.56 190 GLY A N 1
ATOM 1549 C CA . GLY A 1 190 ? 20.672 -0.127 -3.5 1 89.56 190 GLY A CA 1
ATOM 1550 C C . GLY A 1 190 ? 21.094 1.21 -4.074 1 89.56 190 GLY A C 1
ATOM 1551 O O . GLY A 1 190 ? 20.969 1.445 -5.277 1 89.56 190 GLY A O 1
ATOM 1552 N N . ILE A 1 191 ? 21.453 2.119 -3.254 1 81.69 191 ILE A N 1
ATOM 1553 C CA . ILE A 1 191 ? 21.75 3.461 -3.742 1 81.69 191 ILE A CA 1
ATOM 1554 C C . ILE A 1 191 ? 23.188 3.826 -3.396 1 81.69 191 ILE A C 1
ATOM 1556 O O . ILE A 1 191 ? 23.656 4.922 -3.719 1 81.69 191 ILE A O 1
ATOM 1560 N N . LYS A 1 192 ? 23.875 3.043 -2.744 1 76.75 192 LYS A N 1
ATOM 1561 C CA . LYS A 1 192 ? 25.281 3.328 -2.465 1 76.75 192 LYS A CA 1
ATOM 1562 C C . LYS A 1 192 ? 26.188 2.486 -3.348 1 76.75 192 LYS A C 1
ATOM 1564 O O . LYS A 1 192 ? 25.828 1.393 -3.775 1 76.75 192 LYS A O 1
ATOM 1569 N N . MET B 1 1 ? -5.84 38.031 13.203 1 46.75 1 MET B N 1
ATOM 1570 C CA . MET B 1 1 ? -5.344 37.156 12.133 1 46.75 1 MET B CA 1
ATOM 1571 C C . MET B 1 1 ? -4.734 35.875 12.703 1 46.75 1 MET B C 1
ATOM 1573 O O . MET B 1 1 ? -5.039 34.781 12.234 1 46.75 1 MET B O 1
ATOM 1577 N N . TYR B 1 2 ? -3.879 36.094 13.68 1 53.12 2 TYR B N 1
ATOM 1578 C CA . TYR B 1 2 ? -3.201 35.031 14.438 1 53.12 2 TYR B CA 1
ATOM 1579 C C . TYR B 1 2 ? -4.203 34.188 15.211 1 53.12 2 TYR B C 1
ATOM 1581 O O . TYR B 1 2 ? -4.121 32.969 15.203 1 53.12 2 TYR B O 1
ATOM 1589 N N . VAL B 1 3 ? -5.129 34.875 15.719 1 57.5 3 VAL B N 1
ATOM 1590 C CA . VAL B 1 3 ? -6.125 34.219 16.562 1 57.5 3 VAL B CA 1
ATOM 1591 C C . VAL B 1 3 ? -7.008 33.312 15.703 1 57.5 3 VAL B C 1
ATOM 1593 O O . VAL B 1 3 ? -7.363 32.219 16.125 1 57.5 3 VAL B O 1
ATOM 1596 N N . LYS B 1 4 ? -7.277 33.812 14.539 1 64.81 4 LYS B N 1
ATOM 1597 C CA . LYS B 1 4 ? -8.141 33.094 13.625 1 64.81 4 LYS B CA 1
ATOM 1598 C C . LYS B 1 4 ? -7.453 31.812 13.141 1 64.81 4 LYS B C 1
ATOM 1600 O O . LYS B 1 4 ? -8.086 30.75 13.047 1 64.81 4 LYS B O 1
ATOM 1605 N N . GLN B 1 5 ? -6.262 31.906 13.102 1 74.19 5 GLN B N 1
ATOM 1606 C CA . GLN B 1 5 ? -5.48 30.766 12.641 1 74.19 5 GLN B CA 1
ATOM 1607 C C . GLN B 1 5 ? -5.355 29.703 13.734 1 74.19 5 GLN B C 1
ATOM 1609 O O . GLN B 1 5 ? -5.449 28.5 13.469 1 74.19 5 GLN B O 1
ATOM 1614 N N . GLU B 1 6 ? -5.316 30.234 14.906 1 84.06 6 GLU B N 1
ATOM 1615 C CA . GLU B 1 6 ? -5.207 29.312 16.031 1 84.06 6 GLU B CA 1
ATOM 1616 C C . GLU B 1 6 ? -6.516 28.562 16.266 1 84.06 6 GLU B C 1
ATOM 1618 O O . GLU B 1 6 ? -6.512 27.375 16.547 1 84.06 6 GLU B O 1
ATOM 1623 N N . LYS B 1 7 ? -7.621 29.359 16.109 1 90 7 LYS B N 1
ATOM 1624 C CA . LYS B 1 7 ? -8.93 28.734 16.281 1 90 7 LYS B CA 1
ATOM 1625 C C . LYS B 1 7 ? -9.18 27.688 15.195 1 90 7 LYS B C 1
ATOM 1627 O O . LYS B 1 7 ? -9.719 26.609 15.477 1 90 7 LYS B O 1
ATOM 1632 N N . GLU B 1 8 ? -8.828 28.031 14.047 1 94.06 8 GLU B N 1
ATOM 1633 C CA . GLU B 1 8 ? -8.969 27.094 12.93 1 94.06 8 GLU B CA 1
ATOM 1634 C C . GLU B 1 8 ? -8.219 25.797 13.195 1 94.06 8 GLU B C 1
ATOM 1636 O O . GLU B 1 8 ? -8.75 24.719 12.977 1 94.06 8 GLU B O 1
ATOM 1641 N N . LYS B 1 9 ? -7.062 25.984 13.742 1 93.5 9 LYS B N 1
ATOM 1642 C CA . LYS B 1 9 ? -6.238 24.812 14.055 1 93.5 9 LYS B CA 1
ATOM 1643 C C . LYS B 1 9 ? -6.867 23.984 15.172 1 93.5 9 LYS B C 1
ATOM 1645 O O . LYS B 1 9 ? -6.855 22.75 15.117 1 93.5 9 LYS B O 1
ATOM 1650 N N . ASP B 1 10 ? -7.387 24.656 16.094 1 94.06 10 ASP B N 1
ATOM 1651 C CA . ASP B 1 10 ? -8.039 23.953 17.203 1 94.06 10 ASP B CA 1
ATOM 1652 C C . ASP B 1 10 ? -9.242 23.156 16.719 1 94.06 10 ASP B C 1
ATOM 1654 O O . ASP B 1 10 ? -9.453 22.016 17.156 1 94.06 10 ASP B O 1
ATOM 1658 N N . ILE B 1 11 ? -9.969 23.781 15.836 1 96.31 11 ILE B N 1
ATOM 1659 C CA . ILE B 1 11 ? -11.141 23.109 15.289 1 96.31 11 ILE B CA 1
ATOM 1660 C C . ILE B 1 11 ? -10.703 21.891 14.469 1 96.31 11 ILE B C 1
ATOM 1662 O O . ILE B 1 11 ? -11.297 20.812 14.57 1 96.31 11 ILE B O 1
ATOM 1666 N N . ILE B 1 12 ? -9.641 22.062 13.781 1 96.06 12 ILE B N 1
ATOM 1667 C CA . ILE B 1 12 ? -9.125 20.984 12.945 1 96.06 12 ILE B CA 1
ATOM 1668 C C . ILE B 1 12 ? -8.664 19.828 13.836 1 96.06 12 ILE B C 1
ATOM 1670 O O . ILE B 1 12 ? -8.977 18.672 13.562 1 96.06 12 ILE B O 1
ATOM 1674 N N . LYS B 1 13 ? -8.023 20.141 14.906 1 94 13 LYS B N 1
ATOM 1675 C CA . LYS B 1 13 ? -7.551 19.109 15.828 1 94 13 LYS B CA 1
ATOM 1676 C C . LYS B 1 13 ? -8.719 18.375 16.484 1 94 13 LYS B C 1
ATOM 1678 O O . LYS B 1 13 ? -8.688 17.156 16.625 1 94 13 LYS B O 1
ATOM 1683 N N . ALA B 1 14 ? -9.688 19.094 16.828 1 95.69 14 ALA B N 1
ATOM 1684 C CA . ALA B 1 14 ? -10.891 18.5 17.406 1 95.69 14 ALA B CA 1
ATOM 1685 C C . ALA B 1 14 ? -11.594 17.609 16.375 1 95.69 14 ALA B C 1
ATOM 1687 O O . ALA B 1 14 ? -12.055 16.516 16.719 1 95.69 14 ALA B O 1
ATOM 1688 N N . ALA B 1 15 ? -11.68 18.109 15.18 1 95.56 15 ALA B N 1
ATOM 1689 C CA . ALA B 1 15 ? -12.281 17.328 14.102 1 95.56 15 ALA B CA 1
ATOM 1690 C C . ALA B 1 15 ? -11.547 16.016 13.898 1 95.56 15 ALA B C 1
ATOM 1692 O O . ALA B 1 15 ? -12.18 14.961 13.742 1 95.56 15 ALA B O 1
ATOM 1693 N N . ALA B 1 16 ? -10.242 16.078 13.93 1 92.25 16 ALA B N 1
ATOM 1694 C CA . ALA B 1 16 ? -9.43 14.883 13.75 1 92.25 16 ALA B CA 1
ATOM 1695 C C . ALA B 1 16 ? -9.758 13.836 14.805 1 92.25 16 ALA B C 1
ATOM 1697 O O . ALA B 1 16 ? -9.898 12.648 14.484 1 92.25 16 ALA B O 1
ATOM 1698 N N . LYS B 1 17 ? -9.891 14.281 15.969 1 91.25 17 LYS B N 1
ATOM 1699 C CA . LYS B 1 17 ? -10.227 13.383 17.062 1 91.25 17 LYS B CA 1
ATOM 1700 C C . LYS B 1 17 ? -11.602 12.758 16.859 1 91.25 17 LYS B C 1
ATOM 1702 O O . LYS B 1 17 ? -11.758 11.539 16.953 1 91.25 17 LYS B O 1
ATOM 1707 N N . VAL B 1 18 ? -12.586 13.508 16.516 1 93.62 18 VAL B N 1
ATOM 1708 C CA . VAL B 1 18 ? -13.969 13.055 16.375 1 93.62 18 VAL B CA 1
ATOM 1709 C C . VAL B 1 18 ? -14.086 12.125 15.172 1 93.62 18 VAL B C 1
ATOM 1711 O O . VAL B 1 18 ? -14.734 11.078 15.25 1 93.62 18 VAL B O 1
ATOM 1714 N N . PHE B 1 19 ? -13.453 12.523 14.094 1 90.44 19 PHE B N 1
ATOM 1715 C CA . PHE B 1 19 ? -13.508 11.695 12.891 1 90.44 19 PHE B CA 1
ATOM 1716 C C . PHE B 1 19 ? -12.805 10.359 13.125 1 90.44 19 PHE B C 1
ATOM 1718 O O . PHE B 1 19 ? -13.227 9.328 12.594 1 90.44 19 PHE B O 1
ATOM 1725 N N . SER B 1 20 ? -11.766 10.422 13.867 1 87.19 20 SER B N 1
ATOM 1726 C CA . SER B 1 20 ? -11.039 9.195 14.172 1 87.19 20 SER B CA 1
ATOM 1727 C C . SER B 1 20 ? -11.875 8.258 15.031 1 87.19 20 SER B C 1
ATOM 1729 O O . SER B 1 20 ? -11.844 7.039 14.844 1 87.19 20 SER B O 1
ATOM 1731 N N . GLU B 1 21 ? -12.656 8.773 15.867 1 86.06 21 GLU B N 1
ATOM 1732 C CA . GLU B 1 21 ? -13.43 7.984 16.828 1 86.06 21 GLU B CA 1
ATOM 1733 C C . GLU B 1 21 ? -14.742 7.508 16.219 1 86.06 21 GLU B C 1
ATOM 1735 O O . GLU B 1 21 ? -15.172 6.375 16.469 1 86.06 21 GLU B O 1
ATOM 1740 N N . ASN B 1 22 ? -15.352 8.367 15.383 1 85.94 22 ASN B N 1
ATOM 1741 C CA . ASN B 1 22 ? -16.719 8.086 14.953 1 85.94 22 ASN B CA 1
ATOM 1742 C C . ASN B 1 22 ? -16.781 7.773 13.461 1 85.94 22 ASN B C 1
ATOM 1744 O O . ASN B 1 22 ? -17.781 7.246 12.977 1 85.94 22 ASN B O 1
ATOM 1748 N N . GLY B 1 23 ? -15.703 8.078 12.836 1 83.69 23 GLY B N 1
ATOM 1749 C CA . GLY B 1 23 ? -15.789 8.039 11.383 1 83.69 23 GLY B CA 1
ATOM 1750 C C . GLY B 1 23 ? -16.438 9.273 10.797 1 83.69 23 GLY B C 1
ATOM 1751 O O . GLY B 1 23 ? -17.062 10.062 11.516 1 83.69 23 GLY B O 1
ATOM 1752 N N . PHE B 1 24 ? -16.406 9.367 9.516 1 85.69 24 PHE B N 1
ATOM 1753 C CA . PHE B 1 24 ? -16.891 10.57 8.852 1 85.69 24 PHE B CA 1
ATOM 1754 C C . PHE B 1 24 ? -18.422 10.633 8.906 1 85.69 24 PHE B C 1
ATOM 1756 O O . PHE B 1 24 ? -18.984 11.664 9.273 1 85.69 24 PHE B O 1
ATOM 1763 N N . HIS B 1 25 ? -19.031 9.547 8.602 1 84.88 25 HIS B N 1
ATOM 1764 C CA . HIS B 1 25 ? -20.484 9.555 8.43 1 84.88 25 HIS B CA 1
ATOM 1765 C C . HIS B 1 25 ? -21.203 9.742 9.766 1 84.88 25 HIS B C 1
ATOM 1767 O O . HIS B 1 25 ? -22.172 10.477 9.859 1 84.88 25 HIS B O 1
ATOM 1773 N N . LYS B 1 26 ? -20.625 9.273 10.766 1 88.62 26 LYS B N 1
ATOM 1774 C CA . LYS B 1 26 ? -21.297 9.312 12.07 1 88.62 26 LYS B CA 1
ATOM 1775 C C . LYS B 1 26 ? -20.891 10.562 12.852 1 88.62 26 LYS B C 1
ATOM 1777 O O . LYS B 1 26 ? -21.547 10.922 13.828 1 88.62 26 LYS B O 1
ATOM 1782 N N . ALA B 1 27 ? -19.844 11.125 12.422 1 92.62 27 ALA B N 1
ATOM 1783 C CA . ALA B 1 27 ? -19.391 12.328 13.125 1 92.62 27 ALA B CA 1
ATOM 1784 C C . ALA B 1 27 ? -20.391 13.469 12.961 1 92.62 27 ALA B C 1
ATOM 1786 O O . ALA B 1 27 ? -20.953 13.664 11.883 1 92.62 27 ALA B O 1
ATOM 1787 N N . LYS B 1 28 ? -20.672 14.281 14.047 1 95.69 28 LYS B N 1
ATOM 1788 C CA . LYS B 1 28 ? -21.578 15.438 14.031 1 95.69 28 LYS B CA 1
ATOM 1789 C C . LYS B 1 28 ? -20.812 16.734 14.25 1 95.69 28 LYS B C 1
ATOM 1791 O O . LYS B 1 28 ? -19.875 16.781 15.055 1 95.69 28 LYS B O 1
ATOM 1796 N N . MET B 1 29 ? -21.266 17.75 13.602 1 96.81 29 MET B N 1
ATOM 1797 C CA . MET B 1 29 ? -20.641 19.062 13.742 1 96.81 29 MET B CA 1
ATOM 1798 C C . MET B 1 29 ? -20.734 19.562 15.18 1 96.81 29 MET B C 1
ATOM 1800 O O . MET B 1 29 ? -19.812 20.188 15.688 1 96.81 29 MET B O 1
ATOM 1804 N N . GLN B 1 30 ? -21.781 19.219 15.812 1 96.81 30 GLN B N 1
ATOM 1805 C CA . GLN B 1 30 ? -21.969 19.625 17.203 1 96.81 30 GLN B CA 1
ATOM 1806 C C . GLN B 1 30 ? -20.906 18.984 18.094 1 96.81 30 GLN B C 1
ATOM 1808 O O . GLN B 1 30 ? -20.359 19.641 18.984 1 96.81 30 GLN B O 1
ATOM 1813 N N . THR B 1 31 ? -20.625 17.766 17.922 1 97.38 31 THR B N 1
ATOM 1814 C CA . THR B 1 31 ? -19.625 17.062 18.719 1 97.38 31 THR B CA 1
ATOM 1815 C C . THR B 1 31 ? -18.234 17.672 18.516 1 97.38 31 THR B C 1
ATOM 1817 O O . THR B 1 31 ? -17.469 17.828 19.469 1 97.38 31 THR B O 1
ATOM 1820 N N . ILE B 1 32 ? -17.938 18.031 17.266 1 97.56 32 ILE B N 1
ATOM 1821 C CA . ILE B 1 32 ? -16.672 18.672 16.953 1 97.56 32 ILE B CA 1
ATOM 1822 C C . ILE B 1 32 ? -16.594 20.031 17.672 1 97.56 32 ILE B C 1
ATOM 1824 O O . ILE B 1 32 ? -15.57 20.359 18.281 1 97.56 32 ILE B O 1
ATOM 1828 N N . ALA B 1 33 ? -17.703 20.75 17.625 1 97.12 33 ALA B N 1
ATOM 1829 C CA . ALA B 1 33 ? -17.766 22.047 18.312 1 97.12 33 ALA B CA 1
ATOM 1830 C C . ALA B 1 33 ? -17.516 21.891 19.812 1 97.12 33 ALA B C 1
ATOM 1832 O O . ALA B 1 33 ? -16.703 22.625 20.375 1 97.12 33 ALA B O 1
ATOM 1833 N N . ASP B 1 34 ? -18.141 20.922 20.359 1 97.38 34 ASP B N 1
ATOM 1834 C CA . ASP B 1 34 ? -17.984 20.656 21.797 1 97.38 34 ASP B CA 1
ATOM 1835 C C . ASP B 1 34 ? -16.531 20.297 22.125 1 97.38 34 ASP B C 1
ATOM 1837 O O . ASP B 1 34 ? -15.977 20.781 23.109 1 97.38 34 ASP B O 1
ATOM 1841 N N . THR B 1 35 ? -15.93 19.516 21.328 1 96.44 35 THR B N 1
ATOM 1842 C CA . THR B 1 35 ? -14.562 19.062 21.531 1 96.44 35 THR B CA 1
ATOM 1843 C C . THR B 1 35 ? -13.578 20.219 21.406 1 96.44 35 THR B C 1
ATOM 1845 O O . THR B 1 35 ? -12.57 20.266 22.125 1 96.44 35 THR B O 1
ATOM 1848 N N . ALA B 1 36 ? -13.938 21.141 20.531 1 96.19 36 ALA B N 1
ATOM 1849 C CA . ALA B 1 36 ? -13.086 22.297 20.297 1 96.19 36 ALA B CA 1
ATOM 1850 C C . ALA B 1 36 ? -13.414 23.422 21.281 1 96.19 36 ALA B C 1
ATOM 1852 O O . ALA B 1 36 ? -12.758 24.469 21.281 1 96.19 36 ALA B O 1
ATOM 1853 N N . ASN B 1 37 ? -14.445 23.188 22.031 1 96.38 37 ASN B N 1
ATOM 1854 C CA . ASN B 1 37 ? -14.898 24.172 23 1 96.38 37 ASN B CA 1
ATOM 1855 C C . ASN B 1 37 ? -15.305 25.484 22.328 1 96.38 37 ASN B C 1
ATOM 1857 O O . ASN B 1 37 ? -14.875 26.562 22.734 1 96.38 37 ASN B O 1
ATOM 1861 N N . VAL B 1 38 ? -16.062 25.375 21.297 1 95.75 38 VAL B N 1
ATOM 1862 C CA . VAL B 1 38 ? -16.641 26.516 20.594 1 95.75 38 VAL B CA 1
ATOM 1863 C C . VAL B 1 38 ? -18.109 26.25 20.266 1 95.75 38 VAL B C 1
ATOM 1865 O O . VAL B 1 38 ? -18.594 25.141 20.484 1 95.75 38 VAL B O 1
ATOM 1868 N N . GLY B 1 39 ? -18.812 27.281 19.875 1 93.5 39 GLY B N 1
ATOM 1869 C CA . GLY B 1 39 ? -20.188 27.109 19.406 1 93.5 39 GLY B CA 1
ATOM 1870 C C . GLY B 1 39 ? -20.266 26.531 18 1 93.5 39 GLY B C 1
ATOM 1871 O O . GLY B 1 39 ? -19.359 26.719 17.188 1 93.5 39 GLY B O 1
ATOM 1872 N N . LYS B 1 40 ? -21.359 25.828 17.766 1 94.56 40 LYS B N 1
ATOM 1873 C CA . LYS B 1 40 ? -21.578 25.25 16.438 1 94.56 40 LYS B CA 1
ATOM 1874 C C . LYS B 1 40 ? -21.531 26.328 15.359 1 94.56 40 LYS B C 1
ATOM 1876 O O . LYS B 1 40 ? -20.984 26.109 14.281 1 94.56 40 LYS B O 1
ATOM 1881 N N . GLY B 1 41 ? -22.047 27.484 15.664 1 94.5 41 GLY B N 1
ATOM 1882 C CA . GLY B 1 41 ? -22.016 28.594 14.727 1 94.5 41 GLY B CA 1
ATOM 1883 C C . GLY B 1 41 ? -20.609 29.047 14.383 1 94.5 41 GLY B C 1
ATOM 1884 O O . GLY B 1 41 ? -20.344 29.422 13.242 1 94.5 41 GLY B O 1
ATOM 1885 N N . THR B 1 42 ? -19.766 28.984 15.328 1 94.5 42 THR B N 1
ATOM 1886 C CA . THR B 1 42 ? -18.375 29.375 15.133 1 94.5 42 THR B CA 1
ATOM 1887 C C . THR B 1 42 ? -17.688 28.469 14.125 1 94.5 42 THR B C 1
ATOM 1889 O O . THR B 1 42 ? -16.922 28.922 13.289 1 94.5 42 THR B O 1
ATOM 1892 N N . ILE B 1 43 ? -17.953 27.094 14.203 1 95.94 43 ILE B N 1
ATOM 1893 C CA . ILE B 1 43 ? -17.359 26.172 13.25 1 95.94 43 ILE B CA 1
ATOM 1894 C C . ILE B 1 43 ? -17.734 26.578 11.828 1 95.94 43 ILE B C 1
ATOM 1896 O O . ILE B 1 43 ? -16.891 26.562 10.922 1 95.94 43 ILE B O 1
ATOM 1900 N N . TYR B 1 44 ? -18.969 27.109 11.641 1 95.06 44 TYR B N 1
ATOM 1901 C CA . TYR B 1 44 ? -19.484 27.406 10.312 1 95.06 44 TYR B CA 1
ATOM 1902 C C . TYR B 1 44 ? -18.938 28.734 9.797 1 95.06 44 TYR B C 1
ATOM 1904 O O . TYR B 1 44 ? -19.062 29.047 8.609 1 95.06 44 TYR B O 1
ATOM 1912 N N . GLU B 1 45 ? -18.359 29.484 10.672 1 95 45 GLU B N 1
ATOM 1913 C CA . GLU B 1 45 ? -17.625 30.672 10.242 1 95 45 GLU B CA 1
ATOM 1914 C C . GLU B 1 45 ? -16.359 30.297 9.484 1 95 45 GLU B C 1
ATOM 1916 O O . GLU B 1 45 ? -15.891 31.062 8.633 1 95 45 GLU B O 1
ATOM 1921 N N . TYR B 1 46 ? -15.883 29.141 9.812 1 94.88 46 TYR B N 1
ATOM 1922 C CA . TYR B 1 46 ? -14.609 28.719 9.242 1 94.88 46 TYR B CA 1
ATOM 1923 C C . TYR B 1 46 ? -14.82 27.656 8.164 1 94.88 46 TYR B C 1
ATOM 1925 O O . TYR B 1 46 ? -14.055 27.594 7.199 1 94.88 46 TYR B O 1
ATOM 1933 N N . PHE B 1 47 ? -15.812 26.797 8.391 1 96.25 47 PHE B N 1
ATOM 1934 C CA . PHE B 1 47 ? -16.047 25.656 7.508 1 96.25 47 PHE B CA 1
ATOM 1935 C C . PHE B 1 47 ? -17.5 25.578 7.102 1 96.25 47 PHE B C 1
ATOM 1937 O O . PHE B 1 47 ? -18.391 25.484 7.957 1 96.25 47 PHE B O 1
ATOM 1944 N N . LYS B 1 48 ? -17.734 25.438 5.816 1 95 48 LYS B N 1
ATOM 1945 C CA . LYS B 1 48 ? -19.078 25.547 5.254 1 95 48 LYS B CA 1
ATOM 1946 C C . LYS B 1 48 ? -19.875 24.266 5.504 1 95 48 LYS B C 1
ATOM 1948 O O . LYS B 1 48 ? -21.109 24.297 5.492 1 95 48 LYS B O 1
ATOM 1953 N N . SER B 1 49 ? -19.156 23.172 5.633 1 94.38 49 SER B N 1
ATOM 1954 C CA . SER B 1 49 ? -19.797 21.875 5.809 1 94.38 49 SER B CA 1
ATOM 1955 C C . SER B 1 49 ? -18.859 20.875 6.461 1 94.38 49 SER B C 1
ATOM 1957 O O . SER B 1 49 ? -17.672 21.141 6.613 1 94.38 49 SER B O 1
ATOM 1959 N N . LYS B 1 50 ? -19.406 19.781 6.875 1 93.88 50 LYS B N 1
ATOM 1960 C CA . LYS B 1 50 ? -18.609 18.688 7.41 1 93.88 50 LYS B CA 1
ATOM 1961 C C . LYS B 1 50 ? -17.562 18.219 6.398 1 93.88 50 LYS B C 1
ATOM 1963 O O . LYS B 1 50 ? -16.406 17.984 6.754 1 93.88 50 LYS B O 1
ATOM 1968 N N . ASN B 1 51 ? -18.031 18.219 5.172 1 91.56 51 ASN B N 1
ATOM 1969 C CA . ASN B 1 51 ? -17.125 17.812 4.098 1 91.56 51 ASN B CA 1
ATOM 1970 C C . ASN B 1 51 ? -15.984 18.797 3.918 1 91.56 51 ASN B C 1
ATOM 1972 O O . ASN B 1 51 ? -14.828 18.406 3.779 1 91.56 51 ASN B O 1
ATOM 1976 N N . HIS B 1 52 ? -16.344 19.984 3.898 1 93.69 52 HIS B N 1
ATOM 1977 C CA . HIS B 1 52 ? -15.32 21.016 3.775 1 93.69 52 HIS B CA 1
ATOM 1978 C C . HIS B 1 52 ? -14.328 20.953 4.93 1 93.69 52 HIS B C 1
ATOM 1980 O O . HIS B 1 52 ? -13.117 21.047 4.719 1 93.69 52 HIS B O 1
ATOM 1986 N N . LEU B 1 53 ? -14.828 20.812 6.152 1 95.25 53 LEU B N 1
ATOM 1987 C CA . LEU B 1 53 ? -13.969 20.672 7.328 1 95.25 53 LEU B CA 1
ATOM 1988 C C . LEU B 1 53 ? -13.055 19.453 7.199 1 95.25 53 LEU B C 1
ATOM 1990 O O . LEU B 1 53 ? -11.859 19.531 7.492 1 95.25 53 LEU B O 1
ATOM 1994 N N . PHE B 1 54 ? -13.609 18.438 6.742 1 92.19 54 PHE B N 1
ATOM 1995 C CA . PHE B 1 54 ? -12.852 17.203 6.574 1 92.19 54 PHE B CA 1
ATOM 1996 C C . PHE B 1 54 ? -11.719 17.391 5.574 1 92.19 54 PHE B C 1
ATOM 1998 O O . PHE B 1 54 ? -10.57 17.016 5.848 1 92.19 54 PHE B O 1
ATOM 2005 N N . GLU B 1 55 ? -11.984 17.984 4.496 1 91.94 55 GLU B N 1
ATOM 2006 C CA . GLU B 1 55 ? -10.984 18.219 3.461 1 91.94 55 GLU B CA 1
ATOM 2007 C C . GLU B 1 55 ? -9.883 19.156 3.953 1 91.94 55 GLU B C 1
ATOM 2009 O O . GLU B 1 55 ? -8.703 18.922 3.688 1 91.94 55 GLU B O 1
ATOM 2014 N N . GLU B 1 56 ? -10.281 20.156 4.645 1 92.69 56 GLU B N 1
ATOM 2015 C CA . GLU B 1 56 ? -9.297 21.094 5.188 1 92.69 56 GLU B CA 1
ATOM 2016 C C . GLU B 1 56 ? -8.422 20.406 6.234 1 92.69 56 GLU B C 1
ATOM 2018 O O . GLU B 1 56 ? -7.23 20.719 6.359 1 92.69 56 GLU B O 1
ATOM 2023 N N . MET B 1 57 ? -9 19.547 7.027 1 93.12 57 MET B N 1
ATOM 2024 C CA . MET B 1 57 ? -8.25 18.766 7.996 1 93.12 57 MET B CA 1
ATOM 2025 C C . MET B 1 57 ? -7.188 17.906 7.301 1 93.12 57 MET B C 1
ATOM 2027 O O . MET B 1 57 ? -6.023 17.906 7.703 1 93.12 57 MET B O 1
ATOM 2031 N N . ILE B 1 58 ? -7.551 17.234 6.25 1 90.56 58 ILE B N 1
ATOM 2032 C CA . ILE B 1 58 ? -6.625 16.406 5.484 1 90.56 58 ILE B CA 1
ATOM 2033 C C . ILE B 1 58 ? -5.484 17.266 4.949 1 90.56 58 ILE B C 1
ATOM 2035 O O . ILE B 1 58 ? -4.316 16.891 5.055 1 90.56 58 ILE B O 1
ATOM 2039 N N . LYS B 1 59 ? -5.867 18.359 4.406 1 90.19 59 LYS B N 1
ATOM 2040 C CA . LYS B 1 59 ? -4.867 19.281 3.869 1 90.19 59 LYS B CA 1
ATOM 2041 C C . LYS B 1 59 ? -3.887 19.719 4.953 1 90.19 59 LYS B C 1
ATOM 2043 O O . LYS B 1 59 ? -2.676 19.75 4.719 1 90.19 59 LYS B O 1
ATOM 2048 N N . TYR B 1 60 ? -4.434 20.031 6.051 1 91.12 60 TYR B N 1
ATOM 2049 C CA . TYR B 1 60 ? -3.605 20.438 7.18 1 91.12 60 TYR B CA 1
ATOM 2050 C C . TYR B 1 60 ? -2.6 19.359 7.543 1 91.12 60 TYR B C 1
ATOM 2052 O O . TYR B 1 60 ? -1.42 19.641 7.758 1 91.12 60 TYR B O 1
ATOM 2060 N N . PHE B 1 61 ? -2.998 18.156 7.617 1 90.12 61 PHE B N 1
ATOM 2061 C CA . PHE B 1 61 ? -2.127 17.062 8.031 1 90.12 61 PHE B CA 1
ATOM 2062 C C . PHE B 1 61 ? -1.101 16.75 6.945 1 90.12 61 PHE B C 1
ATOM 2064 O O . PHE B 1 61 ? 0.042 16.406 7.25 1 90.12 61 PHE B O 1
ATOM 2071 N N . ILE B 1 62 ? -1.482 16.875 5.699 1 89.31 62 ILE B N 1
ATOM 2072 C CA . ILE B 1 62 ? -0.551 16.672 4.598 1 89.31 62 ILE B CA 1
ATOM 2073 C C . ILE B 1 62 ? 0.56 17.719 4.66 1 89.31 62 ILE B C 1
ATOM 2075 O O . ILE B 1 62 ? 1.743 17.375 4.574 1 89.31 62 ILE B O 1
ATOM 2079 N N . ILE B 1 63 ? 0.171 18.938 4.828 1 90.38 63 ILE B N 1
ATOM 2080 C CA . ILE B 1 63 ? 1.135 20.047 4.879 1 90.38 63 ILE B CA 1
ATOM 2081 C C . ILE B 1 63 ? 2.055 19.859 6.086 1 90.38 63 ILE B C 1
ATOM 2083 O O . ILE B 1 63 ? 3.273 20.016 5.973 1 90.38 63 ILE B O 1
ATOM 2087 N N . SER B 1 64 ? 1.431 19.531 7.219 1 92.62 64 SER B N 1
ATOM 2088 C CA . SER B 1 64 ? 2.223 19.312 8.422 1 92.62 64 SER B CA 1
ATOM 2089 C C . SER B 1 64 ? 3.219 18.172 8.219 1 92.62 64 SER B C 1
ATOM 2091 O O . SER B 1 64 ? 4.355 18.25 8.688 1 92.62 64 SER B O 1
ATOM 2093 N N . TYR B 1 65 ? 2.834 17.109 7.582 1 93.88 65 TYR B N 1
ATOM 2094 C CA . TYR B 1 65 ? 3.689 15.969 7.281 1 93.88 65 TYR B CA 1
ATOM 2095 C C . TYR B 1 65 ? 4.883 16.391 6.43 1 93.88 65 TYR B C 1
ATOM 2097 O O . TYR B 1 65 ? 6.027 16.078 6.758 1 93.88 65 TYR B O 1
ATOM 2105 N N . ILE B 1 66 ? 4.617 17.141 5.379 1 93.06 66 ILE B N 1
ATOM 2106 C CA . ILE B 1 66 ? 5.652 17.562 4.441 1 93.06 66 ILE B CA 1
ATOM 2107 C C . ILE B 1 66 ? 6.629 18.516 5.141 1 93.06 66 ILE B C 1
ATOM 2109 O O . ILE B 1 66 ? 7.844 18.391 4.977 1 93.06 66 ILE B O 1
ATOM 2113 N N . ASP B 1 67 ? 6.039 19.391 5.934 1 94.56 67 ASP B N 1
ATOM 2114 C CA . ASP B 1 67 ? 6.879 20.344 6.66 1 94.56 67 ASP B CA 1
ATOM 2115 C C . ASP B 1 67 ? 7.824 19.625 7.617 1 94.56 67 ASP B C 1
ATOM 2117 O O . ASP B 1 67 ? 8.992 19.984 7.746 1 94.56 67 ASP B O 1
ATOM 2121 N N . SER B 1 68 ? 7.309 18.609 8.242 1 96 68 SER B N 1
ATOM 2122 C CA . SER B 1 68 ? 8.125 17.844 9.18 1 96 68 SER B CA 1
ATOM 2123 C C . SER B 1 68 ? 9.242 17.094 8.445 1 96 68 SER B C 1
ATOM 2125 O O . SER B 1 68 ? 10.375 17.031 8.93 1 96 68 SER B O 1
ATOM 2127 N N . LEU B 1 69 ? 8.945 16.531 7.312 1 95.94 69 LEU B N 1
ATOM 2128 C CA . LEU B 1 69 ? 9.961 15.867 6.504 1 95.94 69 LEU B CA 1
ATOM 2129 C C . LEU B 1 69 ? 11.047 16.859 6.09 1 95.94 69 LEU B C 1
ATOM 2131 O O . LEU B 1 69 ? 12.234 16.547 6.16 1 95.94 69 LEU B O 1
ATOM 2135 N N . GLN B 1 70 ? 10.602 18.016 5.656 1 95.38 70 GLN B N 1
ATOM 2136 C CA . GLN B 1 70 ? 11.547 19.047 5.246 1 95.38 70 GLN B CA 1
ATOM 2137 C C . GLN B 1 70 ? 12.469 19.438 6.395 1 95.38 70 GLN B C 1
ATOM 2139 O O . GLN B 1 70 ? 13.672 19.641 6.195 1 95.38 70 GLN B O 1
ATOM 2144 N N . ASP B 1 71 ? 11.898 19.531 7.543 1 96.69 71 ASP B N 1
ATOM 2145 C CA . ASP B 1 71 ? 12.68 19.875 8.727 1 96.69 71 ASP B CA 1
ATOM 2146 C C . ASP B 1 71 ? 13.766 18.828 8.984 1 96.69 71 ASP B C 1
ATOM 2148 O O . ASP B 1 71 ? 14.898 19.172 9.312 1 96.69 71 ASP B O 1
ATOM 2152 N N . LEU B 1 72 ? 13.438 17.562 8.875 1 96.62 72 LEU B N 1
ATOM 2153 C CA . LEU B 1 72 ? 14.391 16.469 9.07 1 96.62 72 LEU B CA 1
ATOM 2154 C C . LEU B 1 72 ? 15.523 16.547 8.047 1 96.62 72 LEU B C 1
ATOM 2156 O O . LEU B 1 72 ? 16.688 16.344 8.391 1 96.62 72 LEU B O 1
ATOM 2160 N N . ILE B 1 73 ? 15.188 16.922 6.832 1 95.5 73 ILE B N 1
ATOM 2161 C CA . ILE B 1 73 ? 16.156 16.969 5.746 1 95.5 73 ILE B CA 1
ATOM 2162 C C . ILE B 1 73 ? 17.078 18.172 5.93 1 95.5 73 ILE B C 1
ATOM 2164 O O . ILE B 1 73 ? 18.297 18.062 5.75 1 95.5 73 ILE B O 1
ATOM 2168 N N . ASP B 1 74 ? 16.5 19.312 6.316 1 95.12 74 ASP B N 1
ATOM 2169 C CA . ASP B 1 74 ? 17.281 20.531 6.512 1 95.12 74 ASP B CA 1
ATOM 2170 C C . ASP B 1 74 ? 18.297 20.359 7.629 1 95.12 74 ASP B C 1
ATOM 2172 O O . ASP B 1 74 ? 19.406 20.922 7.562 1 95.12 74 ASP B O 1
ATOM 2176 N N . LYS B 1 75 ? 17.984 19.562 8.57 1 95.81 75 LYS B N 1
ATOM 2177 C CA . LYS B 1 75 ? 18.844 19.375 9.727 1 95.81 75 LYS B CA 1
ATOM 2178 C C . LYS B 1 75 ? 19.75 18.156 9.555 1 95.81 75 LYS B C 1
ATOM 2180 O O . LYS B 1 75 ? 20.484 17.781 10.477 1 95.81 75 LYS B O 1
ATOM 2185 N N . SER B 1 76 ? 19.672 17.562 8.445 1 94.94 76 SER B N 1
ATOM 2186 C CA . SER B 1 76 ? 20.375 16.297 8.195 1 94.94 76 SER B CA 1
ATOM 2187 C C . SER B 1 76 ? 21.875 16.469 8.273 1 94.94 76 SER B C 1
ATOM 2189 O O . SER B 1 76 ? 22.438 17.406 7.688 1 94.94 76 SER B O 1
ATOM 2191 N N . THR B 1 77 ? 22.516 15.523 9.016 1 94.62 77 THR B N 1
ATOM 2192 C CA . THR B 1 77 ? 23.969 15.516 9.102 1 94.62 77 THR B CA 1
ATOM 2193 C C . THR B 1 77 ? 24.531 14.188 8.609 1 94.62 77 THR B C 1
ATOM 2195 O O . THR B 1 77 ? 25.75 14.055 8.414 1 94.62 77 THR B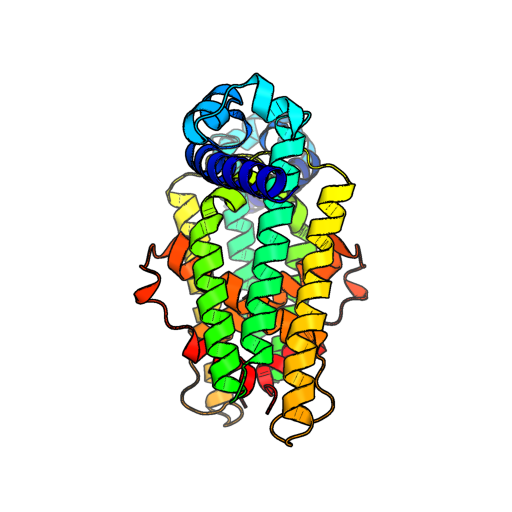 O 1
ATOM 2198 N N . ASN B 1 78 ? 23.703 13.219 8.453 1 95.81 78 ASN B N 1
ATOM 2199 C CA . ASN B 1 78 ? 24.047 11.883 7.973 1 95.81 78 ASN B CA 1
ATOM 2200 C C . ASN B 1 78 ? 22.906 11.281 7.145 1 95.81 78 ASN B C 1
ATOM 2202 O O . ASN B 1 78 ? 21.75 11.281 7.574 1 95.81 78 ASN B O 1
ATOM 2206 N N . PHE B 1 79 ? 23.281 10.812 5.988 1 95.06 79 PHE B N 1
ATOM 2207 C CA . PHE B 1 79 ? 22.281 10.352 5.031 1 95.06 79 PHE B CA 1
ATOM 2208 C C . PHE B 1 79 ? 21.469 9.211 5.609 1 95.06 79 PHE B C 1
ATOM 2210 O O . PHE B 1 79 ? 20.234 9.297 5.684 1 95.06 79 PHE B O 1
ATOM 2217 N N . GLN B 1 80 ? 22.125 8.141 6.09 1 95.31 80 GLN B N 1
ATOM 2218 C CA . GLN B 1 80 ? 21.438 6.953 6.59 1 95.31 80 GLN B CA 1
ATOM 2219 C C . GLN B 1 80 ? 20.625 7.277 7.84 1 95.31 80 GLN B C 1
ATOM 2221 O O . GLN B 1 80 ? 19.484 6.832 7.969 1 95.31 80 GLN B O 1
ATOM 2226 N N . GLU B 1 81 ? 21.172 8.047 8.742 1 96.75 81 GLU B N 1
ATOM 2227 C CA . GLU B 1 81 ? 20.469 8.43 9.969 1 96.75 81 GLU B CA 1
ATOM 2228 C C . GLU B 1 81 ? 19.234 9.25 9.648 1 96.75 81 GLU B C 1
ATOM 2230 O O . GLU B 1 81 ? 18.188 9.07 10.289 1 96.75 81 GLU B O 1
ATOM 2235 N N . THR B 1 82 ? 19.406 10.094 8.672 1 97.44 82 THR B N 1
ATOM 2236 C CA . THR B 1 82 ? 18.266 10.906 8.273 1 97.44 82 THR B CA 1
ATOM 2237 C C . THR B 1 82 ? 17.141 10.039 7.699 1 97.44 82 THR B C 1
ATOM 2239 O O . THR B 1 82 ? 15.969 10.258 7.996 1 97.44 82 THR B O 1
ATOM 2242 N N . LEU B 1 83 ? 17.469 9.031 6.906 1 97.38 83 LEU B N 1
ATOM 2243 C CA . LEU B 1 83 ? 16.469 8.125 6.363 1 97.38 83 LEU B CA 1
ATOM 2244 C C . LEU B 1 83 ? 15.781 7.348 7.48 1 97.38 83 LEU B C 1
ATOM 2246 O O . LEU B 1 83 ? 14.57 7.105 7.418 1 97.38 83 LEU B O 1
ATOM 2250 N N . VAL B 1 84 ? 16.531 6.996 8.508 1 97.88 84 VAL B N 1
ATOM 2251 C CA . VAL B 1 84 ? 15.953 6.293 9.656 1 97.88 84 VAL B CA 1
ATOM 2252 C C . VAL B 1 84 ? 14.984 7.215 10.391 1 97.88 84 VAL B C 1
ATOM 2254 O O . VAL B 1 84 ? 13.898 6.781 10.805 1 97.88 84 VAL B O 1
ATOM 2257 N N . GLU B 1 85 ? 15.336 8.453 10.523 1 97.81 85 GLU B N 1
ATOM 2258 C CA . GLU B 1 85 ? 14.461 9.43 11.164 1 97.81 85 GLU B CA 1
ATOM 2259 C C . GLU B 1 85 ? 13.18 9.641 10.352 1 97.81 85 GLU B C 1
ATOM 2261 O O . GLU B 1 85 ? 12.094 9.734 10.922 1 97.81 85 GLU B O 1
ATOM 2266 N N . ILE B 1 86 ? 13.375 9.75 9.062 1 97.69 86 ILE B N 1
ATOM 2267 C CA . ILE B 1 86 ? 12.227 9.867 8.164 1 97.69 86 ILE B CA 1
ATOM 2268 C C . ILE B 1 86 ? 11.32 8.656 8.328 1 97.69 86 ILE B C 1
ATOM 2270 O O . ILE B 1 86 ? 10.102 8.789 8.461 1 97.69 86 ILE B O 1
ATOM 2274 N N . ALA B 1 87 ? 11.867 7.484 8.391 1 98 87 ALA B N 1
ATOM 2275 C CA . ALA B 1 87 ? 11.117 6.242 8.539 1 98 87 ALA B CA 1
ATOM 2276 C C . ALA B 1 87 ? 10.367 6.215 9.875 1 98 87 ALA B C 1
ATOM 2278 O O . ALA B 1 87 ? 9.188 5.859 9.914 1 98 87 ALA B O 1
ATOM 2279 N N . SER B 1 88 ? 11.039 6.605 10.914 1 97.62 88 SER B N 1
ATOM 2280 C CA . SER B 1 88 ? 10.43 6.625 12.234 1 97.62 88 SER B CA 1
ATOM 2281 C C . SER B 1 88 ? 9.281 7.625 12.305 1 97.62 88 SER B C 1
ATOM 2283 O O . SER B 1 88 ? 8.219 7.324 12.859 1 97.62 88 SER B O 1
ATOM 2285 N N . PHE B 1 89 ? 9.562 8.711 11.758 1 96.88 89 PHE B N 1
ATOM 2286 C CA . PHE B 1 89 ? 8.516 9.727 11.719 1 96.88 89 PHE B CA 1
ATOM 2287 C C . PHE B 1 89 ? 7.316 9.234 10.922 1 96.88 89 PHE B C 1
ATOM 2289 O O . PHE B 1 89 ? 6.168 9.414 11.336 1 96.88 89 PHE B O 1
ATOM 2296 N N . HIS B 1 90 ? 7.547 8.648 9.773 1 96.06 90 HIS B N 1
ATOM 2297 C CA . HIS B 1 90 ? 6.492 8.102 8.93 1 96.06 90 HIS B CA 1
ATOM 2298 C C . HIS B 1 90 ? 5.668 7.062 9.688 1 96.06 90 HIS B C 1
ATOM 2300 O O . HIS B 1 90 ? 4.438 7.059 9.602 1 96.06 90 HIS B O 1
ATOM 2306 N N . GLY B 1 91 ? 6.355 6.238 10.43 1 96 91 GLY B N 1
ATOM 2307 C CA . GLY B 1 91 ? 5.664 5.27 11.258 1 96 91 GLY B CA 1
ATOM 2308 C C . GLY B 1 91 ? 4.738 5.906 12.273 1 96 91 GLY B C 1
ATOM 2309 O O . GLY B 1 91 ? 3.613 5.441 12.477 1 96 91 GLY B O 1
ATOM 2310 N N . ARG B 1 92 ? 5.191 6.91 12.898 1 94.75 92 ARG B N 1
ATOM 2311 C CA . ARG B 1 92 ? 4.367 7.637 13.859 1 94.75 92 ARG B CA 1
ATOM 2312 C C . ARG B 1 92 ? 3.135 8.234 13.18 1 94.75 92 ARG B C 1
ATOM 2314 O O . ARG B 1 92 ? 2.037 8.203 13.742 1 94.75 92 ARG B O 1
ATOM 2321 N N . PHE B 1 93 ? 3.398 8.75 12.055 1 92.5 93 PHE B N 1
ATOM 2322 C CA . PHE B 1 93 ? 2.299 9.336 11.297 1 92.5 93 PHE B CA 1
ATOM 2323 C C . PHE B 1 93 ? 1.257 8.281 10.945 1 92.5 93 PHE B C 1
ATOM 2325 O O . PHE B 1 93 ? 0.056 8.508 11.109 1 92.5 93 PHE B O 1
ATOM 2332 N N . ILE B 1 94 ? 1.688 7.191 10.523 1 91.25 94 ILE B N 1
ATOM 2333 C CA . ILE B 1 94 ? 0.794 6.094 10.172 1 91.25 94 ILE B CA 1
ATOM 2334 C C . ILE B 1 94 ? 0.002 5.66 11.406 1 91.25 94 ILE B C 1
ATOM 2336 O O . ILE B 1 94 ? -1.22 5.5 11.344 1 91.25 94 ILE B O 1
ATOM 2340 N N . ARG B 1 95 ? 0.642 5.484 12.453 1 89.94 95 ARG B N 1
ATOM 2341 C CA . ARG B 1 95 ? -0.016 5.055 13.68 1 89.94 95 ARG B CA 1
ATOM 2342 C C . ARG B 1 95 ? -1.102 6.043 14.094 1 89.94 95 ARG B C 1
ATOM 2344 O O . ARG B 1 95 ? -2.195 5.641 14.492 1 89.94 95 ARG B O 1
ATOM 2351 N N . MET B 1 96 ? -0.835 7.254 13.969 1 85.69 96 MET B N 1
ATOM 2352 C CA . MET B 1 96 ? -1.737 8.305 14.43 1 85.69 96 MET B CA 1
ATOM 2353 C C . MET B 1 96 ? -2.963 8.406 13.523 1 85.69 96 MET B C 1
ATOM 2355 O O . MET B 1 96 ? -4.059 8.719 13.992 1 85.69 96 MET B O 1
ATOM 2359 N N . HIS B 1 97 ? -2.766 8.039 12.242 1 82.38 97 HIS B N 1
ATOM 2360 C CA . HIS B 1 97 ? -3.838 8.383 11.32 1 82.38 97 HIS B CA 1
ATOM 2361 C C . HIS B 1 97 ? -4.383 7.137 10.625 1 82.38 97 HIS B C 1
ATOM 2363 O O . HIS B 1 97 ? -5.238 7.238 9.742 1 82.38 97 HIS B O 1
ATOM 2369 N N . ILE B 1 98 ? -3.898 6.012 11.008 1 79 98 ILE B N 1
ATOM 2370 C CA . ILE B 1 98 ? -4.254 4.781 10.312 1 79 98 ILE B CA 1
ATOM 2371 C C . ILE B 1 98 ? -5.766 4.574 10.375 1 79 98 ILE B C 1
ATOM 2373 O O . ILE B 1 98 ? -6.379 4.148 9.391 1 79 98 ILE B O 1
ATOM 2377 N N . ASP B 1 99 ? -6.367 4.883 11.461 1 76.25 99 ASP B N 1
ATOM 2378 C CA . ASP B 1 99 ? -7.809 4.699 11.602 1 76.25 99 ASP B CA 1
ATOM 2379 C C . ASP B 1 99 ? -8.57 5.637 10.672 1 76.25 99 ASP B C 1
ATOM 2381 O O . ASP B 1 99 ? -9.578 5.246 10.078 1 76.25 99 ASP B O 1
ATOM 2385 N N . MET B 1 100 ? -8.078 6.805 10.586 1 77.31 100 MET B N 1
ATOM 2386 C CA . MET B 1 100 ? -8.695 7.766 9.68 1 77.31 100 MET B CA 1
ATO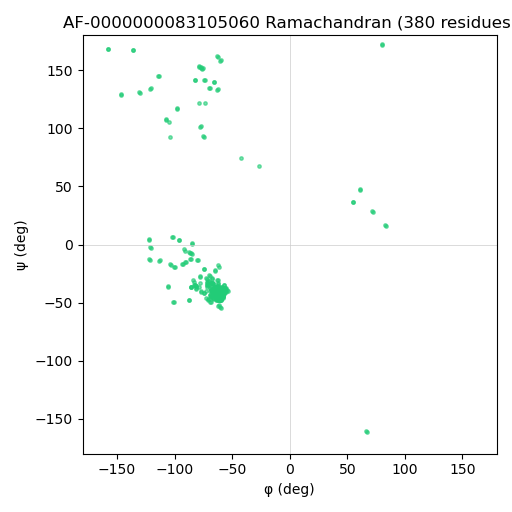M 2387 C C . MET B 1 100 ? -8.562 7.312 8.234 1 77.31 100 MET B C 1
ATOM 2389 O O . MET B 1 100 ? -9.523 7.402 7.461 1 77.31 100 MET B O 1
ATOM 2393 N N . TRP B 1 101 ? -7.473 6.789 7.93 1 74.75 101 TRP B N 1
ATOM 2394 C CA . TRP B 1 101 ? -7.238 6.312 6.57 1 74.75 101 TRP B CA 1
ATOM 2395 C C . TRP B 1 101 ? -8.141 5.133 6.242 1 74.75 101 TRP B C 1
ATOM 2397 O O . TRP B 1 101 ? -8.781 5.105 5.184 1 74.75 101 TRP B O 1
ATOM 2407 N N . ASN B 1 102 ? -8.25 4.262 7.16 1 72.62 102 ASN B N 1
ATOM 2408 C CA . ASN B 1 102 ? -9.133 3.109 6.98 1 72.62 102 ASN B CA 1
ATOM 2409 C C . ASN B 1 102 ? -10.586 3.539 6.781 1 72.62 102 ASN B C 1
ATOM 2411 O O . ASN B 1 102 ? -11.289 2.986 5.938 1 72.62 102 ASN B O 1
ATOM 2415 N N . ASN B 1 103 ? -10.945 4.449 7.496 1 72.31 103 ASN B N 1
ATOM 2416 C CA . ASN B 1 103 ? -12.312 4.961 7.387 1 72.31 103 ASN B CA 1
ATOM 2417 C C . ASN B 1 103 ? -12.539 5.66 6.051 1 72.31 103 ASN B C 1
ATOM 2419 O O . ASN B 1 103 ? -13.594 5.492 5.434 1 72.31 103 ASN B O 1
ATOM 2423 N N . LEU B 1 104 ? -11.523 6.406 5.625 1 71.62 104 LEU B N 1
ATOM 2424 C CA . LEU B 1 104 ? -11.586 7.113 4.352 1 71.62 104 LEU B CA 1
ATOM 2425 C C . LEU B 1 104 ? -11.695 6.129 3.189 1 71.62 104 LEU B C 1
ATOM 2427 O O . LEU B 1 104 ? -12.469 6.344 2.256 1 71.62 104 LEU B O 1
ATOM 2431 N N . MET B 1 105 ? -11.023 5.059 3.34 1 68.56 105 MET B N 1
ATOM 2432 C CA . MET B 1 105 ? -10.969 4.082 2.252 1 68.56 105 MET B CA 1
ATOM 2433 C C . MET B 1 105 ? -12.188 3.168 2.279 1 68.56 105 MET B C 1
ATOM 2435 O O . MET B 1 105 ? -12.625 2.686 1.235 1 68.56 105 MET B O 1
ATOM 2439 N N . SER B 1 106 ? -12.664 2.914 3.477 1 67.19 106 SER B N 1
ATOM 2440 C CA . SER B 1 106 ? -13.773 1.981 3.645 1 67.19 106 SER B CA 1
ATOM 2441 C C . SER B 1 106 ? -15.117 2.666 3.396 1 67.19 106 SER B C 1
ATOM 2443 O O . SER B 1 106 ? -16.094 2.01 3.045 1 67.19 106 SER B O 1
ATOM 2445 N N . ASN B 1 107 ? -15.031 3.877 3.83 1 65.25 107 ASN B N 1
ATOM 2446 C CA . ASN B 1 107 ? -16.297 4.586 3.758 1 65.25 107 ASN B CA 1
ATOM 2447 C C . ASN B 1 107 ? -16.328 5.59 2.607 1 65.25 107 ASN B C 1
ATOM 2449 O O . ASN B 1 107 ? -15.289 6.168 2.268 1 65.25 107 ASN B O 1
ATOM 2453 N N . SER B 1 108 ? -17.047 5.238 1.575 1 64.5 108 SER B N 1
ATOM 2454 C CA . SER B 1 108 ? -17.172 6.129 0.427 1 64.5 108 SER B CA 1
ATOM 2455 C C . SER B 1 108 ? -17.375 7.574 0.87 1 64.5 108 SER B C 1
ATOM 2457 O O . SER B 1 108 ? -18.5 8.031 1.059 1 64.5 108 SER B O 1
ATOM 2459 N N . VAL B 1 109 ? -16.281 8.18 1.348 1 67.06 109 VAL B N 1
ATOM 2460 C CA . VAL B 1 109 ? -16.375 9.625 1.519 1 67.06 109 VAL B CA 1
ATOM 2461 C C . VAL B 1 109 ? -16.203 10.32 0.167 1 67.06 109 VAL B C 1
ATOM 2463 O O . VAL B 1 109 ? -15.281 10 -0.589 1 67.06 109 VAL B O 1
ATOM 2466 N N . ASP B 1 110 ? -17.109 11.031 -0.189 1 75.38 110 ASP B N 1
ATOM 2467 C CA . ASP B 1 110 ? -17.062 11.75 -1.456 1 75.38 110 ASP B CA 1
ATOM 2468 C C . ASP B 1 110 ? -16.109 12.945 -1.368 1 75.38 110 ASP B C 1
ATOM 2470 O O . ASP B 1 110 ? -16.5 14.023 -0.917 1 75.38 110 ASP B O 1
ATOM 2474 N N . LEU B 1 111 ? -14.938 12.711 -1.729 1 79.19 111 LEU B N 1
ATOM 2475 C CA . LEU B 1 111 ? -13.984 13.812 -1.771 1 79.19 111 LEU B CA 1
ATOM 2476 C C . LEU B 1 111 ? -14.125 14.609 -3.064 1 79.19 111 LEU B C 1
ATOM 2478 O O . LEU B 1 111 ? -14.438 14.039 -4.113 1 79.19 111 LEU B O 1
ATOM 2482 N N . SER B 1 112 ? -13.984 15.875 -2.891 1 82.88 112 SER B N 1
ATOM 2483 C CA . SER B 1 112 ? -13.992 16.719 -4.082 1 82.88 112 SER B CA 1
ATOM 2484 C C . SER B 1 112 ? -12.859 16.359 -5.027 1 82.88 112 SER B C 1
ATOM 2486 O O . SER B 1 112 ? -11.875 15.734 -4.617 1 82.88 112 SER B O 1
ATOM 2488 N N . GLU B 1 113 ? -13.023 16.703 -6.262 1 82.56 113 GLU B N 1
ATOM 2489 C CA . GLU B 1 113 ? -11.969 16.516 -7.254 1 82.56 113 GLU B CA 1
ATOM 2490 C C . GLU B 1 113 ? -10.68 17.219 -6.836 1 82.56 113 GLU B C 1
ATOM 2492 O O . GLU B 1 113 ? -9.586 16.688 -7.039 1 82.56 113 GLU B O 1
ATOM 2497 N N . ASN B 1 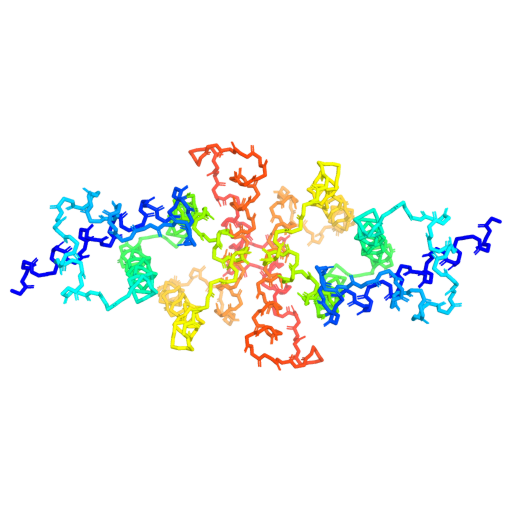114 ? -10.898 18.375 -6.262 1 82 114 ASN B N 1
ATOM 2498 C CA . ASN B 1 114 ? -9.75 19.141 -5.805 1 82 114 ASN B CA 1
ATOM 2499 C C . ASN B 1 114 ? -8.992 18.422 -4.703 1 82 114 ASN B C 1
ATOM 2501 O O . ASN B 1 114 ? -7.758 18.359 -4.719 1 82 114 ASN B O 1
ATOM 2505 N N . MET B 1 115 ? -9.711 17.812 -3.842 1 84 115 MET B N 1
ATOM 2506 C CA . MET B 1 115 ? -9.07 17.078 -2.748 1 84 115 MET B CA 1
ATOM 2507 C C . MET B 1 115 ? -8.367 15.828 -3.264 1 84 115 MET B C 1
ATOM 2509 O O . MET B 1 115 ? -7.266 15.508 -2.826 1 84 115 MET B O 1
ATOM 2513 N N . THR B 1 116 ? -8.969 15.273 -4.223 1 78.88 116 THR B N 1
ATOM 2514 C CA . THR B 1 116 ? -8.359 14.102 -4.836 1 78.88 116 THR B CA 1
ATOM 2515 C C . THR B 1 116 ? -7.043 14.469 -5.52 1 78.88 116 THR B C 1
ATOM 2517 O O . THR B 1 116 ? -6.051 13.75 -5.391 1 78.88 116 THR B O 1
ATOM 2520 N N . LYS B 1 117 ? -7.012 15.57 -6.098 1 81.88 117 LYS B N 1
ATOM 2521 C CA . LYS B 1 117 ? -5.801 16.062 -6.754 1 81.88 117 LYS B CA 1
ATOM 2522 C C . LYS B 1 117 ? -4.711 16.375 -5.734 1 81.88 117 LYS B C 1
ATOM 2524 O O . LYS B 1 117 ? -3.535 16.094 -5.969 1 81.88 117 LYS B O 1
ATOM 2529 N N . GLU B 1 118 ? -5.156 16.906 -4.66 1 80.69 118 GLU B N 1
ATOM 2530 C CA . GLU B 1 118 ? -4.203 17.25 -3.605 1 80.69 118 GLU B CA 1
ATOM 2531 C C . GLU B 1 118 ? -3.562 15.984 -3.02 1 80.69 118 GLU B C 1
ATOM 2533 O O . GLU B 1 118 ? -2.35 15.953 -2.797 1 80.69 118 GLU B O 1
ATOM 2538 N N . ILE B 1 119 ? -4.34 15.023 -2.883 1 79.31 119 ILE B N 1
ATOM 2539 C CA . ILE B 1 119 ? -3.846 13.758 -2.35 1 79.31 119 ILE B CA 1
ATOM 2540 C C . ILE B 1 119 ? -2.885 13.117 -3.348 1 79.31 119 ILE B C 1
ATOM 2542 O O . ILE B 1 119 ? -1.827 12.617 -2.963 1 79.31 119 ILE B O 1
ATOM 2546 N N . CYS B 1 120 ? -3.17 13.344 -4.605 1 78.31 120 CYS B N 1
ATOM 2547 C CA . CYS B 1 120 ? -2.334 12.781 -5.66 1 78.31 120 CYS B CA 1
ATOM 2548 C C . CYS B 1 120 ? -1.013 13.531 -5.773 1 78.31 120 CYS B C 1
ATOM 2550 O O . CYS B 1 120 ? -0.002 12.953 -6.18 1 78.31 120 CYS B O 1
ATOM 2552 N N . SER B 1 121 ? -1.029 14.703 -5.277 1 82.5 121 SER B N 1
ATOM 2553 C CA . SER B 1 121 ? 0.168 15.531 -5.395 1 82.5 121 SER B CA 1
ATOM 2554 C C . SER B 1 121 ? 1.146 15.25 -4.258 1 82.5 121 SER B C 1
ATOM 2556 O O . SER B 1 121 ? 2.287 15.719 -4.285 1 82.5 121 SER B O 1
ATOM 2558 N N . ILE B 1 122 ? 0.743 14.477 -3.305 1 84.94 122 ILE B N 1
ATOM 2559 C CA . ILE B 1 122 ? 1.597 14.156 -2.168 1 84.94 122 ILE B CA 1
ATOM 2560 C C . ILE B 1 122 ? 2.869 13.469 -2.656 1 84.94 122 ILE B C 1
ATOM 2562 O O . ILE B 1 122 ? 3.963 13.742 -2.152 1 84.94 122 ILE B O 1
ATOM 2566 N N . LYS B 1 123 ? 2.744 12.648 -3.6 1 84.19 123 LYS B N 1
ATOM 2567 C CA . LYS B 1 123 ? 3.887 11.922 -4.152 1 84.19 123 LYS B CA 1
ATOM 2568 C C . LYS B 1 123 ? 4.938 12.883 -4.699 1 84.19 123 LYS B C 1
ATOM 2570 O O . LYS B 1 123 ? 6.137 12.648 -4.555 1 84.19 123 LYS B O 1
ATOM 2575 N N . GLU B 1 124 ? 4.426 13.891 -5.348 1 87.31 124 GLU B N 1
ATOM 2576 C CA . GLU B 1 124 ? 5.332 14.898 -5.895 1 87.31 124 GLU B CA 1
ATOM 2577 C C . GLU B 1 124 ? 6.078 15.633 -4.781 1 87.31 124 GLU B C 1
ATOM 2579 O O . GLU B 1 124 ? 7.27 15.914 -4.91 1 87.31 124 GLU B O 1
ATOM 2584 N N . TYR B 1 125 ? 5.367 15.883 -3.762 1 88.81 125 TYR B N 1
ATOM 2585 C CA . TYR B 1 125 ? 5.992 16.547 -2.623 1 88.81 125 TYR B CA 1
ATOM 2586 C C . TYR B 1 125 ? 7.035 15.641 -1.973 1 88.81 125 TYR B C 1
ATOM 2588 O O . TYR B 1 125 ? 8.133 16.094 -1.639 1 88.81 125 TYR B O 1
ATOM 2596 N N . LEU B 1 126 ? 6.688 14.383 -1.85 1 90.88 126 LEU B N 1
ATOM 2597 C CA . LEU B 1 126 ? 7.625 13.422 -1.28 1 90.88 126 LEU B CA 1
ATOM 2598 C C . LEU B 1 126 ? 8.883 13.312 -2.139 1 90.88 126 LEU B C 1
ATOM 2600 O O . LEU B 1 126 ? 10 13.32 -1.617 1 90.88 126 LEU B O 1
ATOM 2604 N N . LEU B 1 127 ? 8.656 13.234 -3.449 1 90.31 127 LEU B N 1
ATOM 2605 C CA . LEU B 1 127 ? 9.766 13.148 -4.391 1 90.31 127 LEU B CA 1
ATOM 2606 C C . LEU B 1 127 ? 10.664 14.375 -4.273 1 90.31 127 LEU B C 1
ATOM 2608 O O . LEU B 1 127 ? 11.883 14.242 -4.121 1 90.31 127 LEU B O 1
ATOM 2612 N N . ASN B 1 128 ? 10.062 15.523 -4.242 1 92.38 128 ASN B N 1
ATOM 2613 C CA . ASN B 1 128 ? 10.828 16.766 -4.176 1 92.38 128 ASN B CA 1
ATOM 2614 C C . ASN B 1 128 ? 11.609 16.875 -2.869 1 92.38 128 ASN B C 1
ATOM 2616 O O . ASN B 1 128 ? 12.766 17.297 -2.865 1 92.38 128 ASN B O 1
ATOM 2620 N N . THR B 1 129 ? 10.977 16.469 -1.838 1 92.44 129 THR B N 1
ATOM 2621 C CA . THR B 1 129 ? 11.602 16.578 -0.521 1 92.44 129 THR B CA 1
ATOM 2622 C C . THR B 1 129 ? 12.758 15.602 -0.38 1 92.44 129 THR B C 1
ATOM 2624 O O . THR B 1 129 ? 13.867 15.992 -0.008 1 92.44 129 THR B O 1
ATOM 2627 N N . VAL B 1 130 ? 12.578 14.383 -0.747 1 93 130 VAL B N 1
ATOM 2628 C CA . VAL B 1 130 ? 13.609 13.359 -0.603 1 93 130 VAL B CA 1
ATOM 2629 C C . VAL B 1 130 ? 14.727 13.602 -1.622 1 93 130 VAL B C 1
ATOM 2631 O O . VAL B 1 130 ? 15.898 13.328 -1.348 1 93 130 VAL B O 1
ATOM 2634 N N . SER B 1 131 ? 14.352 14.125 -2.795 1 91.94 131 SER B N 1
ATOM 2635 C CA . SER B 1 131 ? 15.352 14.469 -3.805 1 91.94 131 SER B CA 1
ATOM 2636 C C . SER B 1 131 ? 16.344 15.484 -3.27 1 91.94 131 SER B C 1
ATOM 2638 O O . SER B 1 131 ? 17.531 15.438 -3.611 1 91.94 131 SER B O 1
ATOM 2640 N N . LYS B 1 132 ? 15.852 16.391 -2.494 1 93.5 132 LYS B N 1
ATOM 2641 C CA . LYS B 1 132 ? 16.734 17.359 -1.862 1 93.5 132 LYS B CA 1
ATOM 2642 C C . LYS B 1 132 ? 17.781 16.656 -0.995 1 93.5 132 LYS B C 1
ATOM 2644 O O . LYS B 1 132 ? 18.953 17.031 -0.998 1 93.5 132 LYS B O 1
ATOM 2649 N N . LEU B 1 133 ? 17.344 15.672 -0.266 1 94.25 133 LEU B N 1
ATOM 2650 C CA . LEU B 1 133 ? 18.25 14.891 0.567 1 94.25 133 LEU B CA 1
ATOM 2651 C C . LEU B 1 133 ? 19.281 14.156 -0.289 1 94.25 133 LEU B C 1
ATOM 2653 O O . LEU B 1 133 ? 20.469 14.172 0.007 1 94.25 133 LEU B O 1
ATOM 2657 N N . ILE B 1 134 ? 18.812 13.539 -1.379 1 92.88 134 ILE B N 1
ATOM 2658 C CA . ILE B 1 134 ? 19.672 12.766 -2.275 1 92.88 134 ILE B CA 1
ATOM 2659 C C . ILE B 1 134 ? 20.734 13.68 -2.891 1 92.88 134 ILE B C 1
ATOM 2661 O O . ILE B 1 134 ? 21.906 13.344 -2.91 1 92.88 134 ILE B O 1
ATOM 2665 N N . LYS B 1 135 ? 20.266 14.797 -3.359 1 90.56 135 LYS B N 1
ATOM 2666 C CA . LYS B 1 135 ? 21.188 15.75 -3.988 1 90.56 135 LYS B CA 1
ATOM 2667 C C . LYS B 1 135 ? 22.25 16.203 -3.006 1 90.56 135 LYS B C 1
ATOM 2669 O O . LYS B 1 135 ? 23.438 16.281 -3.355 1 90.56 135 LYS B O 1
ATOM 2674 N N . LYS B 1 136 ? 21.844 16.531 -1.832 1 90.94 136 LYS B N 1
ATOM 2675 C CA . LYS B 1 136 ? 22.75 16.984 -0.78 1 90.94 136 LYS B CA 1
ATOM 2676 C C . LYS B 1 136 ? 23.875 15.969 -0.56 1 90.94 136 LYS B C 1
ATOM 2678 O O . LYS B 1 136 ? 25.047 16.344 -0.417 1 90.94 136 LYS B O 1
ATOM 2683 N N . TYR B 1 137 ? 23.594 14.703 -0.602 1 92.25 137 TYR B N 1
ATOM 2684 C CA . TYR B 1 137 ? 24.578 13.688 -0.23 1 92.25 137 TYR B CA 1
ATOM 2685 C C . TYR B 1 137 ? 25.219 13.07 -1.468 1 92.25 137 TYR B C 1
ATOM 2687 O O . TYR B 1 137 ? 26.219 12.367 -1.366 1 92.25 137 TYR B O 1
ATOM 2695 N N . LYS B 1 138 ? 24.578 13.203 -2.6 1 90 138 LYS B N 1
ATOM 2696 C CA . LYS B 1 138 ? 25.25 12.875 -3.854 1 90 138 LYS B CA 1
ATOM 2697 C C . LYS B 1 138 ? 26.484 13.742 -4.062 1 90 138 LYS B C 1
ATOM 2699 O O . LYS B 1 138 ? 27.531 13.25 -4.492 1 90 138 LYS B O 1
ATOM 2704 N N . ASP B 1 139 ? 26.359 14.938 -3.727 1 87.31 139 ASP B N 1
ATOM 2705 C CA . ASP B 1 139 ? 27.453 15.906 -3.854 1 87.31 139 ASP B CA 1
ATOM 2706 C C . ASP B 1 139 ? 28.609 15.547 -2.934 1 87.31 139 ASP B C 1
ATOM 2708 O O . ASP B 1 139 ? 29.766 15.891 -3.215 1 87.31 139 ASP B O 1
ATOM 2712 N N . LYS B 1 140 ? 28.328 14.805 -1.922 1 89.81 140 LYS B N 1
ATOM 2713 C CA . LYS B 1 140 ? 29.359 14.359 -0.978 1 89.81 140 LYS B CA 1
ATOM 2714 C C . LYS B 1 140 ? 29.953 13.016 -1.395 1 89.81 140 LYS B C 1
ATOM 2716 O O . LYS B 1 140 ? 30.828 12.484 -0.714 1 89.81 140 LYS B O 1
ATOM 2721 N N . GLY B 1 141 ? 29.391 12.398 -2.469 1 87.5 141 GLY B N 1
ATOM 2722 C CA . GLY B 1 141 ? 29.906 11.141 -3.002 1 87.5 141 GLY B CA 1
ATOM 2723 C C . GLY B 1 141 ? 29.375 9.922 -2.258 1 87.5 141 GLY B C 1
ATOM 2724 O O . GLY B 1 141 ? 29.953 8.836 -2.367 1 87.5 141 GLY B O 1
ATOM 2725 N N . GLU B 1 142 ? 28.312 10.055 -1.476 1 88.25 142 GLU B N 1
ATOM 2726 C CA . GLU B 1 142 ? 27.797 8.969 -0.65 1 88.25 142 GLU B CA 1
ATOM 2727 C C . GLU B 1 142 ? 26.75 8.148 -1.402 1 88.25 142 GLU B C 1
ATOM 2729 O O . GLU B 1 142 ? 26.391 7.051 -0.98 1 88.25 142 GLU B O 1
ATOM 2734 N N . ILE B 1 143 ? 26.312 8.734 -2.467 1 90 143 ILE B N 1
ATOM 2735 C CA . ILE B 1 143 ? 25.266 8.109 -3.256 1 90 143 ILE B CA 1
ATOM 2736 C C . ILE B 1 143 ? 25.766 7.867 -4.68 1 90 143 ILE B C 1
ATOM 2738 O O . ILE B 1 143 ? 26.438 8.719 -5.262 1 90 143 ILE B O 1
ATOM 2742 N N . ARG B 1 144 ? 25.484 6.656 -5.172 1 86.81 144 ARG B N 1
ATOM 2743 C CA . ARG B 1 144 ? 25.938 6.309 -6.516 1 86.81 144 ARG B CA 1
ATOM 2744 C C . ARG B 1 144 ? 25.297 7.215 -7.559 1 86.81 144 ARG B C 1
ATOM 2746 O O . ARG B 1 144 ? 24.219 7.777 -7.324 1 86.81 144 ARG B O 1
ATOM 2753 N N . ASP B 1 145 ? 25.953 7.199 -8.742 1 83.19 145 ASP B N 1
ATOM 2754 C CA . ASP B 1 145 ? 25.469 8.039 -9.828 1 83.19 145 ASP B CA 1
ATOM 2755 C C . ASP B 1 145 ? 24.266 7.398 -10.523 1 83.19 145 ASP B C 1
ATOM 2757 O O . ASP B 1 145 ? 24.031 6.195 -10.383 1 83.19 145 ASP B O 1
ATOM 2761 N N . ASN B 1 146 ? 23.375 8.164 -11.148 1 85.25 146 ASN B N 1
ATOM 2762 C CA . ASN B 1 146 ? 22.312 7.734 -12.039 1 85.25 146 ASN B CA 1
ATOM 2763 C C . ASN B 1 146 ? 21.188 7.023 -11.281 1 85.25 146 ASN B C 1
ATOM 2765 O O . ASN B 1 146 ? 20.656 6.02 -11.75 1 85.25 146 ASN B O 1
ATOM 2769 N N . ILE B 1 147 ? 21.047 7.43 -10.008 1 88.69 147 ILE B N 1
ATOM 2770 C CA . ILE B 1 147 ? 19.922 6.879 -9.273 1 88.69 147 ILE B CA 1
ATOM 2771 C C . ILE B 1 147 ? 18.609 7.457 -9.82 1 88.69 147 ILE B C 1
ATOM 2773 O O . ILE B 1 147 ? 18.547 8.641 -10.156 1 88.69 147 ILE B O 1
ATOM 2777 N N . ASP B 1 148 ? 17.688 6.57 -10 1 92.81 148 ASP B N 1
ATOM 2778 C CA . ASP B 1 148 ? 16.328 7.016 -10.266 1 92.81 148 ASP B CA 1
ATOM 2779 C C . ASP B 1 148 ? 15.633 7.465 -8.984 1 92.81 148 ASP B C 1
ATOM 2781 O O . ASP B 1 148 ? 15.148 6.633 -8.211 1 92.81 148 ASP B O 1
ATOM 2785 N N . GLU B 1 149 ? 15.578 8.797 -8.789 1 93.38 149 GLU B N 1
ATOM 2786 C CA . GLU B 1 149 ? 15.078 9.344 -7.531 1 93.38 149 GLU B CA 1
ATOM 2787 C C . GLU B 1 149 ? 13.617 8.969 -7.305 1 93.38 149 GLU B C 1
ATOM 2789 O O . GLU B 1 149 ? 13.203 8.703 -6.176 1 93.38 149 GLU B O 1
ATOM 2794 N N . LYS B 1 150 ? 12.867 8.953 -8.359 1 92.75 150 LYS B N 1
ATOM 2795 C CA . LYS B 1 150 ? 11.461 8.578 -8.266 1 92.75 150 LYS B CA 1
ATOM 2796 C C . LYS B 1 150 ? 11.305 7.145 -7.766 1 92.75 150 LYS B C 1
ATOM 2798 O O . LYS B 1 150 ? 10.5 6.875 -6.871 1 92.75 150 LYS B O 1
ATOM 2803 N N . VAL B 1 151 ? 12.133 6.289 -8.32 1 94.12 151 VAL B N 1
ATOM 2804 C CA . VAL B 1 151 ? 12.07 4.883 -7.934 1 94.12 151 VAL B CA 1
ATOM 2805 C C . VAL B 1 151 ? 12.523 4.723 -6.484 1 94.12 151 VAL B C 1
ATOM 2807 O O . VAL B 1 151 ? 11.953 3.924 -5.734 1 94.12 151 VAL B O 1
ATOM 2810 N N . PHE B 1 152 ? 13.531 5.438 -6.082 1 94.94 152 PHE B N 1
ATOM 2811 C CA . PHE B 1 152 ? 13.992 5.355 -4.703 1 94.94 152 PHE B CA 1
ATOM 2812 C C . PHE B 1 152 ? 12.898 5.793 -3.736 1 94.94 152 PHE B C 1
ATOM 2814 O O . PHE B 1 152 ? 12.648 5.125 -2.73 1 94.94 152 PHE B O 1
ATOM 2821 N N . VAL B 1 153 ? 12.25 6.883 -4.082 1 94.62 153 VAL B N 1
ATOM 2822 C CA . VAL B 1 153 ? 11.18 7.402 -3.23 1 94.62 153 VAL B CA 1
ATOM 2823 C C . VAL B 1 153 ? 10.047 6.391 -3.148 1 94.62 153 VAL B C 1
ATOM 2825 O O . VAL B 1 153 ? 9.516 6.129 -2.066 1 94.62 153 VAL B O 1
ATOM 2828 N N . MET B 1 154 ? 9.68 5.789 -4.234 1 92.69 154 MET B N 1
ATOM 2829 C CA . MET B 1 154 ? 8.641 4.766 -4.25 1 92.69 154 MET B CA 1
ATOM 2830 C C . MET B 1 154 ? 9.047 3.562 -3.408 1 92.69 154 MET B C 1
ATOM 2832 O O . MET B 1 154 ? 8.219 2.996 -2.686 1 92.69 154 MET B O 1
ATOM 2836 N N . SER B 1 155 ? 10.297 3.189 -3.523 1 95.69 155 SER B N 1
ATOM 2837 C CA . SER B 1 155 ? 10.789 2.061 -2.74 1 95.69 155 SER B CA 1
ATOM 2838 C C . SER B 1 155 ? 10.766 2.369 -1.246 1 95.69 155 SER B C 1
ATOM 2840 O O . SER B 1 155 ? 10.344 1.537 -0.442 1 95.69 155 SER B O 1
ATOM 2842 N N . LEU B 1 156 ? 11.203 3.576 -0.918 1 96.81 156 LEU B N 1
ATOM 2843 C CA . LEU B 1 156 ? 11.25 3.988 0.481 1 96.81 156 LEU B CA 1
ATOM 2844 C C . LEU B 1 156 ? 9.852 3.99 1.091 1 96.81 156 LEU B C 1
ATOM 2846 O O . LEU B 1 156 ? 9.586 3.256 2.047 1 96.81 156 LEU B O 1
ATOM 2850 N N . PHE B 1 157 ? 8.969 4.633 0.459 1 95 157 PHE B N 1
ATOM 2851 C CA . PHE B 1 157 ? 7.652 4.805 1.059 1 95 157 PHE B CA 1
ATOM 2852 C C . PHE B 1 157 ? 6.785 3.576 0.813 1 95 157 PHE B C 1
ATOM 2854 O O . PHE B 1 157 ? 5.953 3.221 1.65 1 95 157 PHE B O 1
ATOM 2861 N N . GLY B 1 158 ? 6.957 2.955 -0.345 1 93.94 158 GLY B N 1
ATOM 2862 C CA . GLY B 1 158 ? 6.266 1.691 -0.554 1 93.94 158 GLY B CA 1
ATOM 2863 C C . GLY B 1 158 ? 6.609 0.645 0.488 1 93.94 158 GLY B C 1
ATOM 2864 O O . GLY B 1 158 ? 5.723 -0.004 1.042 1 93.94 158 GLY B O 1
ATOM 2865 N N . THR B 1 159 ? 7.848 0.508 0.809 1 95.88 159 THR B N 1
ATOM 2866 C CA . THR B 1 159 ? 8.305 -0.46 1.8 1 95.88 159 THR B CA 1
ATOM 2867 C C . THR B 1 159 ? 7.832 -0.066 3.197 1 95.88 159 THR B C 1
ATOM 2869 O O . THR B 1 159 ? 7.332 -0.906 3.949 1 95.88 159 THR B O 1
ATOM 2872 N N . LEU B 1 160 ? 7.961 1.201 3.498 1 96.19 160 LEU B N 1
ATOM 2873 C CA . LEU B 1 160 ? 7.59 1.659 4.832 1 96.19 160 LEU B CA 1
ATOM 2874 C C . LEU B 1 160 ? 6.094 1.478 5.07 1 96.19 160 LEU B C 1
ATOM 2876 O O . LEU B 1 160 ? 5.676 1.107 6.168 1 96.19 160 LEU B O 1
ATOM 2880 N N . ASN B 1 161 ? 5.352 1.771 4.062 1 92.25 161 ASN B N 1
ATOM 2881 C CA . ASN B 1 161 ? 3.916 1.563 4.199 1 92.25 161 ASN B CA 1
ATOM 2882 C C . ASN B 1 161 ? 3.584 0.101 4.48 1 92.25 161 ASN B C 1
ATOM 2884 O O . ASN B 1 161 ? 2.795 -0.2 5.379 1 92.25 161 ASN B O 1
ATOM 2888 N N . PHE B 1 162 ? 4.152 -0.674 3.744 1 90.06 162 PHE B N 1
ATOM 2889 C CA . PHE B 1 162 ? 3.922 -2.102 3.932 1 90.06 162 PHE B CA 1
ATOM 2890 C C . PHE B 1 162 ? 4.43 -2.559 5.293 1 90.06 162 PHE B C 1
ATOM 2892 O O . PHE B 1 162 ? 3.723 -3.262 6.02 1 90.06 162 PHE B O 1
ATOM 2899 N N . PHE B 1 163 ? 5.586 -2.176 5.699 1 93.06 163 PHE B N 1
ATOM 2900 C CA . PHE B 1 163 ? 6.27 -2.527 6.938 1 93.06 163 PHE B CA 1
ATOM 2901 C C . PHE B 1 163 ? 5.445 -2.104 8.148 1 93.06 163 PHE B C 1
ATOM 2903 O O . PHE B 1 163 ? 5.176 -2.916 9.039 1 93.06 163 PHE B O 1
ATOM 2910 N N . TYR B 1 164 ? 4.977 -0.918 8.133 1 93.06 164 TYR B N 1
ATOM 2911 C CA . TYR B 1 164 ? 4.254 -0.41 9.297 1 93.06 164 TYR B CA 1
ATOM 2912 C C . TYR B 1 164 ? 2.807 -0.894 9.289 1 93.06 164 TYR B C 1
ATOM 2914 O O . TYR B 1 164 ? 2.217 -1.112 10.352 1 93.06 164 TYR B O 1
ATOM 2922 N N . ALA B 1 165 ? 2.221 -0.991 8.078 1 85.56 165 ALA B N 1
ATOM 2923 C CA . ALA B 1 165 ? 0.885 -1.579 8.016 1 85.56 165 ALA B CA 1
ATOM 2924 C C . ALA B 1 165 ? 0.868 -2.969 8.648 1 85.56 165 ALA B C 1
ATOM 2926 O O . ALA B 1 165 ? -0.064 -3.314 9.383 1 85.56 165 ALA B O 1
ATOM 2927 N N . GLU B 1 166 ? 1.857 -3.707 8.391 1 84 166 GLU B N 1
ATOM 2928 C CA . GLU B 1 166 ? 1.97 -5.047 8.953 1 84 166 GLU B CA 1
ATOM 2929 C C . GLU B 1 166 ? 2.207 -4.996 10.461 1 84 166 GLU B C 1
ATOM 2931 O O . GLU B 1 166 ? 1.539 -5.695 11.227 1 84 166 GLU B O 1
ATOM 2936 N N . GLY B 1 167 ? 3.137 -4.219 10.836 1 86.75 167 GLY B N 1
ATOM 2937 C CA . GLY B 1 167 ? 3.498 -4.145 12.242 1 86.75 167 GLY B CA 1
ATOM 2938 C C . GLY B 1 167 ? 2.387 -3.596 13.117 1 86.75 167 GLY B C 1
ATOM 2939 O O . GLY B 1 167 ? 2.084 -4.156 14.172 1 86.75 167 GLY B O 1
ATOM 2940 N N . ILE B 1 168 ? 1.755 -2.584 12.633 1 85.81 168 ILE B N 1
ATOM 2941 C CA . ILE B 1 168 ? 0.747 -1.888 13.422 1 85.81 168 ILE B CA 1
ATOM 2942 C C . ILE B 1 168 ? -0.614 -2.551 13.227 1 85.81 168 ILE B C 1
ATOM 2944 O O . ILE B 1 168 ? -1.324 -2.828 14.195 1 85.81 168 ILE B O 1
ATOM 2948 N N . GLY B 1 169 ? -0.951 -2.797 12.016 1 78.69 169 GLY B N 1
ATOM 2949 C CA . GLY B 1 169 ? -2.287 -3.252 11.672 1 78.69 169 GLY B CA 1
ATOM 2950 C C . GLY B 1 169 ? -2.488 -4.738 11.891 1 78.69 169 GLY B C 1
ATOM 2951 O O . GLY B 1 169 ? -3.531 -5.164 12.391 1 78.69 169 GLY B O 1
ATOM 2952 N N . VAL B 1 170 ? -1.525 -5.543 11.625 1 76.62 170 VAL B N 1
ATOM 2953 C CA . VAL B 1 170 ? -1.694 -6.992 11.648 1 76.62 170 VAL B CA 1
ATOM 2954 C C . VAL B 1 170 ? -1.121 -7.555 12.945 1 76.62 170 VAL B C 1
ATOM 2956 O O . VAL B 1 170 ? -1.818 -8.25 13.688 1 76.62 170 VAL B O 1
ATOM 2959 N N . GLU B 1 171 ? 0.084 -7.148 13.242 1 82 171 GLU B N 1
ATOM 2960 C CA . GLU B 1 171 ? 0.76 -7.711 14.414 1 82 171 GLU B CA 1
ATOM 2961 C C . GLU B 1 171 ? 0.398 -6.945 15.68 1 82 171 GLU B C 1
ATOM 2963 O O . GLU B 1 171 ? 0.651 -7.422 16.797 1 82 171 GLU B O 1
ATOM 2968 N N . LYS B 1 172 ? -0.246 -5.762 15.523 1 85.06 172 LYS B N 1
ATOM 2969 C CA . LYS B 1 172 ? -0.685 -4.918 16.641 1 85.06 172 LYS B CA 1
ATOM 2970 C C . LYS B 1 172 ? 0.474 -4.594 17.578 1 85.06 172 LYS B C 1
ATOM 2972 O O . LYS B 1 172 ? 0.307 -4.586 18.797 1 85.06 172 LYS B O 1
ATOM 2977 N N . ARG B 1 173 ? 1.666 -4.402 16.984 1 88.56 173 ARG B N 1
ATOM 2978 C CA . ARG B 1 173 ? 2.842 -4.055 17.766 1 88.56 173 ARG B CA 1
ATOM 2979 C C . ARG B 1 173 ? 2.811 -2.584 18.172 1 88.56 173 ARG B C 1
ATOM 2981 O O . ARG B 1 173 ? 2.227 -1.753 17.469 1 88.56 173 ARG B O 1
ATOM 2988 N N . GLU B 1 174 ? 3.486 -2.361 19.297 1 91.88 174 GLU B N 1
ATOM 2989 C CA . GLU B 1 174 ? 3.725 -0.97 19.672 1 91.88 174 GLU B CA 1
ATOM 2990 C C . GLU B 1 174 ? 4.801 -0.339 18.797 1 91.88 174 GLU B C 1
ATOM 2992 O O . GLU B 1 174 ? 5.797 -0.986 18.469 1 91.88 174 GLU B O 1
ATOM 2997 N N . LEU B 1 175 ? 4.551 0.877 18.484 1 91.31 175 LEU B N 1
ATOM 2998 C CA . LEU B 1 175 ? 5.445 1.584 17.578 1 91.31 175 LEU B CA 1
ATOM 2999 C C . LEU B 1 175 ? 6.879 1.565 18.094 1 91.31 175 LEU B C 1
ATOM 3001 O O . LEU B 1 175 ? 7.828 1.46 17.312 1 91.31 175 LEU B O 1
ATOM 3005 N N . GLU B 1 176 ? 7.008 1.678 19.375 1 90.94 176 GLU B N 1
ATOM 3006 C CA . GLU B 1 176 ? 8.328 1.715 20 1 90.94 176 GLU B CA 1
ATOM 3007 C C . GLU B 1 176 ? 9.102 0.425 19.734 1 90.94 176 GLU B C 1
ATOM 3009 O O . GLU B 1 176 ? 10.328 0.405 19.812 1 90.94 176 GLU B O 1
ATOM 3014 N N . ASN B 1 177 ? 8.414 -0.618 19.375 1 92.5 177 ASN B N 1
ATOM 3015 C CA . ASN B 1 177 ? 9.039 -1.918 19.156 1 92.5 177 ASN B CA 1
ATOM 3016 C C . ASN B 1 177 ? 9.227 -2.197 17.656 1 92.5 177 ASN B C 1
ATOM 3018 O O . ASN B 1 177 ? 9.594 -3.307 17.281 1 92.5 177 ASN B O 1
ATOM 3022 N N . ILE B 1 178 ? 8.961 -1.271 16.875 1 94.5 178 ILE B N 1
ATOM 3023 C CA . ILE B 1 178 ? 9.141 -1.409 15.43 1 94.5 178 ILE B CA 1
ATOM 3024 C C . ILE B 1 178 ? 10.352 -0.592 14.984 1 94.5 178 ILE B C 1
ATOM 3026 O O . ILE B 1 178 ? 10.312 0.641 15 1 94.5 178 ILE B O 1
ATOM 3030 N N . ASP B 1 179 ? 11.406 -1.276 14.656 1 96 179 ASP B N 1
ATOM 3031 C CA . ASP B 1 179 ? 12.648 -0.646 14.227 1 96 179 ASP B CA 1
ATOM 3032 C C . ASP B 1 179 ? 12.758 -0.623 12.703 1 96 179 ASP B C 1
ATOM 3034 O O . ASP B 1 179 ? 12.867 -1.673 12.062 1 96 179 ASP B O 1
ATOM 3038 N N . PRO B 1 180 ? 12.789 0.583 12.102 1 97.12 180 PRO B N 1
ATOM 3039 C CA . PRO B 1 180 ? 12.828 0.64 10.641 1 97.12 180 PRO B CA 1
ATOM 3040 C C . PRO B 1 180 ? 14.25 0.521 10.086 1 97.12 180 PRO B C 1
ATOM 3042 O O . PRO B 1 180 ? 14.438 0.521 8.867 1 97.12 180 PRO B O 1
ATOM 3045 N N . LYS B 1 181 ? 15.289 0.379 10.891 1 97.19 181 LYS B N 1
ATOM 3046 C CA . LYS B 1 181 ? 16.688 0.38 10.461 1 97.19 181 LYS B CA 1
ATOM 3047 C C . LYS B 1 181 ? 16.953 -0.719 9.438 1 97.19 181 LYS B C 1
ATOM 3049 O O . LYS B 1 181 ? 17.625 -0.489 8.43 1 97.19 181 LYS B O 1
ATOM 3054 N N . PRO B 1 182 ? 16.422 -1.936 9.656 1 95.88 182 PRO B N 1
ATOM 3055 C CA . PRO B 1 182 ? 16.656 -2.975 8.648 1 95.88 182 PRO B CA 1
ATOM 3056 C C . PRO B 1 182 ? 16.125 -2.598 7.27 1 95.88 182 PRO B C 1
ATOM 3058 O O . PRO B 1 182 ? 16.719 -2.943 6.254 1 95.88 182 PRO B O 1
ATOM 3061 N N . VAL B 1 183 ? 14.984 -1.916 7.199 1 97 183 VAL B N 1
ATOM 3062 C CA . VAL B 1 183 ? 14.406 -1.465 5.938 1 97 183 VAL B CA 1
ATOM 3063 C C . VAL B 1 183 ? 15.352 -0.481 5.254 1 97 183 VAL B C 1
ATOM 3065 O O . VAL B 1 183 ? 15.664 -0.629 4.07 1 97 183 VAL B O 1
ATOM 3068 N N . ILE B 1 184 ? 15.828 0.471 6.031 1 97 184 ILE B N 1
ATOM 3069 C CA . ILE B 1 184 ? 16.703 1.5 5.488 1 97 184 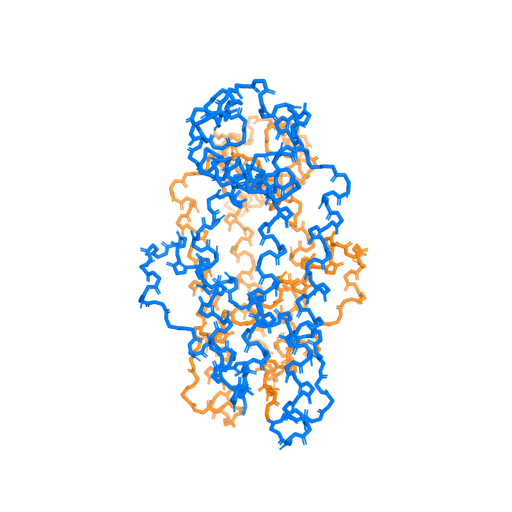ILE B CA 1
ATOM 3070 C C . ILE B 1 184 ? 18.016 0.865 5.008 1 97 184 ILE B C 1
ATOM 3072 O O . ILE B 1 184 ? 18.5 1.183 3.922 1 97 184 ILE B O 1
ATOM 3076 N N . ASN B 1 185 ? 18.547 -0.042 5.781 1 94.94 185 ASN B N 1
ATOM 3077 C CA . ASN B 1 185 ? 19.781 -0.736 5.406 1 94.94 185 ASN B CA 1
ATOM 3078 C C . ASN B 1 185 ? 19.609 -1.494 4.09 1 94.94 185 ASN B C 1
ATOM 3080 O O . ASN B 1 185 ? 20.516 -1.497 3.252 1 94.94 185 ASN B O 1
ATOM 3084 N N . MET B 1 186 ? 18.5 -2.074 3.943 1 94.38 186 MET B N 1
ATOM 3085 C CA . MET B 1 186 ? 18.219 -2.834 2.729 1 94.38 186 MET B CA 1
ATOM 3086 C C . MET B 1 186 ? 18.125 -1.912 1.518 1 94.38 186 MET B C 1
ATOM 3088 O O . MET B 1 186 ? 18.703 -2.205 0.464 1 94.38 186 MET B O 1
ATOM 3092 N N . LEU B 1 187 ? 17.438 -0.818 1.622 1 94.75 187 LEU B N 1
ATOM 3093 C CA . LEU B 1 187 ? 17.234 0.096 0.505 1 94.75 187 LEU B CA 1
ATOM 3094 C C . LEU B 1 187 ? 18.531 0.773 0.102 1 94.75 187 LEU B C 1
ATOM 3096 O O . LEU B 1 187 ? 18.75 1.055 -1.078 1 94.75 187 LEU B O 1
ATOM 3100 N N . ILE B 1 188 ? 19.406 1.015 1.098 1 94.06 188 ILE B N 1
ATOM 3101 C CA . ILE B 1 188 ? 20.672 1.701 0.836 1 94.06 188 ILE B CA 1
ATOM 3102 C C . ILE B 1 188 ? 21.656 0.735 0.186 1 94.06 188 ILE B C 1
ATOM 3104 O O . ILE B 1 188 ? 22.328 1.086 -0.788 1 94.06 188 ILE B O 1
ATOM 3108 N N . ASN B 1 189 ? 21.703 -0.536 0.647 1 92.44 189 ASN B N 1
ATOM 3109 C CA . ASN B 1 189 ? 22.797 -1.433 0.28 1 92.44 189 ASN B CA 1
ATOM 3110 C C . ASN B 1 189 ? 22.359 -2.439 -0.78 1 92.44 189 ASN B C 1
ATOM 3112 O O . ASN B 1 189 ? 23.188 -3.055 -1.441 1 92.44 189 ASN B O 1
ATOM 3116 N N . GLY B 1 190 ? 21.062 -2.615 -0.948 1 89.56 190 GLY B N 1
ATOM 3117 C CA . GLY B 1 190 ? 20.594 -3.648 -1.852 1 89.56 190 GLY B CA 1
ATOM 3118 C C . GLY B 1 190 ? 20.906 -5.051 -1.38 1 89.56 190 GLY B C 1
ATOM 3119 O O . GLY B 1 190 ? 21.062 -5.289 -0.18 1 89.56 190 GLY B O 1
ATOM 3120 N N . ILE B 1 191 ? 20.875 -5.984 -2.24 1 81.56 191 ILE B N 1
ATOM 3121 C CA . ILE B 1 191 ? 21.047 -7.367 -1.816 1 81.56 191 ILE B CA 1
ATOM 3122 C C . ILE B 1 191 ? 22.25 -7.977 -2.525 1 81.56 191 ILE B C 1
ATOM 3124 O O . ILE B 1 191 ? 22.578 -9.148 -2.326 1 81.56 191 ILE B O 1
ATOM 3128 N N . LYS B 1 192 ? 22.875 -7.309 -3.338 1 77.12 192 LYS B N 1
ATOM 3129 C CA . LYS B 1 192 ? 24.094 -7.824 -3.967 1 77.12 192 LYS B CA 1
ATOM 3130 C C . LYS B 1 192 ? 25.328 -7.16 -3.389 1 77.12 192 LYS B C 1
ATOM 3132 O O . LYS B 1 192 ? 25.266 -6.027 -2.91 1 77.12 192 LYS B O 1
#

Foldseek 3Di:
DVVVVVLLVLLLVLLLVQCLVQNLVRGDLCSSCVSSVHDSVVVCVPAVDSQRSVLVSVVVLLVVLLVVLLVLLVPDPDLLVSLQVNLLVVLVSCLSCVSVVCSCVVPPDDHDPVSVVVVVCSLVSLLVRVVSSVVVCVVVVLADPPDDSSVLSCLSVVVSVVQSCCQCVPVVHDSVPRGCSVSSVCSSPPDD/DVVVVVLLVLLLVLLLVQCLVQNLVRGDLCSSCVSSVHDSVVVCVPAVDSQRSVLVSVVVLLVVLLVVLLVLLVPDDDLLVSLQVNLLVVLVSCLSCVSVVCSPVVPPDDHDPVSVVVVVCSLVSLLVRVVSSVVVCVVVVLADPPDDSSVLSCLSVVVSVVQSCCQCVPVVHDSVPRGCSVSSVCSSPPDD